Protein AF-A0AA42W635-F1 (afdb_monomer)

Nearest PDB structures (foldseek):
  7jh6-assembly4_D  TM=4.348E-01  e=2.343E-01  synthetic construct
  8gji-assembly1_A  TM=3.625E-01  e=2.126E-01  synthetic construct
  6h2d-assembly1_R  TM=2.628E-01  e=2.460E-01  Aeromonas hydrophila subsp. hydrophila AL09-71
  6h2d-assembly1_P  TM=2.844E-01  e=1.289E+00  Aeromonas hydrophila subsp. hydrophila AL09-71
  6h2f-assembly1_H  TM=1.755E-01  e=4.801E+00  Aeromonas hydrophila subsp. hydrophila AL09-71

Secondary structure (DSSP, 8-state):
--------THHHHHHHHHHTHHHHHHHHHS-B--STTHHHH-HHHHHHHHTT-EEE-GGG-EEE-HHHHHHHHHHHT---SS-PPP--HHHHHHHHHHHHHHHHHHHTT-HHHHHHHHHHHHHHHHHHHHHHHHHHHHHHHHHH-SSSS-SSHHHHHHHHHHHHHHHHHHHHHHHHHHHHHHHHHHHHHHTT-HHHHHHHIIIIITTHHHHHHHHHHHHHHHHHHHHHHHHHHHHHHHHHHHHHHHHH-TT--SS------TTS-GGGT--SSS-SPPPP------TT---HHHHHHHHHHHHHSPP---------PPPP----------PPP--HHHHHHHHHHHHHHHHHHH-SPPEEHHHHHHH-HHHHTS-HHHHHHHHHHHSTTTT-EEEEEEPPPPTT-SS---EEEEEEE--HHHHHHHHHTGGGGGSPPPPP------------

Organism: NCBI:txid225991

pLDDT: mean 73.55, std 15.55, range [31.98, 95.19]

Solvent-accessible surface area (backbone atoms only — not comparable to full-atom values): 27089 Å² total; per-residue (Å²): 141,80,80,89,75,71,75,56,76,59,58,63,51,55,52,52,48,66,75,38,42,66,61,50,54,46,24,70,79,41,57,41,43,71,53,90,62,69,46,80,67,36,67,66,54,50,54,36,38,75,70,58,45,39,40,79,56,68,91,54,15,30,29,51,26,65,71,60,49,50,49,49,27,62,75,68,66,58,72,63,71,78,70,80,70,80,80,55,54,66,61,49,56,42,48,66,48,46,49,50,52,31,53,51,29,52,75,71,66,40,60,68,62,26,52,52,38,50,53,49,47,53,50,52,51,51,52,51,47,54,50,51,52,50,41,51,50,50,51,53,54,62,62,68,47,80,73,77,69,54,97,42,73,69,57,44,54,50,42,53,53,50,50,49,54,50,53,52,50,50,51,52,40,52,56,50,37,50,54,46,50,53,50,52,33,51,57,25,51,77,72,68,39,53,66,62,27,51,46,50,42,62,60,46,60,65,42,45,65,56,53,54,50,54,49,51,51,51,52,54,49,48,53,50,50,55,50,52,50,54,51,51,50,51,51,49,53,50,51,54,50,50,54,49,50,46,68,76,35,80,82,66,90,63,85,74,73,76,77,71,59,92,78,62,62,60,74,82,80,53,74,99,73,88,80,78,80,79,71,82,86,70,86,76,80,61,94,78,75,72,52,61,67,58,54,50,50,50,50,52,50,60,66,68,45,80,75,78,78,71,74,74,72,77,76,76,71,78,73,81,84,68,92,70,74,88,73,76,83,75,81,69,87,80,52,61,65,56,51,38,50,34,52,50,53,52,49,31,49,51,41,50,72,79,40,91,59,65,39,48,54,59,69,51,35,74,77,36,76,55,48,58,75,43,60,71,70,58,44,52,54,48,51,64,56,64,38,46,84,50,50,34,49,70,47,73,42,65,42,83,47,58,94,92,51,95,61,55,89,51,62,85,42,39,31,37,37,66,35,79,68,16,56,60,50,34,62,74,50,50,46,58,75,72,56,74,82,77,81,80,82,78,85,89,81,88,84,81,88,85,83,136

Sequence (452 aa):
MKNADQSSPLKPVFAALSRHSDLVEIALREPVGMDGDAAVSDPGIRSLREFNVLRSAGERGYRLHSKLRDFANDVLQIHPAYQSLTSIGQLVEQIPMVWRELDDLRSASDYQQADEAIAQIEQDAFDISDLVERNLRLLGLLLSTRFGNVSSLAAKASQNRYYQRQSELMANDLTRLSRAVEKVEGEARERGLQSLAAMLRNTIQAQLPRWTQTLSQHQSQIRRDIFSLREIERKNVLLARTAMLLRQNPGWRGIEEPKLDDEIAPFFMSKPFVGAPLAPIRMHMDPHDEDRSMKDLMRDEVRSLPKLTATPTPAKKPAPIKRADPKEPRAAPEKPAMQALARLAAAAIRNAKEGNKPLSVMDWRIGDTFARGMAPALWLAFTASALRPYKFRVVRVADPAAQGERFSHTFSDALVMPTPDAIALFVRTLGRQLREPKPQGKPAADQATTVP

Radius of gyration: 41.78 Å; Cα contacts (8 Å, |Δi|>4): 316; chains: 1; bounding box: 104×98×114 Å

Mean predicted aligned error: 19.68 Å

Foldseek 3Di:
DDDPPPPPPVVVVVVLCVVCVVVVVCLLVAAPCLPPPVRVPPPSNVSCVVVVQWDQPDNRHIHGDPVVSVVVCLVVVVDALDDAQDQLQVLLVVLLVLLVVLVVCVVVVVVVVNVVSLVVSLVSLQVSLVSLVSSLVNLVVSLVCLDDHDDDLVSVLVSLVNVLVSLVSVLVSLVSSVVSLVVSLVVCVVVVVVVSNVSSCVRRVVCSVVSNVSSVVSNVSSVVSNVVSVVVVVVVVVVVVVVVVCVVCVPDPDDPQPPPDPPPPCVVQDDPDDDDGDDRPDPDDDPPPPPPVVVVVVVVVVVVPDPPPPPPPPPPDPPPDDPDDPDDDDDDPDDLLLLVLLVVLVVLVVCVVVDVFFDKPQVVCVVDPSSVVDDQVVSQVCNVVVCVVLVKDKDFAFDDDDPPDPDGDDTNIITTHDDPSSVVSSVVPSVVSVDDPDPDDDDDDDDDDDDD

Structure (mmCIF, N/CA/C/O backbone):
data_AF-A0AA42W635-F1
#
_entry.id   AF-A0AA42W635-F1
#
loop_
_atom_site.group_PDB
_atom_site.id
_atom_site.type_symbol
_atom_site.label_atom_id
_atom_site.label_alt_id
_atom_site.label_comp_id
_atom_site.label_asym_id
_atom_site.label_entity_id
_atom_site.label_seq_id
_atom_site.pdbx_PDB_ins_code
_atom_site.Cartn_x
_atom_site.Cartn_y
_atom_site.Cartn_z
_atom_site.occupancy
_atom_site.B_iso_or_equiv
_atom_site.auth_seq_id
_atom_site.auth_comp_id
_atom_site.auth_asym_id
_atom_site.auth_atom_id
_atom_site.pdbx_PDB_model_num
ATOM 1 N N . MET A 1 1 ? -35.942 -22.820 30.393 1.00 36.47 1 MET A N 1
ATOM 2 C CA . MET A 1 1 ? -35.552 -23.461 29.120 1.00 36.47 1 MET A CA 1
ATOM 3 C C . MET A 1 1 ? -36.612 -23.111 28.084 1.00 36.47 1 MET A C 1
ATOM 5 O O . MET A 1 1 ? -37.696 -23.672 28.133 1.00 36.47 1 MET A O 1
ATOM 9 N N . LYS A 1 2 ? -36.365 -22.080 27.266 1.00 35.34 2 LYS A N 1
ATOM 10 C CA . LYS A 1 2 ? -37.261 -21.630 26.186 1.00 35.34 2 LYS A CA 1
ATOM 11 C C . LYS A 1 2 ? -36.673 -22.096 24.850 1.00 35.34 2 LYS A C 1
ATOM 13 O O . LYS A 1 2 ? -35.461 -22.054 24.677 1.00 35.34 2 LYS A O 1
ATOM 18 N N . ASN A 1 3 ? -37.554 -22.586 23.988 1.00 38.34 3 ASN A N 1
ATOM 19 C CA . ASN A 1 3 ? -37.302 -23.405 22.804 1.00 38.34 3 ASN A CA 1
ATOM 20 C C . ASN A 1 3 ? -36.240 -22.868 21.832 1.00 38.34 3 ASN A C 1
ATOM 22 O O . ASN A 1 3 ? -36.258 -21.706 21.434 1.00 38.34 3 ASN A O 1
ATOM 26 N N . ALA A 1 4 ? -35.369 -23.784 21.409 1.00 42.69 4 ALA A N 1
ATOM 27 C CA . ALA A 1 4 ? -34.277 -23.621 20.455 1.00 42.69 4 ALA A CA 1
ATOM 28 C C . ALA A 1 4 ? -34.731 -23.739 18.982 1.00 42.69 4 ALA A C 1
ATOM 30 O O . ALA A 1 4 ? -34.012 -24.297 18.158 1.00 42.69 4 ALA A O 1
ATOM 31 N N . ASP A 1 5 ? -35.902 -23.188 18.652 1.00 43.44 5 ASP A N 1
ATOM 32 C CA . ASP A 1 5 ? -36.454 -23.146 17.286 1.00 43.44 5 ASP A CA 1
ATOM 33 C C . ASP A 1 5 ? -36.388 -21.734 16.680 1.00 43.44 5 ASP A C 1
ATOM 35 O O . ASP A 1 5 ? -37.217 -21.328 15.871 1.00 43.44 5 ASP A O 1
ATOM 39 N N . GLN A 1 6 ? -35.355 -20.963 17.025 1.00 48.09 6 GLN A N 1
ATOM 40 C CA . GLN A 1 6 ? -34.855 -19.959 16.091 1.00 48.09 6 GLN A CA 1
ATOM 41 C C . GLN A 1 6 ? -34.026 -20.719 15.059 1.00 48.09 6 GLN A C 1
ATOM 43 O O . GLN A 1 6 ? -32.831 -20.951 15.251 1.00 48.09 6 GLN A O 1
ATOM 48 N N . SER A 1 7 ? -34.664 -21.181 13.981 1.00 49.47 7 SER A N 1
ATOM 49 C CA . SER A 1 7 ? -33.946 -21.714 12.826 1.00 49.47 7 SER A CA 1
ATOM 50 C C . SER A 1 7 ? -32.943 -20.652 12.381 1.00 49.47 7 SER A C 1
ATOM 52 O O . SER A 1 7 ? -33.333 -19.637 11.807 1.00 49.47 7 SER A O 1
ATOM 54 N N . SER A 1 8 ? -31.667 -20.844 12.726 1.00 53.69 8 SER A N 1
ATOM 55 C CA . SER A 1 8 ? -30.614 -19.885 12.406 1.00 53.69 8 SER A CA 1
ATOM 56 C C . SER A 1 8 ? -30.715 -19.539 10.917 1.00 53.69 8 SER A C 1
ATOM 58 O O . SER A 1 8 ? -30.641 -20.464 10.101 1.00 53.69 8 SER A O 1
ATOM 60 N N . PRO A 1 9 ? -30.891 -18.256 10.541 1.00 68.38 9 PRO A N 1
ATOM 61 C CA . PRO A 1 9 ? -31.045 -17.839 9.143 1.00 68.38 9 PRO A CA 1
ATOM 62 C C . PRO A 1 9 ? -29.821 -18.206 8.290 1.00 68.38 9 PRO A C 1
ATOM 64 O O . PRO A 1 9 ? -29.888 -18.221 7.066 1.00 68.38 9 PRO A O 1
ATOM 67 N N . LEU A 1 10 ? -28.716 -18.584 8.936 1.00 67.12 10 LEU A N 1
ATOM 68 C CA . LEU A 1 10 ? -27.511 -19.107 8.311 1.00 67.12 10 LEU A CA 1
ATOM 69 C C . LEU A 1 10 ? -27.698 -20.514 7.726 1.00 67.12 10 LEU A C 1
ATOM 71 O O . LEU A 1 10 ? -27.181 -20.792 6.648 1.00 67.12 10 LEU A O 1
ATOM 75 N N . LYS A 1 11 ? -28.451 -21.405 8.387 1.00 77.50 11 LYS A N 1
ATOM 76 C CA . LYS A 1 11 ? -28.663 -22.788 7.916 1.00 77.50 11 LYS A CA 1
ATOM 77 C C . LYS A 1 11 ? -29.264 -22.866 6.502 1.00 77.50 11 LYS A C 1
ATOM 79 O O . LYS A 1 11 ? -28.699 -23.597 5.689 1.00 77.50 11 LYS A O 1
ATOM 84 N N . PRO A 1 12 ? -30.352 -22.144 6.162 1.00 73.44 12 PRO A N 1
ATOM 85 C CA . PRO A 1 12 ? -30.902 -22.177 4.808 1.00 73.44 12 PRO A CA 1
ATOM 86 C C . PRO A 1 12 ? -29.971 -21.526 3.777 1.00 73.44 12 PRO A C 1
ATOM 88 O O . PRO A 1 12 ? -29.881 -22.032 2.662 1.00 73.44 12 PRO A O 1
ATOM 91 N N . VAL A 1 13 ? -29.220 -20.480 4.148 1.00 72.88 13 VAL A N 1
ATOM 92 C CA . VAL A 1 13 ? -28.243 -19.830 3.255 1.00 72.88 13 VAL A CA 1
ATOM 93 C C . VAL A 1 13 ? -27.092 -20.778 2.916 1.00 72.88 13 VAL A C 1
ATOM 95 O O . VAL A 1 13 ? -26.781 -20.969 1.744 1.00 72.88 13 VAL A O 1
ATOM 98 N N . PHE A 1 14 ? -26.492 -21.437 3.912 1.00 77.12 14 PHE A N 1
ATOM 99 C CA . PHE A 1 14 ? -25.426 -22.416 3.673 1.00 77.12 14 PHE A CA 1
ATOM 100 C C . PHE A 1 14 ? -25.927 -23.661 2.932 1.00 77.12 14 PHE A C 1
ATOM 102 O O . PHE A 1 14 ? -25.201 -24.202 2.102 1.00 77.12 14 PHE A O 1
ATOM 109 N N . ALA A 1 15 ? -27.172 -24.085 3.169 1.00 79.25 15 ALA A N 1
ATOM 110 C CA . ALA A 1 15 ? -27.794 -25.170 2.413 1.00 79.25 15 ALA A CA 1
ATOM 111 C C . ALA A 1 15 ? -28.084 -24.787 0.949 1.00 79.25 15 ALA A C 1
ATOM 113 O O . ALA A 1 15 ? -27.988 -25.631 0.063 1.00 79.25 15 ALA A O 1
ATOM 114 N N . ALA A 1 16 ? -28.429 -23.527 0.670 1.00 72.50 16 ALA A N 1
ATOM 115 C CA . ALA A 1 16 ? -28.595 -23.032 -0.696 1.00 72.50 16 ALA A CA 1
ATOM 116 C C . ALA A 1 16 ? -27.244 -22.891 -1.419 1.00 72.50 16 ALA A C 1
ATOM 118 O O . ALA A 1 16 ? -27.133 -23.266 -2.584 1.00 72.50 16 ALA A O 1
ATOM 119 N N . LEU A 1 17 ? -26.204 -22.423 -0.717 1.00 75.56 17 LEU A N 1
ATOM 120 C CA . LEU A 1 17 ? -24.836 -22.352 -1.239 1.00 75.56 17 LEU A CA 1
ATOM 121 C C . LEU A 1 17 ? -24.265 -23.739 -1.558 1.00 75.56 17 LEU A C 1
ATOM 123 O O . LEU A 1 17 ? -23.624 -23.901 -2.591 1.00 75.56 17 LEU A O 1
ATOM 127 N N . SER A 1 18 ? -24.513 -24.743 -0.710 1.00 80.19 18 SER A N 1
ATOM 128 C CA . SER A 1 18 ? -24.031 -26.108 -0.954 1.00 80.19 18 SER A CA 1
ATOM 129 C C . SER A 1 18 ? -24.766 -26.806 -2.098 1.00 80.19 18 SER A C 1
ATOM 131 O O . SER A 1 18 ? -24.154 -27.576 -2.829 1.00 80.19 18 SER A O 1
ATOM 133 N N . ARG A 1 19 ? -26.060 -26.521 -2.295 1.00 81.38 19 ARG A N 1
ATOM 134 C CA . ARG A 1 19 ? -26.851 -27.062 -3.416 1.00 81.38 19 ARG A CA 1
ATOM 135 C C . ARG A 1 19 ? -26.466 -26.481 -4.774 1.00 81.38 19 ARG A C 1
ATOM 137 O O . ARG A 1 19 ? -26.697 -27.129 -5.788 1.00 81.38 19 ARG A O 1
ATOM 144 N N . HIS A 1 20 ? -25.911 -25.272 -4.797 1.00 77.75 20 HIS A N 1
ATOM 145 C CA . HIS A 1 20 ? -25.536 -24.561 -6.020 1.00 77.75 20 HIS A CA 1
ATOM 146 C C . HIS A 1 20 ? -24.033 -24.230 -6.053 1.00 77.75 20 HIS A C 1
ATOM 148 O O . HIS A 1 20 ? -23.643 -23.185 -6.575 1.00 77.75 20 HIS A O 1
ATOM 154 N N . SER A 1 21 ? -23.187 -25.113 -5.506 1.00 77.75 21 SER A N 1
ATOM 155 C CA . SER A 1 21 ? -21.728 -24.929 -5.427 1.00 77.75 21 SER A CA 1
ATOM 156 C C . SER A 1 21 ? -21.086 -24.667 -6.786 1.00 77.75 21 SER A C 1
ATOM 158 O O . SER A 1 21 ? -20.228 -23.796 -6.899 1.00 77.75 21 SER A O 1
ATOM 160 N N . ASP A 1 22 ? -21.554 -25.358 -7.822 1.00 77.44 22 ASP A N 1
ATOM 161 C CA . ASP A 1 22 ? -20.976 -25.284 -9.165 1.00 77.44 22 ASP A CA 1
ATOM 162 C C . ASP A 1 22 ? -21.257 -23.916 -9.804 1.00 77.44 22 ASP A C 1
ATOM 164 O O . ASP A 1 22 ? -20.375 -23.293 -10.393 1.00 77.44 22 ASP A O 1
ATOM 168 N N . LEU A 1 23 ? -22.467 -23.379 -9.596 1.00 73.94 23 LEU A N 1
ATOM 169 C CA . LEU A 1 23 ? -22.823 -22.021 -10.017 1.00 73.94 23 LEU A CA 1
ATOM 170 C C . LEU A 1 23 ? -22.029 -20.962 -9.244 1.00 73.94 23 LEU A C 1
ATOM 172 O O . LEU A 1 23 ? -21.665 -19.933 -9.813 1.00 73.94 23 LEU A O 1
ATOM 176 N N . VAL A 1 24 ? -21.736 -21.205 -7.963 1.00 74.06 24 VAL A N 1
ATOM 177 C CA . VAL A 1 24 ? -20.910 -20.311 -7.139 1.00 74.06 24 VAL A CA 1
ATOM 178 C C . VAL A 1 24 ? -19.441 -20.346 -7.579 1.00 74.06 24 VAL A C 1
ATOM 180 O O . VAL A 1 24 ? -18.814 -19.288 -7.638 1.00 74.06 24 VAL A O 1
ATOM 183 N N . GLU A 1 25 ? -18.896 -21.510 -7.948 1.00 74.88 25 GLU A N 1
ATOM 184 C CA . GLU A 1 25 ? -17.531 -21.635 -8.481 1.00 74.88 25 GLU A CA 1
ATOM 185 C C . GLU A 1 25 ? -17.390 -20.918 -9.830 1.00 74.88 25 GLU A C 1
ATOM 187 O O . GLU A 1 25 ? -16.437 -20.158 -10.036 1.00 74.88 25 GLU A O 1
ATOM 192 N N . ILE A 1 26 ? -18.372 -21.080 -10.723 1.00 75.38 26 ILE A N 1
ATOM 193 C CA . ILE A 1 26 ? -18.407 -20.355 -11.997 1.00 75.38 26 ILE A CA 1
ATOM 194 C C . ILE A 1 26 ? -18.527 -18.846 -11.730 1.00 75.38 26 ILE A C 1
ATOM 196 O O . ILE A 1 26 ? -17.730 -18.082 -12.269 1.00 75.38 26 ILE A O 1
ATOM 200 N N . ALA A 1 27 ? -19.413 -18.413 -10.821 1.00 70.31 27 ALA A N 1
ATOM 201 C CA . ALA A 1 27 ? -19.588 -17.003 -10.434 1.00 70.31 27 ALA A CA 1
ATOM 202 C C . ALA A 1 27 ? -18.365 -16.358 -9.755 1.00 70.31 27 ALA A C 1
ATOM 204 O O . ALA A 1 27 ? -18.249 -15.119 -9.695 1.00 70.31 27 ALA A O 1
ATOM 205 N N . LEU A 1 28 ? -17.473 -17.179 -9.192 1.00 72.44 28 LEU A N 1
ATOM 206 C CA . LEU A 1 28 ? -16.212 -16.735 -8.611 1.00 72.44 28 LEU A CA 1
ATOM 207 C C . LEU A 1 28 ? -15.200 -16.372 -9.706 1.00 72.44 28 LEU A C 1
ATOM 209 O O . LEU A 1 28 ? -14.497 -15.370 -9.563 1.00 72.44 28 LEU A O 1
ATOM 213 N N . ARG A 1 29 ? -15.153 -17.146 -10.799 1.00 71.94 29 ARG A N 1
ATOM 214 C CA . ARG A 1 29 ? -14.209 -16.953 -11.913 1.00 71.94 29 ARG A CA 1
ATOM 215 C C . ARG A 1 29 ? -14.734 -15.982 -12.970 1.00 71.94 29 ARG A C 1
ATOM 217 O O . ARG A 1 29 ? -14.001 -15.095 -13.403 1.00 71.94 29 ARG A O 1
ATOM 224 N N . GLU A 1 30 ? -16.000 -16.111 -13.347 1.00 72.31 30 GLU A N 1
ATOM 225 C CA . GLU A 1 30 ? -16.626 -15.382 -14.450 1.00 72.31 30 GLU A CA 1
ATOM 226 C C . GLU A 1 30 ? -18.036 -14.891 -14.076 1.00 72.31 30 GLU A C 1
ATOM 228 O O . GLU A 1 30 ? -18.667 -15.414 -13.159 1.00 72.31 30 GLU A O 1
ATOM 233 N N . PRO A 1 31 ? -18.555 -13.831 -14.721 1.00 71.00 31 PRO A N 1
ATOM 234 C CA . PRO A 1 31 ? -19.961 -13.479 -14.573 1.00 71.00 31 PRO A CA 1
ATOM 235 C C . PRO A 1 31 ? -20.869 -14.581 -15.142 1.00 71.00 31 PRO A C 1
ATOM 237 O O . PRO A 1 31 ? -20.710 -14.994 -16.287 1.00 71.00 31 PRO A O 1
ATOM 240 N N . VAL A 1 32 ? -21.855 -15.017 -14.358 1.00 64.62 32 VAL A N 1
ATOM 241 C CA . VAL A 1 32 ? -22.818 -16.055 -14.755 1.00 64.62 32 VAL A CA 1
ATOM 242 C C . VAL A 1 32 ? -23.941 -15.426 -15.574 1.00 64.62 32 VAL A C 1
ATOM 244 O O . VAL A 1 32 ? -24.533 -14.441 -15.145 1.00 64.62 32 VAL A O 1
ATOM 247 N N . GLY A 1 33 ? -24.292 -16.010 -16.720 1.00 59.50 33 GLY A N 1
ATOM 248 C CA . GLY A 1 33 ? -25.484 -15.613 -17.476 1.00 59.50 33 GLY A CA 1
ATOM 249 C C . GLY A 1 33 ? -25.270 -14.512 -18.513 1.00 59.50 33 GLY A C 1
ATOM 250 O O . GLY A 1 33 ? -26.068 -13.584 -18.597 1.00 59.50 33 GLY A O 1
ATOM 251 N N . MET A 1 34 ? -24.200 -14.625 -19.304 1.00 56.59 34 MET A N 1
ATOM 252 C CA . MET A 1 34 ? -23.976 -13.787 -20.493 1.00 56.59 34 MET A CA 1
ATOM 253 C C . MET A 1 34 ? -25.002 -14.058 -21.618 1.00 56.59 34 MET A C 1
ATOM 255 O O . MET A 1 34 ? -25.142 -13.234 -22.517 1.00 56.59 34 MET A O 1
ATOM 259 N N . ASP A 1 35 ? -25.759 -15.159 -21.534 1.00 57.41 35 ASP A N 1
ATOM 260 C CA . ASP A 1 35 ? -26.828 -15.510 -22.474 1.00 57.41 35 ASP A CA 1
ATOM 261 C C . ASP A 1 35 ? -28.181 -15.000 -21.948 1.00 57.41 35 ASP A C 1
ATOM 263 O O . ASP A 1 35 ? -28.829 -15.620 -21.097 1.00 57.41 35 ASP A O 1
ATOM 267 N N . GLY A 1 36 ? -28.565 -13.821 -22.442 1.00 55.28 36 GLY A N 1
ATOM 268 C CA . GLY A 1 36 ? -29.567 -12.889 -21.906 1.00 55.28 36 GLY A CA 1
ATOM 269 C C . GLY A 1 36 ? -31.031 -13.332 -21.766 1.00 55.28 36 GLY A C 1
ATOM 270 O O . GLY A 1 36 ? -31.865 -12.455 -21.588 1.00 55.28 36 GLY A O 1
ATOM 271 N N . ASP A 1 37 ? -31.358 -14.628 -21.782 1.00 52.00 37 ASP A N 1
ATOM 272 C CA . ASP A 1 37 ? -32.728 -15.114 -21.500 1.00 52.00 37 ASP A CA 1
ATOM 273 C C . ASP A 1 37 ? -32.771 -16.460 -20.745 1.00 52.00 37 ASP A C 1
ATOM 275 O O . ASP A 1 37 ? -33.587 -16.650 -19.839 1.00 52.00 37 ASP A O 1
ATOM 279 N N . ALA A 1 38 ? -31.844 -17.387 -21.018 1.00 54.97 38 ALA A N 1
ATOM 280 C CA . ALA A 1 38 ? -31.790 -18.681 -20.324 1.00 54.97 38 ALA A CA 1
ATOM 281 C C . ALA A 1 38 ? -31.331 -18.551 -18.856 1.00 54.97 38 ALA A C 1
ATOM 283 O O . ALA A 1 38 ? -31.806 -19.276 -17.981 1.00 54.97 38 ALA A O 1
ATOM 284 N N . ALA A 1 39 ? -30.467 -17.576 -18.557 1.00 56.09 39 ALA A N 1
ATOM 285 C CA . ALA A 1 39 ? -29.910 -17.370 -17.219 1.00 56.09 39 ALA A CA 1
ATOM 286 C C . ALA A 1 39 ? -30.892 -16.743 -16.211 1.00 56.09 39 ALA A C 1
ATOM 288 O O . ALA A 1 39 ? -30.729 -16.889 -15.003 1.00 56.09 39 ALA A O 1
ATOM 289 N N . VAL A 1 40 ? -31.939 -16.057 -16.680 1.00 57.81 40 VAL A N 1
ATOM 290 C CA . VAL A 1 40 ? -32.992 -15.489 -15.814 1.00 57.81 40 VAL A CA 1
ATOM 291 C C . VAL A 1 40 ? -34.000 -16.570 -15.383 1.00 57.81 40 VAL A C 1
ATOM 293 O O . VAL A 1 40 ? -34.730 -16.413 -14.392 1.00 57.81 40 VAL A O 1
ATOM 296 N N . SER A 1 41 ? -34.045 -17.686 -16.119 1.00 59.34 41 SER A N 1
ATOM 297 C CA . SER A 1 41 ? -34.966 -18.802 -15.887 1.00 59.34 41 SER A CA 1
ATOM 298 C C . SER A 1 41 ? -34.379 -19.939 -15.047 1.00 59.34 41 SER A C 1
ATOM 300 O O . SER A 1 41 ? -35.133 -20.797 -14.592 1.00 59.34 41 SER A O 1
ATOM 302 N N . ASP A 1 42 ? -33.070 -19.936 -14.785 1.00 70.88 42 ASP A N 1
ATOM 303 C CA . ASP A 1 42 ? -32.441 -20.970 -13.965 1.00 70.88 42 ASP A CA 1
ATOM 304 C C . ASP A 1 42 ? -32.932 -20.870 -12.501 1.00 70.88 42 ASP A C 1
ATOM 306 O O . ASP A 1 42 ? -32.732 -19.831 -11.848 1.00 70.88 42 ASP A O 1
ATOM 310 N N . PRO A 1 43 ? -33.586 -21.917 -11.955 1.00 73.38 43 PRO A N 1
ATOM 311 C CA . PRO A 1 43 ? -34.048 -21.923 -10.571 1.00 73.38 43 PRO A CA 1
ATOM 312 C C . PRO A 1 43 ? -32.906 -21.713 -9.569 1.00 73.38 43 PRO A C 1
ATOM 314 O O . PRO A 1 43 ? -33.152 -21.130 -8.514 1.00 73.38 43 PRO A O 1
ATOM 317 N N . GLY A 1 44 ? -31.670 -22.110 -9.904 1.00 70.88 44 GLY A N 1
ATOM 318 C CA . GLY A 1 44 ? -30.494 -21.905 -9.055 1.00 70.88 44 GLY A CA 1
ATOM 319 C C . GLY A 1 44 ? -30.048 -20.445 -8.965 1.00 70.88 44 GLY A C 1
ATOM 320 O O . GLY A 1 44 ? -29.652 -19.969 -7.903 1.00 70.88 44 GLY A O 1
ATOM 321 N N . ILE A 1 45 ? -30.167 -19.680 -10.052 1.00 74.06 45 ILE A N 1
ATOM 322 C CA . ILE A 1 45 ? -29.834 -18.247 -10.051 1.00 74.06 45 ILE A CA 1
ATOM 323 C C . ILE A 1 45 ? -30.898 -17.455 -9.279 1.00 74.06 45 ILE A C 1
ATOM 325 O O . ILE A 1 45 ? -30.571 -16.496 -8.575 1.00 74.06 45 ILE A O 1
ATOM 329 N N . ARG A 1 46 ? -32.170 -17.873 -9.351 1.00 75.62 46 ARG A N 1
ATOM 330 C CA . ARG A 1 46 ? -33.268 -17.246 -8.596 1.00 75.62 46 ARG A CA 1
ATOM 331 C C . ARG A 1 46 ? -33.139 -17.464 -7.092 1.00 75.62 46 ARG A C 1
ATOM 333 O O . ARG A 1 46 ? -33.201 -16.482 -6.356 1.00 75.62 46 ARG A O 1
ATOM 340 N N . SER A 1 47 ? -32.887 -18.694 -6.647 1.00 77.56 47 SER A N 1
ATOM 341 C CA . SER A 1 47 ? -32.682 -18.998 -5.226 1.00 77.56 47 SER A CA 1
ATOM 342 C C . SER A 1 47 ? -31.449 -18.275 -4.667 1.00 77.56 47 SER A C 1
ATOM 344 O O . SER A 1 47 ? -31.515 -17.657 -3.606 1.00 77.56 47 SER A O 1
ATOM 346 N N . LEU A 1 48 ? -30.335 -18.237 -5.406 1.00 74.44 48 LEU A N 1
ATOM 347 C CA . LEU A 1 48 ? -29.143 -17.481 -4.998 1.00 74.44 48 LEU A CA 1
ATOM 348 C C . LEU A 1 48 ? -29.356 -15.954 -4.999 1.00 74.44 48 LEU A C 1
ATOM 350 O O . LEU A 1 48 ? -28.702 -15.239 -4.235 1.00 74.44 48 LEU A O 1
ATOM 354 N N . ARG A 1 49 ? -30.279 -15.430 -5.813 1.00 76.94 49 ARG A N 1
ATOM 355 C CA . ARG A 1 49 ? -30.686 -14.016 -5.772 1.00 76.94 49 ARG A CA 1
ATOM 356 C C . ARG A 1 49 ? -31.549 -13.707 -4.551 1.00 76.94 49 ARG A C 1
ATOM 358 O O . ARG A 1 49 ? -31.348 -12.668 -3.932 1.00 76.94 49 ARG A O 1
ATOM 365 N N . GLU A 1 50 ? -32.473 -14.594 -4.189 1.00 81.06 50 GLU A N 1
ATOM 366 C CA . GLU A 1 50 ? -33.322 -14.442 -2.995 1.00 81.06 50 GLU A CA 1
ATOM 367 C C . GLU A 1 50 ? -32.488 -14.356 -1.710 1.00 81.06 50 GLU A C 1
ATOM 369 O O . GLU A 1 50 ? -32.776 -13.540 -0.837 1.00 81.06 50 GLU A O 1
ATOM 374 N N . PHE A 1 51 ? -31.386 -15.107 -1.636 1.00 75.44 51 PHE A N 1
ATOM 375 C CA . PHE A 1 51 ? -30.437 -15.036 -0.520 1.00 75.44 51 PHE A CA 1
ATOM 376 C C . PHE A 1 51 ? -29.364 -13.937 -0.662 1.00 75.44 51 PHE A C 1
ATOM 378 O O . PHE A 1 51 ? -28.409 -13.919 0.112 1.00 75.44 51 PHE A O 1
ATOM 385 N N . ASN A 1 52 ? -29.490 -13.014 -1.628 1.00 72.38 52 ASN A N 1
ATOM 386 C CA . ASN A 1 52 ? -28.523 -11.938 -1.915 1.00 72.38 52 ASN A CA 1
ATOM 387 C C . ASN A 1 52 ? -27.077 -12.413 -2.180 1.00 72.38 52 ASN A C 1
ATOM 389 O O . ASN A 1 52 ? -26.122 -11.642 -2.057 1.00 72.38 52 ASN A O 1
ATOM 393 N N . VAL A 1 53 ? -26.900 -13.674 -2.582 1.00 77.50 53 VAL A N 1
ATOM 394 C CA . VAL A 1 53 ? -25.594 -14.257 -2.917 1.00 77.50 53 VAL A CA 1
ATOM 395 C C . VAL A 1 53 ? -25.115 -13.769 -4.285 1.00 77.50 53 VAL A C 1
ATOM 397 O O . VAL A 1 53 ? -23.924 -13.509 -4.470 1.00 77.50 53 VAL A O 1
ATOM 400 N N . LEU A 1 54 ? -26.038 -13.603 -5.236 1.00 75.81 54 LEU A N 1
ATOM 401 C CA . LEU A 1 54 ? -25.767 -13.076 -6.573 1.00 75.81 54 LEU A CA 1
ATOM 402 C C . LEU A 1 54 ? -26.367 -11.674 -6.738 1.00 75.81 54 LEU A C 1
ATOM 404 O O . LEU A 1 54 ? -27.544 -11.446 -6.466 1.00 75.81 54 LEU A O 1
ATOM 408 N N . ARG A 1 55 ? -25.562 -10.735 -7.243 1.00 78.38 55 ARG A N 1
ATOM 409 C CA . ARG A 1 55 ? -25.976 -9.380 -7.630 1.00 78.38 55 ARG A CA 1
ATOM 410 C C . ARG A 1 55 ? -25.954 -9.251 -9.153 1.00 78.38 55 ARG A C 1
ATOM 412 O O . ARG A 1 55 ? -24.992 -9.660 -9.802 1.00 78.38 55 ARG A O 1
ATOM 419 N N . SER A 1 56 ? -26.986 -8.641 -9.730 1.00 73.31 56 SER A N 1
ATOM 420 C CA . SER A 1 56 ? -27.029 -8.324 -11.162 1.00 73.31 56 SER A CA 1
ATOM 421 C C . SER A 1 56 ? -25.972 -7.274 -11.516 1.00 73.31 56 SER A C 1
ATOM 423 O O . SER A 1 56 ? -25.952 -6.190 -10.931 1.00 73.31 56 SER A O 1
ATOM 425 N N . ALA A 1 57 ? -25.110 -7.574 -12.483 1.00 65.50 57 ALA A N 1
ATOM 426 C CA . ALA A 1 57 ? -24.050 -6.695 -12.973 1.00 65.50 57 ALA A CA 1
ATOM 427 C C . ALA A 1 57 ? -24.388 -6.092 -14.353 1.00 65.50 57 ALA A C 1
ATOM 429 O O . ALA A 1 57 ? -23.507 -5.940 -15.203 1.00 65.50 57 ALA A O 1
ATOM 430 N N . GLY A 1 58 ? -25.662 -5.739 -14.563 1.00 68.06 58 GLY A N 1
ATOM 431 C CA . GLY A 1 58 ? -26.170 -5.163 -15.813 1.00 68.06 58 GLY A CA 1
ATOM 432 C C . GLY A 1 58 ? -26.137 -6.161 -16.974 1.00 68.06 58 GLY A C 1
ATOM 433 O O . GLY A 1 58 ? -26.422 -7.338 -16.779 1.00 68.06 58 GLY A O 1
ATOM 434 N N . GLU A 1 59 ? -25.735 -5.703 -18.163 1.00 61.28 59 GLU A N 1
ATOM 435 C CA . GLU A 1 59 ? -25.589 -6.525 -19.385 1.00 61.28 59 GLU A CA 1
ATOM 436 C C . GLU A 1 59 ? -24.545 -7.650 -19.263 1.00 61.28 59 GLU A C 1
ATOM 438 O O . GLU A 1 59 ? -24.462 -8.526 -20.114 1.00 61.28 59 GLU A O 1
ATOM 443 N N . ARG A 1 60 ? -23.730 -7.638 -18.202 1.00 57.84 60 ARG A N 1
ATOM 444 C CA . ARG A 1 60 ? -22.671 -8.624 -17.947 1.00 57.84 60 ARG A CA 1
ATOM 445 C C . ARG A 1 60 ? -23.123 -9.736 -16.998 1.00 57.84 60 ARG A C 1
ATOM 447 O O . ARG A 1 60 ? -22.305 -10.207 -16.214 1.00 57.84 60 ARG A O 1
ATOM 454 N N . GLY A 1 61 ? -24.405 -10.097 -17.007 1.00 76.31 61 GLY A N 1
ATOM 455 C CA . GLY A 1 61 ? -24.960 -11.186 -16.197 1.00 76.31 61 GLY A CA 1
ATOM 456 C C . GLY A 1 61 ? -24.937 -10.941 -14.680 1.00 76.31 61 GLY A C 1
ATOM 457 O O . GLY A 1 61 ? -24.983 -9.810 -14.188 1.00 76.31 61 GLY A O 1
ATOM 458 N N . TYR A 1 62 ? -24.878 -12.026 -13.913 1.00 78.12 62 TYR A N 1
ATOM 459 C CA . TYR A 1 62 ? -24.856 -12.070 -12.454 1.00 78.12 62 TYR A CA 1
ATOM 460 C C . TYR A 1 62 ? -23.433 -12.246 -11.919 1.00 78.12 62 TYR A C 1
ATOM 462 O O . TYR A 1 62 ? -22.619 -12.999 -12.453 1.00 78.12 62 TYR A O 1
ATOM 470 N N . ARG A 1 63 ? -23.122 -11.557 -10.821 1.00 79.69 63 ARG A N 1
ATOM 471 C CA . ARG A 1 63 ? -21.843 -11.666 -10.112 1.00 79.69 63 ARG A CA 1
ATOM 472 C C . ARG A 1 63 ? -22.067 -12.045 -8.663 1.00 79.69 63 ARG A C 1
ATOM 474 O O . ARG A 1 63 ? -23.047 -11.624 -8.055 1.00 79.69 63 ARG A O 1
ATOM 481 N N . LEU A 1 64 ? -21.109 -12.771 -8.097 1.00 80.56 64 LEU A N 1
ATOM 482 C CA . LEU A 1 64 ? -21.083 -13.046 -6.667 1.00 80.56 64 LEU A CA 1
ATOM 483 C C . LEU A 1 64 ? -21.047 -11.741 -5.859 1.00 80.56 64 LEU A C 1
ATOM 485 O O . LEU A 1 64 ? -20.373 -10.778 -6.242 1.00 80.56 64 LEU A O 1
ATOM 489 N N . HIS A 1 65 ? -21.765 -11.721 -4.738 1.00 82.81 65 HIS A N 1
ATOM 490 C CA . HIS A 1 65 ? -21.740 -10.621 -3.786 1.00 82.81 65 HIS A CA 1
ATOM 491 C C . HIS A 1 65 ? -20.299 -10.339 -3.336 1.00 82.81 65 HIS A C 1
ATOM 493 O O . HIS A 1 65 ? -19.545 -11.269 -3.045 1.00 82.81 65 HIS A O 1
ATOM 499 N N . SER A 1 66 ? -19.913 -9.061 -3.251 1.00 77.56 66 SER A N 1
ATOM 500 C CA . SER A 1 66 ? -18.525 -8.664 -2.967 1.00 77.56 66 SER A CA 1
ATOM 501 C C . SER A 1 66 ? -18.003 -9.263 -1.663 1.00 77.56 66 SER A C 1
ATOM 503 O O . SER A 1 66 ? -16.952 -9.881 -1.674 1.00 77.56 66 SER A O 1
ATOM 505 N N . LYS A 1 67 ? -18.781 -9.203 -0.574 1.00 78.12 67 LYS A N 1
ATOM 506 C CA . LYS A 1 67 ? -18.382 -9.777 0.726 1.00 78.12 67 LYS A CA 1
ATOM 507 C C . LYS A 1 67 ? -18.159 -11.293 0.686 1.00 78.12 67 LYS A C 1
ATOM 509 O O . LYS A 1 67 ? -17.257 -11.790 1.345 1.00 78.12 67 LYS A O 1
ATOM 514 N N . LEU A 1 68 ? -18.968 -12.025 -0.085 1.00 78.25 68 LEU A N 1
ATOM 515 C CA . LEU A 1 68 ? -18.818 -13.477 -0.205 1.00 78.25 68 LEU A CA 1
ATOM 516 C C . LEU A 1 68 ? -17.631 -13.829 -1.103 1.00 78.25 68 LEU A C 1
ATOM 518 O O . LEU A 1 68 ? -16.912 -14.780 -0.825 1.00 78.25 68 LEU A O 1
ATOM 522 N N . ARG A 1 69 ? -1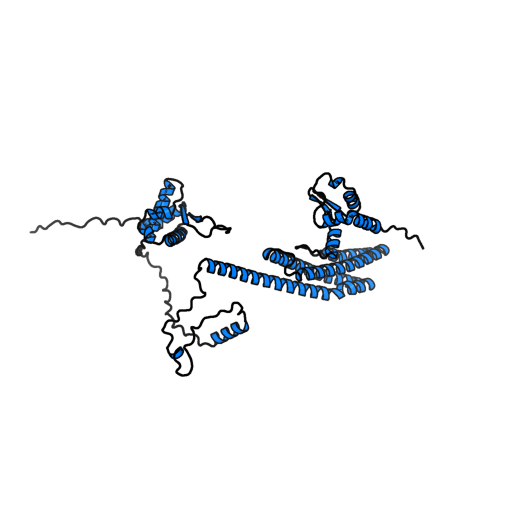7.398 -13.034 -2.150 1.00 77.56 69 ARG A N 1
ATOM 523 C CA . ARG A 1 69 ? -16.197 -13.133 -2.976 1.00 77.56 69 ARG A CA 1
ATOM 524 C C . ARG A 1 69 ? -14.939 -12.842 -2.166 1.00 77.56 69 ARG A C 1
ATOM 526 O O . ARG A 1 69 ? -13.978 -13.586 -2.288 1.00 77.56 69 ARG A O 1
ATOM 533 N N . ASP A 1 70 ? -14.950 -11.802 -1.340 1.00 75.38 70 ASP A N 1
ATOM 534 C CA . ASP A 1 70 ? -13.826 -11.449 -0.475 1.00 75.38 70 ASP A CA 1
ATOM 535 C C . ASP A 1 70 ? -13.572 -12.553 0.555 1.00 75.38 70 ASP A C 1
ATOM 537 O O . ASP A 1 70 ? -12.435 -12.980 0.711 1.00 75.38 70 ASP A O 1
ATOM 541 N N . PHE A 1 71 ? -14.629 -13.095 1.167 1.00 76.62 71 PHE A N 1
ATOM 542 C CA . PHE A 1 71 ? -14.532 -14.248 2.063 1.00 76.62 71 PHE A CA 1
ATOM 543 C C . PHE A 1 71 ? -13.968 -15.491 1.359 1.00 76.62 71 PHE A C 1
ATOM 545 O O . PHE A 1 71 ? -13.039 -16.117 1.862 1.00 76.62 71 PHE A O 1
ATOM 552 N N . ALA A 1 72 ? -14.480 -15.838 0.176 1.00 74.62 72 ALA A N 1
ATOM 553 C CA . ALA A 1 72 ? -13.980 -16.969 -0.601 1.00 74.62 72 ALA A CA 1
ATOM 554 C C . ALA A 1 72 ? -12.514 -16.767 -1.009 1.00 74.62 72 ALA A C 1
ATOM 556 O O . ALA A 1 72 ? -11.713 -17.689 -0.892 1.00 74.62 72 ALA A O 1
ATOM 557 N N . ASN A 1 73 ? -12.141 -15.559 -1.431 1.00 73.38 73 ASN A N 1
ATOM 558 C CA . ASN A 1 73 ? -10.764 -15.224 -1.784 1.00 73.38 73 ASN A CA 1
ATOM 559 C C . ASN A 1 73 ? -9.826 -15.271 -0.574 1.00 73.38 73 ASN A C 1
ATOM 561 O O . ASN A 1 73 ? -8.689 -15.709 -0.722 1.00 73.38 73 ASN A O 1
ATOM 565 N N . ASP A 1 74 ? -10.288 -14.870 0.610 1.00 70.44 74 ASP A N 1
ATOM 566 C CA . ASP A 1 74 ? -9.507 -14.961 1.845 1.00 70.44 74 ASP A CA 1
ATOM 567 C C . ASP A 1 74 ? -9.291 -16.412 2.279 1.00 70.44 74 ASP A C 1
ATOM 569 O O . ASP A 1 74 ? -8.176 -16.788 2.642 1.00 70.44 74 ASP A O 1
ATOM 573 N N . VAL A 1 75 ? -10.342 -17.238 2.223 1.00 74.56 75 VAL A N 1
ATOM 574 C CA . VAL A 1 75 ? -10.274 -18.660 2.590 1.00 74.56 75 VAL A CA 1
ATOM 575 C C . VAL A 1 75 ? -9.411 -19.437 1.597 1.00 74.56 75 VAL A C 1
ATOM 577 O O . VAL A 1 75 ? -8.589 -20.257 2.001 1.00 74.56 75 VAL A O 1
ATOM 580 N N . LEU A 1 76 ? -9.567 -19.165 0.300 1.00 71.88 76 LEU A N 1
ATOM 581 C CA . LEU A 1 76 ? -8.823 -19.834 -0.768 1.00 71.88 76 LEU A CA 1
ATOM 582 C C . LEU A 1 76 ? -7.444 -19.208 -1.026 1.00 71.88 76 LEU A C 1
ATOM 584 O O . LEU A 1 76 ? -6.690 -19.727 -1.846 1.00 71.88 76 LEU A O 1
ATOM 588 N N . GLN A 1 77 ? -7.113 -18.099 -0.356 1.00 70.12 77 GLN A N 1
ATOM 589 C CA . GLN A 1 77 ? -5.894 -17.306 -0.574 1.00 70.12 77 GLN A CA 1
ATOM 590 C C . GLN A 1 77 ? -5.679 -16.912 -2.049 1.00 70.12 77 GLN A C 1
ATOM 592 O O . GLN A 1 77 ? -4.549 -16.745 -2.521 1.00 70.12 77 GLN A O 1
ATOM 597 N N . ILE A 1 78 ? -6.770 -16.762 -2.807 1.00 66.44 78 ILE A N 1
ATOM 598 C CA . ILE A 1 78 ? -6.729 -16.353 -4.212 1.00 66.44 78 ILE A CA 1
ATOM 599 C C . ILE A 1 78 ? -6.706 -14.830 -4.238 1.00 66.44 78 ILE A C 1
ATOM 601 O O . ILE A 1 78 ? -7.739 -14.162 -4.217 1.00 66.44 78 ILE A O 1
ATOM 605 N N . HIS A 1 79 ? -5.500 -14.272 -4.275 1.00 66.00 79 HIS A N 1
ATOM 606 C CA . HIS A 1 79 ? -5.320 -12.827 -4.252 1.00 66.00 79 HIS A CA 1
ATOM 607 C C . HIS A 1 79 ? -5.158 -12.267 -5.671 1.00 66.00 79 HIS A C 1
ATOM 609 O O . HIS A 1 79 ? -4.156 -12.558 -6.335 1.00 66.00 79 HIS A O 1
ATOM 615 N N . PRO A 1 80 ? -6.102 -11.442 -6.167 1.00 66.19 80 PRO A N 1
ATOM 616 C CA . PRO A 1 80 ? -5.934 -10.761 -7.445 1.00 66.19 80 PRO A CA 1
ATOM 617 C C . PRO A 1 80 ? -4.714 -9.827 -7.417 1.00 66.19 80 PRO A C 1
ATOM 619 O O . PRO A 1 80 ? -4.269 -9.376 -6.362 1.00 66.19 80 PRO A O 1
ATOM 622 N N . ALA A 1 81 ? -4.171 -9.495 -8.594 1.00 60.31 81 ALA A N 1
ATOM 623 C CA . ALA A 1 81 ? -2.963 -8.668 -8.715 1.00 60.31 81 ALA A CA 1
ATOM 624 C C . ALA A 1 81 ? -3.083 -7.285 -8.038 1.00 60.31 81 ALA A C 1
ATOM 626 O O . ALA A 1 81 ? -2.080 -6.720 -7.607 1.00 60.31 81 ALA A O 1
ATOM 627 N N . TYR A 1 82 ? -4.296 -6.746 -7.924 1.00 60.50 82 TYR A N 1
ATOM 628 C CA . TYR A 1 82 ? -4.582 -5.539 -7.159 1.00 60.50 82 TYR A CA 1
ATOM 629 C C . TYR A 1 82 ? -5.713 -5.841 -6.183 1.00 60.50 82 TYR A C 1
ATOM 631 O O . TYR A 1 82 ? -6.862 -6.000 -6.589 1.00 60.50 82 TYR A O 1
ATOM 639 N N . GLN A 1 83 ? -5.380 -5.901 -4.899 1.00 74.44 83 GLN A N 1
ATOM 640 C CA . GLN A 1 83 ? -6.353 -5.989 -3.816 1.00 74.44 83 GLN A CA 1
ATOM 641 C C . GLN A 1 83 ? -6.179 -4.765 -2.922 1.00 74.44 83 GLN A C 1
ATOM 643 O O . GLN A 1 83 ? -5.075 -4.505 -2.442 1.00 74.44 83 GLN A O 1
ATOM 648 N N . SER A 1 84 ? -7.250 -3.988 -2.755 1.00 76.12 84 SER A N 1
ATOM 649 C CA . SER A 1 84 ? -7.241 -2.847 -1.839 1.00 76.12 84 SER A CA 1
ATOM 650 C C . SER A 1 84 ? -7.190 -3.348 -0.409 1.00 76.12 84 SER A C 1
ATOM 652 O O . SER A 1 84 ? -7.861 -4.326 -0.076 1.00 76.12 84 SER A O 1
ATOM 654 N N . LEU A 1 85 ? -6.430 -2.656 0.438 1.00 75.12 85 LEU A N 1
ATOM 655 C CA . LEU A 1 85 ? -6.577 -2.839 1.875 1.00 75.12 85 LEU A CA 1
ATOM 656 C C . LEU A 1 85 ? -7.955 -2.318 2.276 1.00 75.12 85 LEU A C 1
ATOM 658 O O . LEU A 1 85 ? -8.458 -1.355 1.684 1.00 75.12 85 LEU A O 1
ATOM 662 N N . THR A 1 86 ? -8.575 -2.981 3.248 1.00 75.62 86 THR A N 1
ATOM 663 C CA . THR A 1 86 ? -9.869 -2.533 3.771 1.00 75.62 86 THR A CA 1
ATOM 664 C C . THR A 1 86 ? -9.639 -1.225 4.519 1.00 75.62 86 THR A C 1
ATOM 666 O O . THR A 1 86 ? -8.735 -1.159 5.353 1.00 75.62 86 THR A O 1
ATOM 669 N N . SER A 1 87 ? -10.410 -0.182 4.203 1.00 74.50 87 SER A N 1
ATOM 670 C CA . SER A 1 87 ? -10.269 1.131 4.836 1.00 74.50 87 SER A CA 1
ATOM 671 C C . SER A 1 87 ? -10.709 1.064 6.294 1.00 74.50 87 SER A C 1
ATOM 673 O O . SER A 1 87 ? -11.890 0.867 6.569 1.00 74.50 87 SER A O 1
ATOM 675 N N . ILE A 1 88 ? -9.770 1.261 7.217 1.00 84.50 88 ILE A N 1
ATOM 676 C CA . ILE A 1 88 ? -10.054 1.306 8.657 1.00 84.50 88 ILE A CA 1
ATOM 677 C C . ILE A 1 88 ? -10.526 2.715 9.043 1.00 84.50 88 ILE A C 1
ATOM 679 O O . ILE A 1 88 ? -11.308 2.861 9.973 1.00 84.50 88 ILE A O 1
ATOM 683 N N . GLY A 1 89 ? -10.139 3.750 8.283 1.00 82.75 89 GLY A N 1
ATOM 684 C CA . GLY A 1 89 ? -10.436 5.154 8.588 1.00 82.75 89 GLY A CA 1
ATOM 685 C C . GLY A 1 89 ? -11.887 5.472 8.981 1.00 82.75 89 GLY A C 1
ATOM 686 O O . GLY A 1 89 ? -12.084 6.244 9.910 1.00 82.75 89 GLY A O 1
ATOM 687 N N . GLN A 1 90 ? -12.893 4.846 8.356 1.00 87.06 90 GLN A N 1
ATOM 688 C CA . GLN A 1 90 ? -14.302 5.062 8.730 1.00 87.06 90 GLN A CA 1
ATOM 689 C C . GLN A 1 90 ? -14.622 4.545 10.139 1.00 87.06 90 GLN A C 1
ATOM 691 O O . GLN A 1 90 ? -15.238 5.258 10.923 1.00 87.06 90 GLN A O 1
ATOM 696 N N . LEU A 1 91 ? -14.148 3.345 10.487 1.00 83.69 91 LEU A N 1
ATOM 697 C CA . LEU A 1 91 ? -14.325 2.775 11.827 1.00 83.69 91 LEU A CA 1
ATOM 698 C C . LEU A 1 91 ? -13.533 3.570 12.876 1.00 83.69 91 LEU A C 1
ATOM 700 O O . LEU A 1 91 ? -14.006 3.786 13.988 1.00 83.69 91 LEU A O 1
ATOM 704 N N . VAL A 1 92 ? -12.354 4.085 12.504 1.00 87.44 92 VAL A N 1
ATOM 705 C CA . VAL A 1 92 ? -11.571 4.982 13.372 1.00 87.44 92 VAL A CA 1
ATOM 706 C C . VAL A 1 92 ? -12.333 6.272 13.686 1.00 87.44 92 VAL A C 1
ATOM 708 O O . VAL A 1 92 ? -12.235 6.779 14.800 1.00 87.44 92 VAL A O 1
ATOM 711 N N . GLU A 1 93 ? -13.074 6.818 12.721 1.00 89.31 93 GLU A N 1
ATOM 712 C CA . GLU A 1 93 ? -13.903 8.016 12.911 1.00 89.31 93 GLU A CA 1
ATOM 713 C C . GLU A 1 93 ? -15.202 7.719 13.677 1.00 89.31 93 GLU A C 1
ATOM 715 O O . GLU A 1 93 ? -15.717 8.599 14.371 1.00 89.31 93 GLU A O 1
ATOM 720 N N . GLN A 1 94 ? -15.693 6.478 13.612 1.00 89.75 94 GLN A N 1
ATOM 721 C CA . GLN A 1 94 ? -16.897 6.026 14.304 1.00 89.75 94 GLN A CA 1
ATOM 722 C C . GLN A 1 94 ? -16.707 5.940 15.824 1.00 89.75 94 GLN A C 1
ATOM 724 O O . GLN A 1 94 ? -17.542 6.472 16.551 1.00 89.75 94 GLN A O 1
ATOM 729 N N . ILE A 1 95 ? -15.591 5.389 16.322 1.00 89.19 95 ILE A N 1
ATOM 730 C CA . ILE A 1 95 ? -15.313 5.291 17.773 1.00 89.19 95 ILE A CA 1
ATOM 731 C C . ILE A 1 95 ? -15.523 6.629 18.519 1.00 89.19 95 ILE A C 1
ATOM 733 O O . ILE A 1 95 ? -16.311 6.673 19.464 1.00 89.19 95 ILE A O 1
ATOM 737 N N . PRO A 1 96 ? -14.881 7.752 18.132 1.00 90.19 96 PRO A N 1
ATOM 738 C CA . PRO A 1 96 ? -15.063 9.030 18.820 1.00 90.19 96 PRO A CA 1
ATOM 739 C C . PRO A 1 96 ? -16.428 9.683 18.550 1.00 90.19 96 PRO A C 1
ATOM 741 O O . PRO A 1 96 ? -16.767 10.672 19.202 1.00 90.19 96 PRO A O 1
ATOM 744 N N . MET A 1 97 ? -17.191 9.218 17.557 1.00 92.62 97 MET A N 1
ATOM 745 C CA . MET A 1 97 ? -18.571 9.650 17.333 1.00 92.62 97 MET A CA 1
ATOM 746 C C . MET A 1 97 ? -19.511 8.955 18.320 1.00 92.62 97 MET A C 1
ATOM 748 O O . MET A 1 97 ? -20.194 9.649 19.066 1.00 92.62 97 MET A O 1
ATOM 752 N N . VAL A 1 98 ? -19.457 7.622 18.391 1.00 91.56 98 VAL A N 1
ATOM 753 C CA . VAL A 1 98 ? -20.251 6.817 19.335 1.00 91.56 98 VAL A CA 1
ATOM 754 C C . VAL A 1 98 ? -19.891 7.169 20.779 1.00 91.56 98 VAL A C 1
ATOM 756 O O . VAL A 1 98 ? -20.759 7.231 21.639 1.00 91.56 98 VAL A O 1
ATOM 759 N N . TRP A 1 99 ? -18.627 7.505 21.052 1.00 91.75 99 TRP A N 1
ATOM 760 C CA . TRP A 1 99 ? -18.213 8.003 22.364 1.00 91.75 99 TRP A CA 1
ATOM 761 C C . TRP A 1 99 ? -18.898 9.319 22.768 1.00 91.75 99 TRP A C 1
ATOM 763 O O . TRP A 1 99 ? -19.285 9.482 23.922 1.00 91.75 99 TRP A O 1
ATOM 773 N N . ARG A 1 100 ? -19.062 10.265 21.833 1.00 92.00 100 ARG A N 1
ATOM 774 C CA . ARG A 1 100 ? -19.771 11.527 22.111 1.00 92.00 100 ARG A CA 1
ATOM 775 C C . ARG A 1 100 ? -21.257 11.284 22.351 1.00 92.00 100 ARG A C 1
ATOM 777 O O . ARG A 1 100 ? -21.813 11.842 23.284 1.00 92.00 100 ARG A O 1
ATOM 784 N N . GLU A 1 101 ? -21.859 10.404 21.560 1.00 92.06 101 GLU A N 1
ATOM 785 C CA . GLU A 1 101 ? -23.250 9.988 21.750 1.00 92.06 101 GLU A CA 1
ATOM 786 C C . GLU A 1 101 ? -23.456 9.290 23.102 1.00 92.06 101 GLU A C 1
ATOM 788 O O . GLU A 1 101 ? -24.398 9.605 23.822 1.00 92.06 101 GLU A O 1
ATOM 793 N N . LEU A 1 102 ? -22.528 8.422 23.510 1.00 90.38 102 LEU A N 1
ATOM 794 C CA . LEU A 1 102 ? -22.524 7.808 24.837 1.00 90.38 102 LEU A CA 1
ATOM 795 C C . LEU A 1 102 ? -22.480 8.859 25.959 1.00 90.38 102 LEU A C 1
ATOM 797 O O . LEU A 1 102 ? -23.161 8.708 26.975 1.00 90.38 102 LEU A O 1
ATOM 801 N N . ASP A 1 103 ? -21.687 9.918 25.792 1.00 87.81 103 ASP A N 1
ATOM 802 C CA . ASP A 1 103 ? -21.603 11.006 26.770 1.00 87.81 103 ASP A CA 1
ATOM 803 C C . ASP A 1 103 ? -22.917 11.798 26.874 1.00 87.81 103 ASP A C 1
ATOM 805 O O . ASP A 1 103 ? -23.389 12.094 27.979 1.00 87.81 103 ASP A O 1
ATOM 809 N N . ASP A 1 104 ? -23.558 12.059 25.735 1.00 90.31 104 ASP A N 1
ATOM 810 C CA . ASP A 1 104 ? -24.860 12.724 25.667 1.00 90.31 104 ASP A CA 1
ATOM 811 C C . ASP A 1 104 ? -25.964 11.857 26.308 1.00 90.31 104 ASP A C 1
ATOM 813 O O . ASP A 1 104 ? -26.751 12.346 27.122 1.00 90.31 104 ASP A O 1
ATOM 817 N N . LEU A 1 105 ? -25.981 10.549 26.025 1.00 90.31 105 LEU A N 1
ATOM 818 C CA . LEU A 1 105 ? -26.950 9.590 26.574 1.00 90.31 105 LEU A CA 1
ATOM 819 C C . LEU A 1 105 ? -26.811 9.418 28.090 1.00 90.31 105 LEU A C 1
ATOM 821 O O . LEU A 1 105 ? -27.811 9.385 28.814 1.00 90.31 105 LEU A O 1
ATOM 825 N N . ARG A 1 106 ? -25.574 9.381 28.604 1.00 85.81 106 ARG A N 1
ATOM 826 C CA . ARG A 1 106 ? -25.334 9.368 30.055 1.00 85.81 106 ARG A CA 1
ATOM 827 C C . ARG A 1 106 ? -25.761 10.675 30.713 1.00 85.81 106 ARG A C 1
ATOM 829 O O . ARG A 1 106 ? -26.319 10.628 31.809 1.00 85.81 106 ARG A O 1
ATOM 836 N N . SER A 1 107 ? -25.551 11.814 30.057 1.00 88.06 107 SER A N 1
ATOM 837 C CA . SER A 1 107 ? -26.037 13.114 30.539 1.00 88.06 107 SER A CA 1
ATOM 838 C C . SER A 1 107 ? -27.569 13.173 30.572 1.00 88.06 107 SER A C 1
ATOM 840 O O . SER A 1 107 ? -28.148 13.740 31.497 1.00 88.06 107 SER A O 1
ATOM 842 N N . ALA A 1 108 ? -28.233 12.519 29.617 1.00 91.25 108 ALA A N 1
ATOM 843 C CA . ALA A 1 108 ? -29.685 12.370 29.566 1.00 91.25 108 ALA A CA 1
ATOM 844 C C . ALA A 1 108 ? -30.245 11.298 30.531 1.00 91.25 108 ALA A C 1
ATOM 846 O O . ALA A 1 108 ? -31.461 11.162 30.646 1.00 91.25 108 ALA A O 1
ATOM 847 N N . SER A 1 109 ? -29.382 10.574 31.260 1.00 89.38 109 SER A N 1
ATOM 848 C CA . SER A 1 109 ? -29.735 9.456 32.157 1.00 89.38 109 SER A CA 1
ATOM 849 C C . SER A 1 109 ? -30.405 8.249 31.474 1.00 89.38 109 SER A C 1
ATOM 851 O O . SER A 1 109 ? -31.067 7.458 32.148 1.00 89.38 109 SER A O 1
ATOM 853 N N . ASP A 1 110 ? -30.213 8.063 30.163 1.00 90.69 110 ASP A N 1
ATOM 854 C CA . ASP A 1 110 ? -30.683 6.872 29.443 1.00 90.69 110 ASP A CA 1
ATOM 855 C C . ASP A 1 110 ? -29.601 5.779 29.448 1.00 90.69 110 ASP A C 1
ATOM 857 O O . ASP A 1 110 ? -28.787 5.639 28.532 1.00 90.69 110 ASP A O 1
ATOM 861 N N . TYR A 1 111 ? -29.548 5.023 30.547 1.00 87.25 111 TYR A N 1
ATOM 862 C CA . TYR A 1 111 ? -28.499 4.025 30.771 1.00 87.25 111 TYR A CA 1
ATOM 863 C C . TYR A 1 111 ? -28.597 2.803 29.848 1.00 87.25 111 TYR A C 1
ATOM 865 O O . TYR A 1 111 ? -27.577 2.173 29.592 1.00 87.25 111 TYR A O 1
ATOM 873 N N . GLN A 1 112 ? -29.782 2.472 29.321 1.00 90.75 112 GLN A N 1
ATOM 874 C CA . GLN A 1 112 ? -29.926 1.317 28.425 1.00 90.75 112 GLN A CA 1
ATOM 875 C C . GLN A 1 112 ? -29.258 1.574 27.075 1.00 90.75 112 GLN A C 1
ATOM 877 O O . GLN A 1 112 ? -28.467 0.755 26.615 1.00 90.75 112 GLN A O 1
ATOM 882 N N . GLN A 1 113 ? -29.515 2.738 26.475 1.00 90.56 113 GLN A N 1
ATOM 883 C CA . GLN A 1 113 ? -28.869 3.119 25.217 1.00 90.56 113 GLN A CA 1
ATOM 884 C C . GLN A 1 113 ? -27.369 3.380 25.407 1.00 90.56 113 GLN A C 1
ATOM 886 O O . GLN A 1 113 ? -26.570 3.108 24.514 1.00 90.56 113 GLN A O 1
ATOM 891 N N . ALA A 1 114 ? -26.962 3.858 26.588 1.00 87.81 114 ALA A N 1
ATOM 892 C CA . ALA A 1 114 ? -25.550 3.989 26.931 1.00 87.81 114 ALA A CA 1
ATOM 893 C C . ALA A 1 114 ? -24.826 2.626 26.943 1.00 87.81 114 ALA A C 1
ATOM 895 O O . ALA A 1 114 ? -23.727 2.514 26.402 1.00 87.81 114 ALA A O 1
ATOM 896 N N . ASP A 1 115 ? -25.440 1.581 27.503 1.00 89.44 115 ASP A N 1
ATOM 897 C CA . ASP A 1 115 ? -24.864 0.231 27.489 1.00 89.44 115 ASP A CA 1
ATOM 898 C C . ASP A 1 115 ? -24.784 -0.344 26.060 1.00 89.44 115 ASP A C 1
ATOM 900 O O . ASP A 1 115 ? -23.788 -0.978 25.703 1.00 89.44 115 ASP A O 1
ATOM 904 N N . GLU A 1 116 ? -25.774 -0.069 25.203 1.00 92.50 116 GLU A N 1
ATOM 905 C CA . GLU A 1 116 ? -25.732 -0.435 23.777 1.00 92.50 116 GLU A CA 1
ATOM 906 C C . GLU A 1 116 ? -24.602 0.288 23.026 1.00 92.50 116 GLU A C 1
ATOM 908 O O . GLU A 1 116 ? -23.875 -0.334 22.249 1.00 92.50 116 GLU A O 1
ATOM 913 N N . ALA A 1 117 ? -24.393 1.580 23.293 1.00 91.06 117 ALA A N 1
ATOM 914 C CA . ALA A 1 117 ? -23.297 2.347 22.705 1.00 91.06 117 ALA A CA 1
ATOM 915 C C . ALA A 1 117 ? -21.918 1.844 23.175 1.00 91.06 117 ALA A C 1
ATOM 917 O O . ALA A 1 117 ? -20.977 1.787 22.381 1.00 91.06 117 ALA A O 1
ATOM 918 N N . ILE A 1 118 ? -21.790 1.418 24.438 1.00 90.06 118 ILE A N 1
ATOM 919 C CA . ILE A 1 118 ? -20.576 0.759 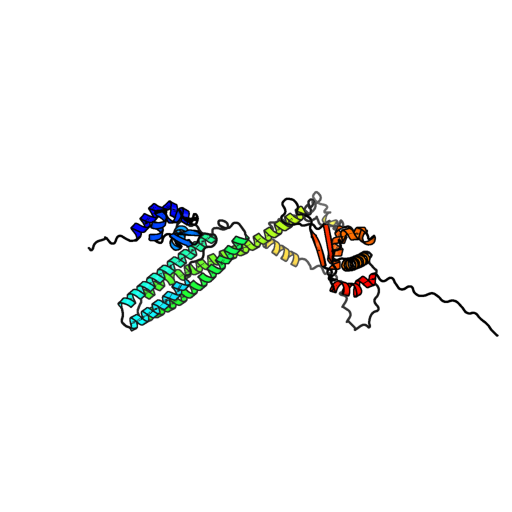24.951 1.00 90.06 118 ILE A CA 1
ATOM 920 C C . ILE A 1 118 ? -20.318 -0.550 24.195 1.00 90.06 118 ILE A C 1
ATOM 922 O O . ILE A 1 118 ? -19.199 -0.763 23.723 1.00 90.06 118 ILE A O 1
ATOM 926 N N . ALA A 1 119 ? -21.344 -1.387 24.023 1.00 91.94 119 ALA A N 1
ATOM 927 C CA . ALA A 1 119 ? -21.234 -2.633 23.266 1.00 91.94 119 ALA A CA 1
ATOM 928 C C . ALA A 1 119 ? -20.860 -2.384 21.793 1.00 91.94 119 ALA A C 1
ATOM 930 O O . ALA A 1 119 ? -20.080 -3.140 21.211 1.00 91.94 119 ALA A O 1
ATOM 931 N N . GLN A 1 120 ? -21.354 -1.296 21.194 1.00 92.94 120 GLN A N 1
ATOM 932 C CA . GLN A 1 120 ? -20.969 -0.899 19.842 1.00 92.94 120 GLN A CA 1
ATOM 933 C C . GLN A 1 120 ? -19.491 -0.493 19.761 1.00 92.94 120 GLN A C 1
ATOM 935 O O . GLN A 1 120 ? -18.802 -0.925 18.840 1.00 92.94 120 GLN A O 1
ATOM 940 N N . ILE A 1 121 ? -18.973 0.279 20.725 1.00 90.75 121 ILE A N 1
ATOM 941 C CA . ILE A 1 121 ? -17.542 0.640 20.777 1.00 90.75 121 ILE A CA 1
ATOM 942 C C . ILE A 1 121 ? -16.672 -0.609 20.963 1.00 90.75 121 ILE A C 1
ATOM 944 O O . ILE A 1 121 ? -15.607 -0.715 20.353 1.00 90.75 121 ILE A O 1
ATOM 948 N N . GLU A 1 122 ? -17.111 -1.556 21.796 1.00 91.44 122 GLU A N 1
ATOM 949 C CA . GLU A 1 122 ? -16.452 -2.854 21.960 1.00 91.44 122 GLU A CA 1
ATOM 950 C C . GLU A 1 122 ? -16.374 -3.610 20.631 1.00 91.44 122 GLU A C 1
ATOM 952 O O . GLU A 1 122 ? -15.282 -4.014 20.223 1.00 91.44 122 GLU A O 1
ATOM 957 N N . GLN A 1 123 ? -17.497 -3.743 19.923 1.00 92.44 123 GLN A N 1
ATOM 958 C CA . GLN A 1 123 ? -17.539 -4.409 18.624 1.00 92.44 123 GLN A CA 1
ATOM 959 C C . GLN A 1 123 ? -16.657 -3.700 17.588 1.00 92.44 123 GLN A C 1
ATOM 961 O O . GLN A 1 123 ? -15.854 -4.356 16.924 1.00 92.44 123 GLN A O 1
ATOM 966 N N . ASP A 1 124 ? -16.739 -2.370 17.495 1.00 91.44 124 ASP A N 1
ATOM 967 C CA . ASP A 1 124 ? -15.930 -1.571 16.570 1.00 91.44 124 ASP A CA 1
ATOM 968 C C . ASP A 1 124 ? -14.426 -1.752 16.854 1.00 91.44 124 ASP A C 1
ATOM 970 O O . ASP A 1 124 ? -13.615 -1.841 15.928 1.00 91.44 124 ASP A O 1
ATOM 974 N N . ALA A 1 125 ? -14.029 -1.857 18.128 1.00 90.56 125 ALA A N 1
ATOM 975 C CA . ALA A 1 125 ? -12.642 -2.095 18.515 1.00 90.56 125 ALA A CA 1
ATOM 976 C C . ALA A 1 125 ? -12.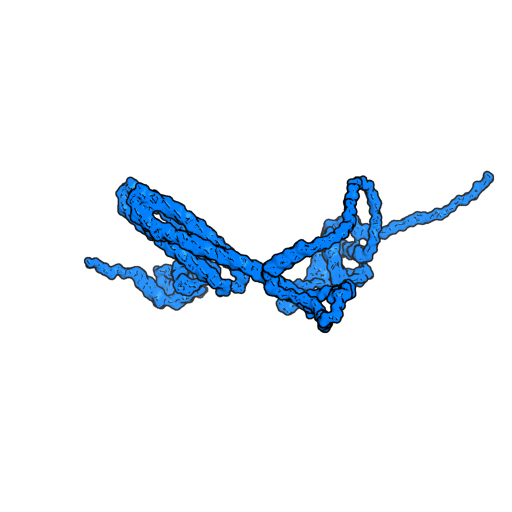133 -3.485 18.091 1.00 90.56 125 ALA A C 1
ATOM 978 O O . ALA A 1 125 ? -11.002 -3.599 17.601 1.00 90.56 125 ALA A O 1
ATOM 979 N N . PHE A 1 126 ? -12.954 -4.531 18.241 1.00 91.88 126 PHE A N 1
ATOM 980 C CA . PHE A 1 126 ? -12.622 -5.878 17.765 1.00 91.88 126 PHE A CA 1
ATOM 981 C C . PHE A 1 126 ? -12.559 -5.945 16.238 1.00 91.88 126 PHE A C 1
ATOM 983 O O . PHE A 1 126 ? -11.581 -6.457 15.691 1.00 91.88 126 PHE A O 1
ATOM 990 N N . ASP A 1 127 ? -13.528 -5.344 15.548 1.00 90.75 127 ASP A N 1
ATOM 991 C CA . ASP A 1 127 ? -13.559 -5.296 14.087 1.00 90.75 127 ASP A CA 1
ATOM 992 C C . ASP A 1 127 ? -12.319 -4.580 13.530 1.00 90.75 127 ASP A C 1
ATOM 994 O O . ASP A 1 127 ? -11.700 -5.043 12.570 1.00 90.75 127 ASP A O 1
ATOM 998 N N . ILE A 1 128 ? -11.891 -3.476 14.155 1.00 90.62 128 ILE A N 1
ATOM 999 C CA . ILE A 1 128 ? -10.650 -2.781 13.787 1.00 90.62 128 ILE A CA 1
ATOM 1000 C C . ILE A 1 128 ? -9.434 -3.690 13.968 1.00 90.62 128 ILE A C 1
ATOM 1002 O O . ILE A 1 128 ? -8.586 -3.741 13.074 1.00 90.62 128 ILE A O 1
ATOM 1006 N N . SER A 1 129 ? -9.340 -4.402 15.094 1.00 90.94 129 SER A N 1
ATOM 1007 C CA . SER A 1 129 ? -8.240 -5.334 15.356 1.00 90.94 129 SER A CA 1
ATOM 1008 C C . SER A 1 129 ? -8.150 -6.402 14.263 1.00 90.94 129 SER A C 1
ATOM 1010 O O . SER A 1 129 ? -7.102 -6.560 13.629 1.00 90.94 129 SER A O 1
ATOM 1012 N N . ASP A 1 130 ? -9.266 -7.063 13.965 1.00 89.69 130 ASP A N 1
ATOM 1013 C CA . ASP A 1 130 ? -9.333 -8.119 12.954 1.00 89.69 130 ASP A CA 1
ATOM 1014 C C . ASP A 1 130 ? -9.013 -7.591 11.549 1.00 89.69 130 ASP A C 1
ATOM 1016 O O . ASP A 1 130 ? -8.284 -8.227 10.778 1.00 89.69 130 ASP A O 1
ATOM 1020 N N . LEU A 1 131 ? -9.495 -6.393 11.207 1.00 89.38 131 LEU A N 1
ATOM 1021 C CA . LEU A 1 131 ? -9.217 -5.757 9.920 1.00 89.38 131 LEU A CA 1
ATOM 1022 C C . LEU A 1 131 ? -7.746 -5.364 9.764 1.00 89.38 131 LEU A C 1
ATOM 1024 O O . LEU A 1 131 ? -7.179 -5.563 8.684 1.00 89.38 131 LEU A O 1
ATOM 1028 N N . VAL A 1 132 ? -7.109 -4.831 10.811 1.00 90.44 132 VAL A N 1
ATOM 1029 C CA . VAL A 1 132 ? -5.673 -4.514 10.792 1.00 90.44 132 VAL A CA 1
ATOM 1030 C C . VAL A 1 132 ? -4.859 -5.791 10.610 1.00 90.44 132 VAL A C 1
ATOM 1032 O O . VAL A 1 132 ? -3.981 -5.838 9.743 1.00 90.44 132 VAL A O 1
ATOM 1035 N N . GLU A 1 133 ? -5.158 -6.843 11.373 1.00 90.00 133 GLU A N 1
ATOM 1036 C CA . GLU A 1 133 ? -4.448 -8.119 11.266 1.00 90.00 133 GLU A CA 1
ATOM 1037 C C . GLU A 1 133 ? -4.619 -8.761 9.888 1.00 90.00 133 GLU A C 1
ATOM 1039 O O . GLU A 1 133 ? -3.638 -9.215 9.285 1.00 90.00 133 GLU A O 1
ATOM 1044 N N . ARG A 1 134 ? -5.841 -8.745 9.348 1.00 86.88 134 ARG A N 1
ATOM 1045 C CA . ARG A 1 134 ? -6.136 -9.214 7.992 1.00 86.88 134 ARG A CA 1
ATOM 1046 C C . ARG A 1 134 ? -5.351 -8.424 6.948 1.00 86.88 134 ARG A C 1
ATOM 1048 O O . ARG A 1 134 ? -4.706 -9.028 6.092 1.00 86.88 134 ARG A O 1
ATOM 1055 N N . ASN A 1 135 ? -5.357 -7.094 7.030 1.00 88.25 135 ASN A N 1
ATOM 1056 C CA . ASN A 1 135 ? -4.633 -6.226 6.100 1.00 88.25 135 ASN A CA 1
ATOM 1057 C C . ASN A 1 135 ? -3.112 -6.464 6.160 1.00 88.25 135 ASN A C 1
ATOM 1059 O O . ASN A 1 135 ? -2.458 -6.539 5.118 1.00 88.25 135 ASN A O 1
ATOM 1063 N N . LEU A 1 136 ? -2.538 -6.629 7.357 1.00 89.62 136 LEU A N 1
ATOM 1064 C CA . LEU A 1 136 ? -1.116 -6.949 7.528 1.00 89.62 136 LEU A CA 1
ATOM 1065 C C . LEU A 1 136 ? -0.771 -8.329 6.960 1.00 89.62 136 LEU A C 1
ATOM 1067 O O . LEU A 1 136 ? 0.214 -8.463 6.234 1.00 89.62 136 LEU A O 1
ATOM 1071 N N . ARG A 1 137 ? -1.600 -9.345 7.225 1.00 87.50 137 ARG A N 1
ATOM 1072 C CA . ARG A 1 137 ? -1.422 -10.695 6.669 1.00 87.50 137 ARG A CA 1
ATOM 1073 C C . ARG A 1 137 ? -1.473 -10.680 5.142 1.00 87.50 137 ARG A C 1
ATOM 1075 O O . ARG A 1 137 ? -0.616 -11.284 4.497 1.00 87.50 137 ARG A O 1
ATOM 1082 N N . LEU A 1 138 ? -2.430 -9.946 4.575 1.00 83.94 138 LEU A N 1
ATOM 1083 C CA . LEU A 1 138 ? -2.573 -9.763 3.136 1.00 83.94 138 LEU A CA 1
ATOM 1084 C C . LEU A 1 138 ? -1.320 -9.118 2.529 1.00 83.94 138 LEU A C 1
ATOM 1086 O O . LEU A 1 138 ? -0.773 -9.633 1.554 1.00 83.94 138 LEU A O 1
ATOM 1090 N N . LEU A 1 139 ? -0.832 -8.020 3.120 1.00 85.69 139 LEU A N 1
ATOM 1091 C CA . LEU A 1 139 ? 0.413 -7.381 2.685 1.00 85.69 139 LEU A CA 1
ATOM 1092 C C . LEU A 1 139 ? 1.593 -8.353 2.752 1.00 85.69 139 LEU A C 1
ATOM 1094 O O . LEU A 1 139 ? 2.375 -8.421 1.806 1.00 85.69 139 LEU A O 1
ATOM 1098 N N . GLY A 1 140 ? 1.706 -9.134 3.827 1.00 86.62 140 GLY A N 1
ATOM 1099 C CA . GLY A 1 140 ? 2.747 -10.148 3.973 1.00 86.62 140 GLY A CA 1
ATOM 1100 C C . GLY A 1 140 ? 2.734 -11.183 2.845 1.00 86.62 140 GLY A C 1
ATOM 1101 O O . GLY A 1 140 ? 3.781 -11.464 2.258 1.00 86.62 140 GLY A O 1
ATOM 1102 N N . LEU A 1 141 ? 1.557 -11.701 2.492 1.00 82.88 141 LEU A N 1
ATOM 1103 C CA . LEU A 1 141 ? 1.398 -12.685 1.418 1.00 82.88 141 LEU A CA 1
ATOM 1104 C C . LEU A 1 141 ? 1.668 -12.077 0.030 1.00 82.88 141 LEU A C 1
ATOM 1106 O O . LEU A 1 141 ? 2.367 -12.653 -0.803 1.00 82.88 141 LEU A O 1
ATOM 1110 N N . LEU A 1 142 ? 1.182 -10.867 -0.227 1.00 78.44 142 LEU A N 1
ATOM 1111 C CA . LEU A 1 142 ? 1.424 -10.180 -1.498 1.00 78.44 142 LEU A CA 1
ATOM 111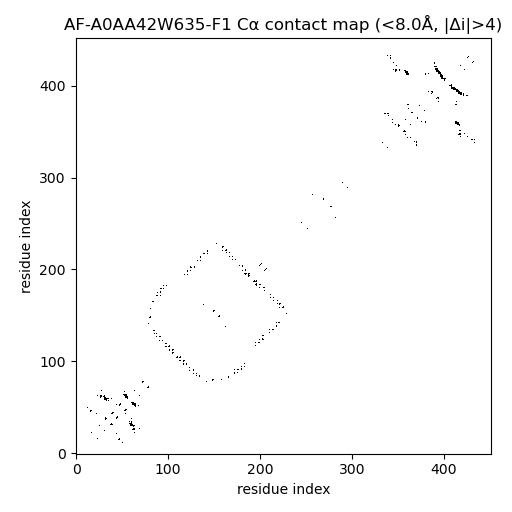2 C C . LEU A 1 142 ? 2.900 -9.804 -1.694 1.00 78.44 142 LEU A C 1
ATOM 1114 O O . LEU A 1 142 ? 3.389 -9.781 -2.825 1.00 78.44 142 LEU A O 1
ATOM 1118 N N . LEU A 1 143 ? 3.626 -9.537 -0.606 1.00 79.19 143 LEU A N 1
ATOM 1119 C CA . LEU A 1 143 ? 5.065 -9.275 -0.648 1.00 79.19 143 LEU A CA 1
ATOM 1120 C C . LEU A 1 143 ? 5.902 -10.545 -0.802 1.00 79.19 143 LEU A C 1
ATOM 1122 O O . LEU A 1 143 ? 6.958 -10.498 -1.435 1.00 79.19 143 LEU A O 1
ATOM 1126 N N . SER A 1 144 ? 5.452 -11.680 -0.263 1.00 78.69 144 SER A N 1
ATOM 1127 C CA . SER A 1 144 ? 6.169 -12.952 -0.410 1.00 78.69 144 SER A CA 1
ATOM 1128 C C . SER A 1 144 ? 6.098 -13.494 -1.843 1.00 78.69 144 SER A C 1
ATOM 1130 O O . SER A 1 144 ? 7.057 -14.100 -2.327 1.00 78.69 144 SER A O 1
ATOM 1132 N N . THR A 1 145 ? 5.023 -13.193 -2.578 1.00 73.06 145 THR A N 1
ATOM 1133 C CA . THR A 1 145 ? 4.858 -13.546 -3.998 1.00 73.06 145 THR A CA 1
ATOM 1134 C C . THR A 1 145 ? 5.680 -12.622 -4.912 1.00 73.06 145 THR A C 1
ATOM 1136 O O . THR A 1 145 ? 5.167 -11.793 -5.672 1.00 73.06 145 THR A O 1
ATOM 1139 N N . ARG A 1 146 ? 7.013 -12.765 -4.871 1.00 62.12 146 ARG A N 1
ATOM 1140 C CA . ARG A 1 146 ? 7.942 -11.943 -5.669 1.00 62.12 146 ARG A CA 1
ATOM 1141 C C . ARG A 1 146 ? 7.597 -11.921 -7.169 1.00 62.12 146 ARG A C 1
ATOM 1143 O O . ARG A 1 146 ? 7.766 -10.865 -7.771 1.00 62.12 146 ARG A O 1
ATOM 1150 N N . PHE A 1 147 ? 7.015 -12.992 -7.738 1.00 53.22 147 PHE A N 1
ATOM 1151 C CA . PHE A 1 147 ? 6.642 -13.070 -9.168 1.00 53.22 147 PHE A CA 1
ATOM 1152 C C . PHE A 1 147 ? 5.406 -13.939 -9.520 1.00 53.22 147 PHE A C 1
ATOM 1154 O O . PHE A 1 147 ? 5.286 -14.383 -10.655 1.00 53.22 147 PHE A O 1
ATOM 1161 N N . GLY A 1 148 ? 4.465 -14.180 -8.600 1.00 59.19 148 GLY A N 1
ATOM 1162 C CA . GLY A 1 148 ? 3.334 -15.094 -8.872 1.00 59.19 148 GLY A CA 1
ATOM 1163 C C . GLY A 1 148 ? 2.193 -14.508 -9.717 1.00 59.19 148 GLY A C 1
ATOM 1164 O O . GLY A 1 148 ? 1.630 -15.194 -10.563 1.00 59.19 148 GLY A O 1
ATOM 1165 N N . ASN A 1 149 ? 1.863 -13.226 -9.517 1.00 65.50 149 ASN A N 1
ATOM 1166 C CA . ASN A 1 149 ? 0.550 -12.703 -9.935 1.00 65.50 149 ASN A CA 1
ATOM 1167 C C . ASN A 1 149 ? 0.610 -11.680 -11.079 1.00 65.50 149 ASN A C 1
ATOM 1169 O O . ASN A 1 149 ? -0.413 -11.096 -11.432 1.00 65.50 149 ASN A O 1
ATOM 1173 N N . VAL A 1 150 ? 1.795 -11.399 -11.634 1.00 69.38 150 VAL A N 1
ATOM 1174 C CA . VAL A 1 150 ? 1.968 -10.319 -12.614 1.00 69.38 150 VAL A CA 1
ATOM 1175 C C . VAL A 1 150 ? 2.875 -10.746 -13.764 1.00 69.38 150 VAL A C 1
ATOM 1177 O O . VAL A 1 150 ? 3.994 -11.195 -13.547 1.00 69.38 150 VAL A O 1
ATOM 1180 N N . SER A 1 151 ? 2.406 -10.544 -14.998 1.00 74.88 151 SER A N 1
ATOM 1181 C CA . SER A 1 151 ? 3.069 -10.995 -16.230 1.00 74.88 151 SER A CA 1
ATOM 1182 C C . SER A 1 151 ? 4.198 -10.087 -16.731 1.00 74.88 151 SER A C 1
ATOM 1184 O O . SER A 1 151 ? 4.950 -10.481 -17.619 1.00 74.88 151 SER A O 1
ATOM 1186 N N . SER A 1 152 ? 4.336 -8.863 -16.205 1.00 81.38 152 SER A N 1
ATOM 1187 C CA . SER A 1 152 ? 5.362 -7.913 -16.656 1.00 81.38 152 SER A CA 1
ATOM 1188 C C . SER A 1 152 ? 6.006 -7.124 -15.517 1.00 81.38 152 SER A C 1
ATOM 1190 O O . SER A 1 152 ? 5.370 -6.805 -14.509 1.00 81.38 152 SER A O 1
ATOM 1192 N N . LEU A 1 153 ? 7.269 -6.730 -15.720 1.00 80.50 153 LEU A N 1
ATOM 1193 C CA . LEU A 1 153 ? 8.021 -5.895 -14.777 1.00 80.50 153 LEU A CA 1
ATOM 1194 C C . LEU A 1 153 ? 7.352 -4.527 -14.562 1.00 80.50 153 LEU A C 1
ATOM 1196 O O . LEU A 1 153 ? 7.296 -4.040 -13.435 1.00 80.50 153 LEU A O 1
ATOM 1200 N N . ALA A 1 154 ? 6.780 -3.936 -15.615 1.00 81.94 154 ALA A N 1
ATOM 1201 C CA . ALA A 1 154 ? 6.050 -2.671 -15.527 1.00 81.94 154 ALA A CA 1
ATOM 1202 C C . ALA A 1 154 ? 4.779 -2.794 -14.669 1.00 81.94 154 ALA A C 1
ATOM 1204 O O . ALA A 1 154 ? 4.515 -1.939 -13.819 1.00 81.94 154 ALA A O 1
ATOM 1205 N N . ALA A 1 155 ? 4.018 -3.879 -14.835 1.00 82.38 155 ALA A N 1
ATOM 1206 C CA . ALA A 1 155 ? 2.853 -4.135 -14.000 1.00 82.38 155 ALA A CA 1
ATOM 1207 C C . ALA A 1 155 ? 3.259 -4.423 -12.541 1.00 82.38 155 ALA A C 1
ATOM 1209 O O . ALA A 1 155 ? 2.601 -3.923 -11.631 1.00 82.38 155 ALA A O 1
ATOM 1210 N N . LYS A 1 156 ? 4.391 -5.103 -12.292 1.00 83.75 156 LYS A N 1
ATOM 1211 C CA . LYS A 1 156 ? 4.916 -5.304 -10.928 1.00 83.75 156 LYS A CA 1
ATOM 1212 C C . LYS A 1 156 ? 5.368 -3.987 -10.291 1.00 83.75 156 LYS A C 1
ATOM 1214 O O . LYS A 1 156 ? 5.084 -3.735 -9.125 1.00 83.75 156 LYS A O 1
ATOM 1219 N N . ALA A 1 157 ? 5.999 -3.099 -11.059 1.00 85.06 157 ALA A N 1
ATOM 1220 C CA . ALA A 1 157 ? 6.353 -1.761 -10.591 1.00 85.06 157 ALA A CA 1
ATOM 1221 C C . ALA A 1 157 ? 5.108 -0.928 -10.236 1.00 85.06 157 ALA A C 1
ATOM 1223 O O . ALA A 1 157 ? 5.100 -0.227 -9.224 1.00 85.06 157 ALA A O 1
ATOM 1224 N N . SER A 1 158 ? 4.040 -1.028 -11.034 1.00 86.25 158 SER A N 1
ATOM 1225 C CA . SER A 1 158 ? 2.742 -0.413 -10.733 1.00 86.25 158 SER A CA 1
ATOM 1226 C C . SER A 1 158 ? 2.110 -1.001 -9.465 1.00 86.25 158 SER A C 1
ATOM 1228 O O . SER A 1 158 ? 1.697 -0.250 -8.582 1.00 86.25 158 SER A O 1
ATOM 1230 N N . GLN A 1 159 ? 2.105 -2.331 -9.335 1.00 85.88 159 GLN A N 1
ATOM 1231 C CA . GLN A 1 159 ? 1.619 -3.056 -8.159 1.00 85.88 159 GLN A CA 1
ATOM 1232 C C . GLN A 1 159 ? 2.359 -2.622 -6.883 1.00 85.88 159 GLN A C 1
ATOM 1234 O O . GLN A 1 159 ? 1.731 -2.235 -5.900 1.00 85.88 159 GLN A O 1
ATOM 1239 N N . ASN A 1 160 ? 3.691 -2.586 -6.908 1.00 87.50 160 ASN A N 1
ATOM 1240 C CA . ASN A 1 160 ? 4.485 -2.177 -5.750 1.00 87.50 160 ASN A CA 1
ATOM 1241 C C . ASN A 1 160 ? 4.248 -0.703 -5.374 1.00 87.50 160 ASN A C 1
ATOM 1243 O O . ASN A 1 160 ? 4.157 -0.383 -4.192 1.00 87.50 160 ASN A O 1
ATOM 1247 N N . ARG A 1 161 ? 4.081 0.200 -6.354 1.00 88.31 161 ARG A N 1
ATOM 1248 C CA . ARG A 1 161 ? 3.692 1.603 -6.090 1.00 88.31 161 ARG A CA 1
ATOM 1249 C C . ARG A 1 161 ? 2.289 1.713 -5.497 1.00 88.31 161 ARG A C 1
ATOM 1251 O O . ARG A 1 161 ? 2.047 2.571 -4.653 1.00 88.31 161 ARG A O 1
ATOM 1258 N N . TYR A 1 162 ? 1.358 0.874 -5.949 1.00 88.75 162 TYR A N 1
ATOM 1259 C CA . TYR A 1 162 ? 0.014 0.812 -5.388 1.00 88.75 162 TYR A CA 1
ATOM 1260 C C . TYR A 1 162 ? 0.062 0.409 -3.910 1.00 88.75 162 TYR A C 1
ATOM 1262 O O . TYR A 1 162 ? -0.461 1.146 -3.076 1.00 88.75 162 TYR A O 1
ATOM 1270 N N . TYR A 1 163 ? 0.771 -0.671 -3.572 1.00 87.81 163 TYR A N 1
ATOM 1271 C CA . TYR A 1 163 ? 0.908 -1.114 -2.183 1.00 87.81 163 TYR A CA 1
ATOM 1272 C C . TYR A 1 163 ? 1.721 -0.164 -1.314 1.00 87.81 163 TYR A C 1
ATOM 1274 O O . TYR A 1 163 ? 1.405 -0.020 -0.138 1.00 87.81 163 TYR A O 1
ATOM 1282 N N . GLN A 1 164 ? 2.695 0.551 -1.881 1.00 90.44 164 GLN A N 1
ATOM 1283 C CA . GLN A 1 164 ? 3.362 1.635 -1.168 1.00 90.44 164 GLN A CA 1
ATOM 1284 C C . GLN A 1 164 ? 2.336 2.676 -0.692 1.00 90.44 164 GLN A C 1
ATOM 1286 O O . GLN A 1 164 ? 2.257 2.941 0.505 1.00 90.44 164 GLN A O 1
ATOM 1291 N N . ARG A 1 165 ? 1.485 3.187 -1.592 1.00 90.75 165 ARG A N 1
ATOM 1292 C CA . ARG A 1 165 ? 0.438 4.158 -1.228 1.00 90.75 165 ARG A CA 1
ATOM 1293 C C . ARG A 1 165 ? -0.561 3.592 -0.222 1.00 90.75 165 ARG A C 1
ATOM 1295 O O . ARG A 1 165 ? -0.924 4.275 0.724 1.00 90.75 165 ARG A O 1
ATOM 1302 N N . GLN A 1 166 ? -0.989 2.343 -0.402 1.00 88.12 166 GLN A N 1
ATOM 1303 C CA . GLN A 1 166 ? -1.909 1.685 0.532 1.00 88.12 166 GLN A CA 1
ATOM 1304 C C . GLN A 1 166 ? -1.288 1.521 1.928 1.00 88.12 166 GLN A C 1
ATOM 1306 O O . GLN A 1 166 ? -1.945 1.780 2.929 1.00 88.12 166 GLN A O 1
ATOM 1311 N N . SER A 1 167 ? -0.004 1.166 2.006 1.00 90.00 167 SER A N 1
ATOM 1312 C CA . SER A 1 167 ? 0.715 1.058 3.279 1.00 90.00 167 SER A CA 1
ATOM 1313 C C . SER A 1 167 ? 0.935 2.413 3.961 1.00 90.00 167 SER A C 1
ATOM 1315 O O . SER A 1 167 ? 0.975 2.471 5.185 1.00 90.00 167 SER A O 1
ATOM 1317 N N . GLU A 1 168 ? 1.068 3.498 3.191 1.00 91.44 168 GLU A N 1
ATOM 1318 C CA . GLU A 1 168 ? 1.148 4.869 3.709 1.00 91.44 168 GLU A CA 1
ATOM 1319 C C . GLU A 1 168 ? -0.211 5.324 4.261 1.00 91.44 168 GLU A C 1
ATOM 1321 O O . GLU A 1 168 ? -0.272 5.878 5.356 1.00 91.44 168 GLU A O 1
ATOM 1326 N N . LEU A 1 169 ? -1.307 5.025 3.554 1.00 90.94 169 LEU A N 1
ATOM 1327 C CA . LEU A 1 169 ? -2.667 5.268 4.043 1.00 90.94 169 LEU A CA 1
ATOM 1328 C C . LEU A 1 169 ? -2.941 4.500 5.340 1.00 90.94 169 LEU A C 1
ATOM 1330 O O . LEU A 1 169 ? -3.361 5.106 6.318 1.00 90.94 169 LEU A O 1
ATOM 1334 N N . MET A 1 170 ? -2.613 3.207 5.392 1.00 90.19 170 MET A N 1
ATOM 1335 C CA . MET A 1 170 ? -2.804 2.405 6.603 1.00 90.19 170 MET A CA 1
ATOM 1336 C C . MET A 1 170 ? -1.937 2.894 7.771 1.00 90.19 170 MET A C 1
ATOM 1338 O O . MET A 1 170 ? -2.381 2.867 8.914 1.00 90.19 170 MET A O 1
ATOM 1342 N N . ALA A 1 171 ? -0.719 3.379 7.509 1.00 91.69 171 ALA A N 1
ATOM 1343 C CA . ALA A 1 171 ? 0.110 3.989 8.548 1.00 91.69 171 ALA A CA 1
ATOM 1344 C C . ALA A 1 171 ? -0.552 5.251 9.117 1.00 91.69 171 ALA A C 1
ATOM 1346 O O . ALA A 1 171 ? -0.608 5.419 10.333 1.00 91.69 171 ALA A O 1
ATOM 1347 N N . ASN A 1 172 ? -1.106 6.107 8.252 1.00 92.50 172 ASN A N 1
ATOM 1348 C CA . ASN A 1 172 ? -1.856 7.281 8.688 1.00 92.50 172 ASN A CA 1
ATOM 1349 C C . ASN A 1 172 ? -3.094 6.879 9.503 1.00 92.50 172 ASN A C 1
ATOM 1351 O O . ASN A 1 172 ? -3.316 7.444 10.573 1.00 92.50 172 ASN A O 1
ATOM 1355 N N . ASP A 1 173 ? -3.849 5.875 9.059 1.00 91.25 173 ASP A N 1
ATOM 1356 C CA . ASP A 1 173 ? -5.021 5.366 9.779 1.00 91.25 173 ASP A CA 1
ATOM 1357 C C . ASP A 1 173 ? -4.645 4.812 11.162 1.00 91.25 173 ASP A C 1
ATOM 1359 O O . ASP A 1 173 ? -5.303 5.145 12.144 1.00 91.25 173 ASP A O 1
ATOM 1363 N N . LEU A 1 174 ? -3.536 4.071 11.287 1.00 91.88 174 LEU A N 1
ATOM 1364 C CA . LEU A 1 174 ? -3.030 3.597 12.583 1.00 91.88 174 LEU A CA 1
ATOM 1365 C C . LEU A 1 174 ? -2.639 4.753 13.515 1.00 91.88 174 LEU A C 1
ATOM 1367 O O . LEU A 1 174 ? -2.912 4.697 14.713 1.00 91.88 174 LEU A O 1
ATOM 1371 N N . THR A 1 175 ? -2.038 5.828 12.990 1.00 92.56 175 THR A N 1
ATOM 1372 C CA . THR A 1 175 ? -1.731 7.011 13.818 1.00 92.56 175 THR A CA 1
ATOM 1373 C C . THR A 1 175 ? -2.989 7.756 14.264 1.00 92.56 175 THR A C 1
ATOM 1375 O O . THR A 1 175 ? -3.035 8.258 15.387 1.00 92.56 175 THR A O 1
ATOM 1378 N N . ARG A 1 176 ? -4.022 7.815 13.413 1.00 92.25 176 ARG A N 1
ATOM 1379 C CA . ARG A 1 176 ? -5.331 8.380 13.770 1.00 92.25 176 ARG A CA 1
ATOM 1380 C C . ARG A 1 176 ? -6.018 7.526 14.831 1.00 92.25 176 ARG A C 1
ATOM 1382 O O . ARG A 1 176 ? -6.517 8.086 15.800 1.00 92.25 176 ARG A O 1
ATOM 1389 N N . LEU A 1 177 ? -5.965 6.202 14.684 1.00 91.88 177 LEU A N 1
ATOM 1390 C CA . LEU A 1 177 ? -6.503 5.243 15.644 1.00 91.88 177 LEU A CA 1
ATOM 1391 C C . LEU A 1 177 ? -5.846 5.394 17.017 1.00 91.88 177 LEU A C 1
ATOM 1393 O O . LEU A 1 177 ? -6.567 5.513 18.000 1.00 91.88 177 LEU A O 1
ATOM 1397 N N . SER A 1 178 ? -4.510 5.476 17.084 1.00 91.88 178 SER A N 1
ATOM 1398 C CA . SER A 1 178 ? -3.783 5.715 18.345 1.00 91.88 178 SER A CA 1
ATOM 1399 C C . SER A 1 178 ? -4.331 6.937 19.077 1.00 91.88 178 SER A C 1
ATOM 1401 O O . SER A 1 178 ? -4.732 6.844 20.230 1.00 91.88 178 SER A O 1
ATOM 1403 N N . ARG A 1 179 ? -4.439 8.072 18.371 1.00 92.75 179 ARG A N 1
ATOM 1404 C CA . ARG A 1 179 ? -4.918 9.336 18.950 1.00 92.75 179 ARG A CA 1
ATOM 1405 C C . ARG A 1 179 ? -6.384 9.270 19.371 1.00 92.75 179 ARG A C 1
ATOM 1407 O O . ARG A 1 179 ? -6.736 9.810 20.414 1.00 92.75 179 ARG A O 1
ATOM 1414 N N . ALA A 1 180 ? -7.237 8.652 18.554 1.00 90.19 180 ALA A N 1
ATOM 1415 C CA . ALA A 1 180 ? -8.657 8.506 18.859 1.00 90.19 180 ALA A CA 1
ATOM 1416 C C . ALA A 1 180 ? -8.862 7.640 20.108 1.00 90.19 180 ALA A C 1
ATOM 1418 O O . ALA A 1 180 ? -9.597 8.033 21.009 1.00 90.19 180 ALA A O 1
ATOM 1419 N N . VAL A 1 181 ? -8.156 6.511 20.195 1.00 89.94 181 VAL A N 1
ATOM 1420 C CA . VAL A 1 181 ? -8.251 5.583 21.325 1.00 89.94 181 VAL A CA 1
ATOM 1421 C C . VAL A 1 181 ? -7.630 6.169 22.588 1.00 89.94 181 VAL A C 1
ATOM 1423 O O . VAL A 1 181 ? -8.240 6.058 23.640 1.00 89.94 181 VAL A O 1
ATOM 1426 N N . GLU A 1 182 ? -6.476 6.838 22.514 1.00 91.94 182 GLU A N 1
ATOM 1427 C CA . GLU A 1 182 ? -5.883 7.549 23.661 1.00 91.94 182 GLU A CA 1
ATOM 1428 C C . GLU A 1 182 ? -6.829 8.617 24.225 1.00 91.94 182 GLU A C 1
ATOM 1430 O O . GLU A 1 182 ? -6.985 8.730 25.441 1.00 91.94 182 GLU A O 1
ATOM 1435 N N . LYS A 1 183 ? -7.499 9.375 23.348 1.00 91.19 183 LYS A N 1
ATOM 1436 C CA . LYS A 1 183 ? -8.478 10.385 23.759 1.00 91.19 183 LYS A CA 1
ATOM 1437 C C . LYS A 1 183 ? -9.685 9.749 24.453 1.00 91.19 183 LYS A C 1
ATOM 1439 O O . LYS A 1 183 ? -10.033 10.159 25.556 1.00 91.19 183 LYS A O 1
ATOM 1444 N N . VAL A 1 184 ? -10.302 8.748 23.823 1.00 88.94 184 VAL A N 1
ATOM 1445 C CA . VAL A 1 184 ? -11.485 8.060 24.368 1.00 88.94 184 VAL A CA 1
ATOM 1446 C C . VAL A 1 184 ? -11.148 7.320 25.663 1.00 88.94 184 VAL A C 1
ATOM 1448 O O . VAL A 1 184 ? -11.917 7.370 26.615 1.00 88.94 184 VAL A O 1
ATOM 1451 N N . GLU A 1 185 ? -9.975 6.694 25.754 1.00 90.44 185 GLU A N 1
ATOM 1452 C CA . GLU A 1 185 ? -9.506 6.042 26.978 1.00 90.44 185 GLU A CA 1
ATOM 1453 C C . GLU A 1 185 ? -9.316 7.049 28.126 1.00 90.44 185 GLU A C 1
ATOM 1455 O O . GLU A 1 185 ? -9.750 6.787 29.250 1.00 90.44 185 GLU A O 1
ATOM 1460 N N . GLY A 1 186 ? -8.688 8.201 27.859 1.00 89.44 186 GLY A N 1
ATOM 1461 C CA . GLY A 1 186 ? -8.517 9.265 28.851 1.00 89.44 186 GLY A CA 1
ATOM 1462 C C . GLY A 1 186 ? -9.859 9.778 29.373 1.00 89.44 186 GLY A C 1
ATOM 1463 O O . GLY A 1 186 ? -10.099 9.787 30.581 1.00 89.44 186 GLY A O 1
ATOM 1464 N N . GLU A 1 187 ? -10.772 10.093 28.456 1.00 88.75 187 GLU A N 1
ATOM 1465 C CA . GLU A 1 187 ? -12.123 10.563 28.769 1.00 88.75 187 GLU A CA 1
ATOM 1466 C C . GLU A 1 187 ? -12.979 9.505 29.496 1.00 88.75 187 GLU A C 1
ATOM 1468 O O . GLU A 1 187 ? -13.817 9.853 30.335 1.00 88.75 187 GLU A O 1
ATOM 1473 N N . ALA A 1 188 ? -12.763 8.214 29.222 1.00 87.69 188 ALA A N 1
ATOM 1474 C CA . ALA A 1 188 ? -13.426 7.112 29.917 1.00 87.69 188 ALA A CA 1
ATOM 1475 C C . ALA A 1 188 ? -12.928 6.935 31.355 1.00 87.69 188 ALA A C 1
ATOM 1477 O O . ALA A 1 188 ? -13.732 6.694 32.261 1.00 87.69 188 ALA A O 1
ATOM 1478 N N . ARG A 1 189 ? -11.621 7.110 31.592 1.00 88.31 189 ARG A N 1
ATOM 1479 C CA . ARG A 1 189 ? -11.034 7.068 32.941 1.00 88.31 189 ARG A CA 1
ATOM 1480 C C . ARG A 1 189 ? -11.546 8.204 33.820 1.00 88.31 189 ARG A C 1
ATOM 1482 O O . ARG A 1 189 ? -11.883 7.952 34.975 1.00 88.31 189 ARG A O 1
ATOM 1489 N N . GLU A 1 190 ? -11.647 9.416 33.276 1.00 88.50 190 GLU A N 1
ATOM 1490 C CA . GLU A 1 190 ? -12.183 10.585 33.992 1.00 88.50 190 GLU A CA 1
ATOM 1491 C C . GLU A 1 190 ? -13.639 10.374 34.438 1.00 88.50 190 GLU A C 1
ATOM 1493 O O . GLU A 1 190 ? -14.021 10.782 35.532 1.00 88.50 190 GLU A O 1
ATOM 1498 N N . ARG A 1 191 ? -14.439 9.662 33.634 1.00 82.69 191 ARG A N 1
ATOM 1499 C CA . ARG A 1 191 ? -15.858 9.368 33.910 1.00 82.69 191 ARG A CA 1
ATOM 1500 C C . ARG A 1 191 ? -16.103 8.076 34.701 1.00 82.69 191 ARG A C 1
ATOM 1502 O O . ARG A 1 191 ? -17.258 7.674 34.869 1.00 82.69 191 ARG A O 1
ATOM 1509 N N . GLY A 1 192 ? -15.042 7.406 35.156 1.00 82.81 192 GLY A N 1
ATOM 1510 C CA . GLY A 1 192 ? -15.120 6.177 35.951 1.00 82.81 192 GLY A CA 1
ATOM 1511 C C . GLY A 1 192 ? -15.455 4.898 35.168 1.00 82.81 192 GLY A C 1
ATOM 1512 O O . GLY A 1 192 ? -15.687 3.862 35.788 1.00 82.81 192 GLY A O 1
ATOM 1513 N N . LEU A 1 193 ? -15.446 4.925 33.829 1.00 84.44 193 LEU A N 1
ATOM 1514 C CA . LEU A 1 193 ? -15.689 3.761 32.962 1.00 84.44 193 LEU A CA 1
ATOM 1515 C C . LEU A 1 193 ? -14.398 2.946 32.768 1.00 84.44 193 LEU A C 1
ATOM 1517 O O . LEU A 1 193 ? -13.825 2.869 31.681 1.00 84.44 193 LEU A O 1
ATOM 1521 N N . GLN A 1 194 ? -13.919 2.339 33.857 1.00 85.88 194 GLN A N 1
ATOM 1522 C CA . GLN A 1 194 ? -12.635 1.627 33.875 1.00 85.88 194 GLN A CA 1
ATOM 1523 C C . GLN A 1 194 ? -12.631 0.356 33.011 1.00 85.88 194 GLN A C 1
ATOM 1525 O O . GLN A 1 194 ? -11.587 -0.005 32.472 1.00 85.88 194 GLN A O 1
ATOM 1530 N N . SER A 1 195 ? -13.779 -0.313 32.854 1.00 86.50 195 SER A N 1
ATOM 1531 C CA . SER A 1 195 ? -13.913 -1.520 32.025 1.00 86.50 195 SER A CA 1
ATOM 1532 C C . SER A 1 195 ? -13.654 -1.228 30.546 1.00 86.50 195 SER A C 1
ATOM 1534 O O . SER A 1 195 ? -12.813 -1.886 29.936 1.00 86.50 195 SER A O 1
ATOM 1536 N N . LEU A 1 196 ? -14.304 -0.196 29.999 1.00 87.44 196 LEU A N 1
ATOM 1537 C CA . LEU A 1 196 ? -14.122 0.232 28.611 1.00 87.44 196 LEU A CA 1
ATOM 1538 C C . LEU A 1 196 ? -12.682 0.699 28.359 1.00 87.44 196 LEU A C 1
ATOM 1540 O O . LEU A 1 196 ? -12.062 0.297 27.376 1.00 87.44 196 LEU A O 1
ATOM 1544 N N . ALA A 1 197 ? -12.121 1.498 29.272 1.00 88.50 197 ALA A N 1
ATOM 1545 C CA . ALA A 1 197 ? -10.737 1.956 29.166 1.00 88.50 197 ALA A CA 1
ATOM 1546 C C . ALA A 1 197 ? -9.742 0.779 29.171 1.00 88.50 197 ALA A C 1
ATOM 1548 O O . ALA A 1 197 ? -8.825 0.730 28.350 1.00 88.50 197 ALA A O 1
ATOM 1549 N N . ALA A 1 198 ? -9.935 -0.201 30.061 1.00 89.75 198 ALA A N 1
ATOM 1550 C CA . ALA A 1 198 ? -9.105 -1.402 30.108 1.00 89.75 198 ALA A CA 1
ATOM 1551 C C . ALA A 1 198 ? -9.247 -2.257 28.838 1.00 89.75 198 ALA A C 1
ATOM 1553 O O . ALA A 1 198 ? -8.246 -2.776 28.344 1.00 89.75 198 ALA A O 1
ATOM 1554 N N . MET A 1 199 ? -10.460 -2.376 28.289 1.00 91.38 199 MET A N 1
ATOM 1555 C CA . MET A 1 199 ? -10.716 -3.081 27.033 1.00 91.38 199 MET A CA 1
ATOM 1556 C C . MET A 1 199 ? -9.961 -2.422 25.878 1.00 91.38 199 MET A C 1
ATOM 1558 O O . MET A 1 199 ? -9.125 -3.086 25.271 1.00 91.38 199 MET A O 1
ATOM 1562 N N . LEU A 1 200 ? -10.151 -1.117 25.645 1.00 90.19 200 LEU A N 1
ATOM 1563 C CA . LEU A 1 200 ? -9.475 -0.371 24.572 1.00 90.19 200 LEU A CA 1
ATOM 1564 C C . LEU A 1 200 ? -7.947 -0.459 24.667 1.00 90.19 200 LEU A C 1
ATOM 1566 O O . LEU A 1 200 ? -7.242 -0.577 23.657 1.00 90.19 200 LEU A O 1
ATOM 1570 N N . ARG A 1 201 ? -7.424 -0.437 25.896 1.00 90.31 201 ARG A N 1
ATOM 1571 C CA . ARG A 1 201 ? -5.998 -0.613 26.155 1.00 90.31 201 ARG A CA 1
ATOM 1572 C C . ARG A 1 201 ? -5.511 -2.011 25.774 1.00 90.31 201 ARG A C 1
ATOM 1574 O O . ARG A 1 201 ? -4.458 -2.143 25.153 1.00 90.31 201 ARG A O 1
ATOM 1581 N N . ASN A 1 202 ? -6.259 -3.049 26.135 1.00 90.69 202 ASN A N 1
ATOM 1582 C CA . ASN A 1 202 ? -5.873 -4.437 25.892 1.00 90.69 202 ASN A CA 1
ATOM 1583 C C . ASN A 1 202 ? -6.059 -4.864 24.430 1.00 90.69 202 ASN A C 1
ATOM 1585 O O . ASN A 1 202 ? -5.260 -5.655 23.929 1.00 90.69 202 ASN A O 1
ATOM 1589 N N . THR A 1 203 ? -7.084 -4.356 23.745 1.00 88.31 203 THR A N 1
ATOM 1590 C CA . THR A 1 203 ? -7.409 -4.738 22.365 1.00 88.31 203 THR A CA 1
ATOM 1591 C C . THR A 1 203 ? -6.585 -3.950 21.355 1.00 88.31 203 THR A C 1
ATOM 1593 O O . THR A 1 203 ? -5.902 -4.544 20.524 1.00 88.31 203 THR A O 1
ATOM 1596 N N . ILE A 1 204 ? -6.585 -2.618 21.451 1.00 90.44 204 ILE A N 1
ATOM 1597 C CA . ILE A 1 204 ? -5.967 -1.756 20.439 1.00 90.44 204 ILE A CA 1
ATOM 1598 C C . ILE A 1 204 ? -4.586 -1.285 20.887 1.00 90.44 204 ILE A C 1
ATOM 1600 O O . ILE A 1 204 ? -3.606 -1.513 20.177 1.00 90.44 204 ILE A O 1
ATOM 1604 N N . GLN A 1 205 ? -4.465 -0.648 22.057 1.00 90.25 205 GLN A N 1
ATOM 1605 C CA . GLN A 1 205 ? -3.190 -0.017 22.439 1.00 90.25 205 GLN A CA 1
ATOM 1606 C C . GLN A 1 205 ? -2.064 -1.033 22.653 1.00 90.25 205 GLN A C 1
ATOM 1608 O O . GLN A 1 205 ? -0.921 -0.762 22.291 1.00 90.25 205 GLN A O 1
ATOM 1613 N N . ALA A 1 206 ? -2.368 -2.215 23.194 1.00 91.56 206 ALA A N 1
ATOM 1614 C CA . ALA A 1 206 ? -1.383 -3.276 23.382 1.00 91.56 206 ALA A CA 1
ATOM 1615 C C . ALA A 1 206 ? -0.865 -3.845 22.048 1.00 91.56 206 ALA A C 1
ATOM 1617 O O . ALA A 1 206 ? 0.306 -4.215 21.949 1.00 91.56 206 ALA A O 1
ATOM 1618 N N . GLN A 1 207 ? -1.710 -3.897 21.012 1.00 92.50 207 GLN A N 1
ATOM 1619 C CA . GLN A 1 207 ? -1.348 -4.438 19.696 1.00 92.50 207 GLN A CA 1
ATOM 1620 C C . GLN A 1 207 ? -0.744 -3.382 18.758 1.00 92.50 207 GLN A C 1
ATOM 1622 O O . GLN A 1 207 ? 0.014 -3.722 17.846 1.00 92.50 207 GLN A O 1
ATOM 1627 N N . LEU A 1 208 ? -1.010 -2.095 18.993 1.00 92.56 208 LEU A N 1
ATOM 1628 C CA . LEU A 1 208 ? -0.575 -0.994 18.131 1.00 92.56 208 LEU A CA 1
ATOM 1629 C C . LEU A 1 208 ? 0.948 -0.972 17.851 1.00 92.56 208 LEU A C 1
ATOM 1631 O O . LEU A 1 208 ? 1.331 -0.821 16.683 1.00 92.56 208 LEU A O 1
ATOM 1635 N N . PRO A 1 209 ? 1.851 -1.180 18.837 1.00 93.75 209 PRO A N 1
ATOM 1636 C CA . PRO A 1 209 ? 3.292 -1.232 18.577 1.00 93.75 209 PRO A CA 1
ATOM 1637 C C . PRO A 1 209 ? 3.672 -2.383 17.639 1.00 93.75 209 PRO A C 1
ATOM 1639 O O . PRO A 1 209 ? 4.495 -2.226 16.737 1.00 93.75 209 PRO A O 1
ATOM 1642 N N . ARG A 1 210 ? 3.021 -3.540 17.796 1.00 94.88 210 ARG A N 1
ATOM 1643 C CA . ARG A 1 210 ? 3.246 -4.711 16.944 1.00 94.88 210 ARG A CA 1
ATOM 1644 C C . ARG A 1 210 ? 2.765 -4.456 15.515 1.00 94.88 210 ARG A C 1
ATOM 1646 O O . ARG A 1 210 ? 3.485 -4.769 14.563 1.00 94.88 210 ARG A O 1
ATOM 1653 N N . TRP A 1 211 ? 1.577 -3.875 15.345 1.00 94.12 211 TRP A N 1
ATOM 1654 C CA . TRP A 1 211 ? 1.030 -3.544 14.025 1.00 94.12 211 TRP A CA 1
ATOM 1655 C C . TRP A 1 211 ? 1.888 -2.511 13.292 1.00 94.12 211 TRP A C 1
ATOM 1657 O O . TRP A 1 211 ? 2.213 -2.699 12.118 1.00 94.12 211 TRP A O 1
ATOM 1667 N N . THR A 1 212 ? 2.325 -1.458 13.986 1.00 93.75 212 THR A N 1
ATOM 1668 C CA . THR A 1 212 ? 3.186 -0.412 13.408 1.00 93.75 212 THR A CA 1
ATOM 1669 C C . THR A 1 212 ? 4.571 -0.945 13.034 1.00 93.75 212 THR A C 1
ATOM 1671 O O . THR A 1 212 ? 5.065 -0.645 11.944 1.00 93.75 212 THR A O 1
ATOM 1674 N N . GLN A 1 213 ? 5.174 -1.802 13.865 1.00 95.19 213 GLN A N 1
ATOM 1675 C CA . GLN A 1 213 ? 6.437 -2.470 13.541 1.00 95.19 213 GLN A CA 1
ATOM 1676 C C . GLN A 1 213 ? 6.304 -3.373 12.307 1.00 95.19 213 GLN A C 1
ATOM 1678 O O . GLN A 1 213 ? 7.124 -3.291 11.389 1.00 95.19 213 GLN A O 1
ATOM 1683 N N . THR A 1 214 ? 5.258 -4.202 12.256 1.00 93.94 214 THR A N 1
ATOM 1684 C CA . THR A 1 214 ? 5.009 -5.120 11.131 1.00 93.94 214 THR A CA 1
ATOM 1685 C C . THR A 1 214 ? 4.783 -4.342 9.832 1.00 93.94 214 THR A C 1
ATOM 1687 O O . THR A 1 214 ? 5.369 -4.656 8.794 1.00 93.94 214 THR A O 1
ATOM 1690 N N . LEU A 1 215 ? 4.009 -3.255 9.890 1.00 93.12 215 LEU A N 1
ATOM 1691 C CA . LEU A 1 215 ? 3.803 -2.368 8.750 1.00 93.12 215 LEU A CA 1
ATOM 1692 C C . LEU A 1 215 ? 5.110 -1.714 8.281 1.00 93.12 215 LEU A C 1
ATOM 1694 O O . LEU A 1 215 ? 5.386 -1.695 7.083 1.00 93.12 215 LEU A O 1
ATOM 1698 N N . SER A 1 216 ? 5.939 -1.223 9.203 1.00 94.19 216 SER A N 1
ATOM 1699 C CA . SER A 1 216 ? 7.252 -0.641 8.885 1.00 94.19 216 SER A CA 1
ATOM 1700 C C . SER A 1 216 ? 8.186 -1.657 8.212 1.00 94.19 216 SER A C 1
ATOM 1702 O O . SER A 1 216 ? 8.881 -1.340 7.236 1.00 94.19 216 SER A O 1
ATOM 1704 N N . GLN A 1 217 ? 8.153 -2.915 8.659 1.00 94.25 217 GLN A N 1
ATOM 1705 C CA . GLN A 1 217 ? 8.884 -4.009 8.021 1.00 94.25 217 GLN A CA 1
ATOM 1706 C C . GLN A 1 217 ? 8.394 -4.250 6.585 1.00 94.25 217 GLN A C 1
ATOM 1708 O O . GLN A 1 217 ? 9.214 -4.341 5.664 1.00 94.25 217 GLN A O 1
ATOM 1713 N N . HIS A 1 218 ? 7.076 -4.298 6.366 1.00 91.06 218 HIS A N 1
ATOM 1714 C CA . HIS A 1 218 ? 6.485 -4.431 5.032 1.00 91.06 218 HIS A CA 1
ATOM 1715 C C . HIS A 1 218 ? 6.822 -3.242 4.125 1.00 91.06 218 HIS A C 1
ATOM 1717 O O . HIS A 1 218 ? 7.247 -3.443 2.989 1.00 91.06 218 HIS A O 1
ATOM 1723 N N . GLN A 1 219 ? 6.744 -2.008 4.626 1.00 92.12 219 GLN A N 1
ATOM 1724 C CA . GLN A 1 219 ? 7.155 -0.806 3.893 1.00 92.12 219 GLN A CA 1
ATOM 1725 C C . GLN A 1 219 ? 8.635 -0.861 3.492 1.00 92.12 219 GLN A C 1
ATOM 1727 O O . GLN A 1 219 ? 8.996 -0.531 2.360 1.00 92.12 219 GLN A O 1
ATOM 1732 N N . SER A 1 220 ? 9.503 -1.324 4.391 1.00 92.69 220 SER A N 1
ATOM 1733 C CA . SER A 1 220 ? 10.933 -1.492 4.115 1.00 92.69 220 SER A CA 1
ATOM 1734 C C . SER A 1 220 ? 11.197 -2.577 3.068 1.00 92.69 220 SER A C 1
ATOM 1736 O O . SER A 1 220 ? 12.100 -2.435 2.242 1.00 92.69 220 SER A O 1
ATOM 1738 N N . GLN A 1 221 ? 10.408 -3.655 3.060 1.00 91.19 221 GLN A N 1
ATOM 1739 C CA . GLN A 1 221 ? 10.448 -4.672 2.007 1.00 91.19 221 GLN A CA 1
ATOM 1740 C C . GLN A 1 221 ? 9.987 -4.098 0.658 1.00 91.19 221 GLN A C 1
ATOM 1742 O O . GLN A 1 221 ? 10.718 -4.222 -0.320 1.00 91.19 221 GLN A O 1
ATOM 1747 N N . ILE A 1 222 ? 8.863 -3.369 0.620 1.00 89.81 222 ILE A N 1
ATOM 1748 C CA . ILE A 1 222 ? 8.358 -2.697 -0.592 1.00 89.81 222 ILE A CA 1
ATOM 1749 C C . ILE A 1 222 ? 9.419 -1.762 -1.181 1.00 89.81 222 ILE A C 1
ATOM 1751 O O . ILE A 1 222 ? 9.673 -1.784 -2.385 1.00 89.81 222 ILE A O 1
ATOM 1755 N N . ARG A 1 223 ? 10.078 -0.951 -0.344 1.00 90.75 223 ARG A N 1
ATOM 1756 C CA . ARG A 1 223 ? 11.134 -0.028 -0.789 1.00 90.75 223 ARG A CA 1
ATOM 1757 C C . ARG A 1 223 ? 12.327 -0.770 -1.391 1.00 90.75 223 ARG A C 1
ATOM 1759 O O . ARG A 1 223 ? 12.821 -0.354 -2.441 1.00 90.75 223 ARG A O 1
ATOM 1766 N N . ARG A 1 224 ? 12.761 -1.872 -0.766 1.00 90.94 224 ARG A N 1
ATOM 1767 C CA . ARG A 1 224 ? 13.827 -2.739 -1.297 1.00 90.94 224 ARG A CA 1
ATOM 1768 C C . ARG A 1 224 ? 13.439 -3.343 -2.644 1.00 90.94 224 ARG A C 1
ATOM 1770 O O . ARG A 1 224 ? 14.236 -3.285 -3.575 1.00 90.94 224 ARG A O 1
ATOM 1777 N N . ASP A 1 225 ? 12.209 -3.823 -2.783 1.00 86.56 225 ASP A N 1
ATOM 1778 C CA . ASP A 1 225 ? 11.733 -4.421 -4.032 1.00 86.56 225 ASP A CA 1
ATOM 1779 C C . ASP A 1 225 ? 11.593 -3.375 -5.149 1.00 86.56 225 ASP A C 1
ATOM 1781 O O . ASP A 1 225 ? 11.993 -3.624 -6.282 1.00 86.56 225 ASP A O 1
ATOM 1785 N N . ILE A 1 226 ? 11.113 -2.162 -4.851 1.00 88.44 226 ILE A N 1
ATOM 1786 C CA . ILE A 1 226 ? 11.083 -1.053 -5.823 1.00 88.44 226 ILE A CA 1
ATOM 1787 C C . ILE A 1 226 ? 12.498 -0.686 -6.284 1.00 88.44 226 ILE A C 1
ATOM 1789 O O . ILE A 1 226 ? 12.704 -0.402 -7.465 1.00 88.44 226 ILE A O 1
ATOM 1793 N N . PHE A 1 227 ? 13.468 -0.668 -5.370 1.00 89.19 227 PHE A N 1
ATOM 1794 C CA . PHE A 1 227 ? 14.858 -0.384 -5.711 1.00 89.19 227 PHE A CA 1
ATOM 1795 C C . PHE A 1 227 ? 15.462 -1.495 -6.578 1.00 89.19 227 PHE A C 1
ATOM 1797 O O . PHE A 1 227 ? 15.988 -1.201 -7.650 1.00 89.19 227 PHE A O 1
ATOM 1804 N N . SER A 1 228 ? 15.279 -2.756 -6.184 1.00 87.94 228 SER A N 1
ATOM 1805 C CA . SER A 1 228 ? 15.705 -3.924 -6.962 1.00 87.94 228 SER A CA 1
ATOM 1806 C C . SER A 1 228 ? 15.097 -3.927 -8.369 1.00 87.94 228 SER A C 1
ATOM 1808 O O . SER A 1 228 ? 15.807 -4.145 -9.347 1.00 87.94 228 SER A O 1
ATOM 1810 N N . LEU A 1 229 ? 13.813 -3.579 -8.517 1.00 87.12 229 LEU A N 1
ATOM 1811 C CA . LEU A 1 229 ? 13.178 -3.462 -9.834 1.00 87.12 229 LEU A CA 1
ATOM 1812 C C . LEU A 1 229 ? 13.837 -2.394 -10.716 1.00 87.12 229 LEU A C 1
ATOM 1814 O O . LEU A 1 229 ? 14.002 -2.623 -11.912 1.00 87.12 229 LEU A O 1
ATOM 1818 N N . ARG A 1 230 ? 14.255 -1.253 -10.148 1.00 87.50 230 ARG A N 1
ATOM 1819 C CA . ARG A 1 230 ? 14.989 -0.217 -10.899 1.00 87.50 230 ARG A CA 1
ATOM 1820 C C . ARG A 1 230 ? 16.366 -0.706 -11.338 1.00 87.50 230 ARG A C 1
ATOM 1822 O O . ARG A 1 230 ? 16.819 -0.348 -12.423 1.00 87.50 230 ARG A O 1
ATOM 1829 N N . GLU A 1 231 ? 17.043 -1.501 -10.515 1.00 88.56 231 GLU A N 1
ATOM 1830 C CA . GLU A 1 231 ? 18.322 -2.112 -10.888 1.00 88.56 231 GLU A CA 1
ATOM 1831 C C . GLU A 1 231 ? 18.148 -3.132 -12.012 1.00 88.56 231 GLU A C 1
ATOM 1833 O O . GLU A 1 231 ? 18.887 -3.087 -12.993 1.00 88.56 231 GLU A O 1
ATOM 1838 N N . ILE A 1 232 ? 17.135 -3.995 -11.915 1.00 86.62 232 ILE A N 1
ATOM 1839 C CA . ILE A 1 232 ? 16.803 -4.975 -12.956 1.00 86.62 232 ILE A CA 1
ATOM 1840 C C . ILE A 1 232 ? 16.438 -4.265 -14.263 1.00 86.62 232 ILE A C 1
ATOM 1842 O O . ILE A 1 232 ? 16.910 -4.658 -15.324 1.00 86.62 232 ILE A O 1
ATOM 1846 N N . GLU A 1 233 ? 15.656 -3.186 -14.209 1.00 86.75 233 GLU A N 1
ATOM 1847 C CA . GLU A 1 233 ? 15.314 -2.388 -15.389 1.00 86.75 233 GLU A CA 1
ATOM 1848 C C . GLU A 1 233 ? 16.564 -1.782 -16.045 1.00 86.75 233 GLU A C 1
ATOM 1850 O O . GLU A 1 233 ? 16.736 -1.887 -17.259 1.00 86.75 233 GLU A O 1
ATOM 1855 N N . ARG A 1 234 ? 17.491 -1.224 -15.253 1.00 86.75 234 ARG A N 1
ATOM 1856 C CA . ARG A 1 234 ? 18.779 -0.725 -15.766 1.00 86.75 234 ARG A CA 1
ATOM 1857 C C . ARG A 1 234 ? 19.602 -1.837 -16.411 1.00 86.75 234 ARG A C 1
ATOM 1859 O O . ARG A 1 234 ? 20.106 -1.637 -17.514 1.00 86.75 234 ARG A O 1
ATOM 1866 N N . LYS A 1 235 ? 19.711 -2.998 -15.758 1.00 86.31 235 LYS A N 1
ATOM 1867 C CA . LYS A 1 235 ? 20.423 -4.170 -16.291 1.00 86.31 235 LYS A CA 1
ATOM 1868 C C . LYS A 1 235 ? 19.785 -4.652 -17.596 1.00 86.31 235 LYS A C 1
ATOM 1870 O O . LYS A 1 235 ? 20.502 -4.861 -18.565 1.00 86.31 235 LYS A O 1
ATOM 1875 N N . ASN A 1 236 ? 18.458 -4.705 -17.681 1.00 86.94 236 ASN A N 1
ATOM 1876 C CA . ASN A 1 236 ? 17.739 -5.066 -18.906 1.00 86.94 236 ASN A CA 1
ATOM 1877 C C . ASN A 1 236 ? 17.965 -4.063 -20.044 1.00 86.94 236 ASN A C 1
ATOM 1879 O O . ASN A 1 236 ? 18.158 -4.472 -21.186 1.00 86.94 236 ASN A O 1
ATOM 1883 N N . VAL A 1 237 ? 17.990 -2.756 -19.758 1.00 87.19 237 VAL A N 1
ATOM 1884 C CA . VAL A 1 237 ? 18.314 -1.732 -20.767 1.00 87.19 237 VAL A CA 1
ATOM 1885 C C . VAL A 1 237 ? 19.756 -1.876 -21.251 1.00 87.19 237 VAL A C 1
ATOM 1887 O O . VAL A 1 237 ? 20.010 -1.750 -22.449 1.00 87.19 237 VAL A O 1
ATOM 1890 N N . LEU A 1 238 ? 20.701 -2.152 -20.348 1.00 87.62 238 LEU A N 1
ATOM 1891 C CA . LEU A 1 238 ? 22.090 -2.419 -20.719 1.00 87.62 238 LEU A CA 1
ATOM 1892 C C . LEU A 1 238 ? 22.195 -3.678 -21.582 1.00 87.62 238 LEU A C 1
ATOM 1894 O O . LEU A 1 238 ? 22.791 -3.598 -22.647 1.00 87.62 238 LEU A O 1
ATOM 1898 N N . LEU A 1 239 ? 21.547 -4.780 -21.196 1.00 87.56 239 LEU A N 1
ATOM 1899 C CA . LEU A 1 239 ? 21.503 -6.018 -21.979 1.00 87.56 239 LEU A CA 1
ATOM 1900 C C . LEU A 1 239 ? 20.867 -5.816 -23.361 1.00 87.56 239 LEU A C 1
ATOM 1902 O O . LEU A 1 239 ? 21.361 -6.338 -24.354 1.00 87.56 239 LEU A O 1
ATOM 1906 N N . ALA A 1 240 ? 19.801 -5.021 -23.459 1.00 85.00 240 ALA A N 1
ATOM 1907 C CA . ALA A 1 240 ? 19.187 -4.692 -24.743 1.00 85.00 240 ALA A CA 1
ATOM 1908 C C . ALA A 1 240 ? 20.135 -3.872 -25.633 1.00 85.00 240 ALA A C 1
ATOM 1910 O O . ALA A 1 240 ? 20.236 -4.123 -26.834 1.00 85.00 240 ALA A O 1
ATOM 1911 N N . ARG A 1 241 ? 20.869 -2.914 -25.051 1.00 86.25 241 ARG A N 1
ATOM 1912 C CA . ARG A 1 241 ? 21.871 -2.111 -25.768 1.00 86.25 241 ARG A CA 1
ATOM 1913 C C . ARG A 1 241 ? 23.089 -2.931 -26.177 1.00 86.25 241 ARG A C 1
ATOM 1915 O O . ARG A 1 241 ? 23.577 -2.745 -27.285 1.00 86.25 241 ARG A O 1
ATOM 1922 N N . THR A 1 242 ? 23.576 -3.833 -25.328 1.00 84.94 242 THR A N 1
ATOM 1923 C CA . THR A 1 242 ? 24.702 -4.713 -25.667 1.00 84.94 242 THR A CA 1
ATOM 1924 C C . THR A 1 242 ? 24.294 -5.728 -26.728 1.00 84.94 242 THR A C 1
ATOM 1926 O O . THR A 1 242 ? 25.032 -5.919 -27.688 1.00 84.94 242 THR A O 1
ATOM 1929 N N . ALA A 1 243 ? 23.092 -6.304 -26.639 1.00 83.56 243 ALA A N 1
ATOM 1930 C CA . ALA A 1 243 ? 22.538 -7.149 -27.693 1.00 83.56 243 ALA A CA 1
ATOM 1931 C C . ALA A 1 243 ? 22.400 -6.383 -29.020 1.00 83.56 243 ALA A C 1
ATOM 1933 O O . ALA A 1 243 ? 22.738 -6.913 -30.076 1.00 83.56 243 ALA A O 1
ATOM 1934 N N . MET A 1 244 ? 21.959 -5.122 -28.978 1.00 83.44 244 MET A N 1
ATOM 1935 C CA . MET A 1 244 ? 21.911 -4.245 -30.151 1.00 83.44 244 MET A CA 1
ATOM 1936 C C . MET A 1 244 ? 23.311 -3.976 -30.721 1.00 83.44 244 MET A C 1
ATOM 1938 O O . MET A 1 244 ? 23.496 -4.079 -31.930 1.00 83.44 244 MET A O 1
ATOM 1942 N N . LEU A 1 245 ? 24.300 -3.688 -29.872 1.00 85.12 245 LEU A N 1
ATOM 1943 C CA . LEU A 1 245 ? 25.691 -3.474 -30.280 1.00 85.12 245 LEU A CA 1
ATOM 1944 C C . LEU A 1 245 ? 26.285 -4.717 -30.959 1.00 85.12 245 LEU A C 1
ATOM 1946 O O . LEU A 1 245 ? 26.909 -4.588 -32.010 1.00 85.12 245 LEU A O 1
ATOM 1950 N N . LEU A 1 246 ? 26.053 -5.903 -30.386 1.00 83.44 246 LEU A N 1
ATOM 1951 C CA . LEU A 1 246 ? 26.491 -7.194 -30.930 1.00 83.44 246 LEU A CA 1
ATOM 1952 C C . LEU A 1 246 ? 25.828 -7.503 -32.277 1.00 83.44 246 LEU A C 1
ATOM 1954 O O . LEU A 1 246 ? 26.481 -8.003 -33.186 1.00 83.44 246 LEU A O 1
ATOM 1958 N N . ARG A 1 247 ? 24.541 -7.167 -32.435 1.00 79.88 247 ARG A N 1
ATOM 1959 C CA . ARG A 1 247 ? 23.832 -7.309 -33.716 1.00 79.88 247 ARG A CA 1
ATOM 1960 C C . ARG A 1 247 ? 24.347 -6.339 -34.777 1.00 79.88 247 ARG A C 1
ATOM 1962 O O . ARG A 1 247 ? 24.451 -6.717 -35.936 1.00 79.88 247 ARG A O 1
ATOM 1969 N N . GLN A 1 248 ? 24.667 -5.103 -34.393 1.00 83.81 248 GLN A N 1
ATOM 1970 C CA . GLN A 1 248 ? 25.229 -4.102 -35.306 1.00 83.81 248 GLN A CA 1
ATOM 1971 C C . GLN A 1 248 ? 26.672 -4.421 -35.711 1.00 83.81 248 GLN A C 1
ATOM 1973 O O . GLN A 1 248 ? 27.079 -4.084 -36.818 1.00 83.81 248 GLN A O 1
ATOM 1978 N N . ASN A 1 249 ? 27.432 -5.077 -34.832 1.00 80.94 249 ASN A N 1
ATOM 1979 C CA . ASN A 1 249 ? 28.839 -5.398 -35.043 1.00 80.94 249 ASN A CA 1
ATOM 1980 C C . ASN A 1 249 ? 29.066 -6.910 -34.867 1.00 80.94 249 ASN A C 1
ATOM 1982 O O . ASN A 1 249 ? 29.609 -7.332 -33.845 1.00 80.94 249 ASN A O 1
ATOM 1986 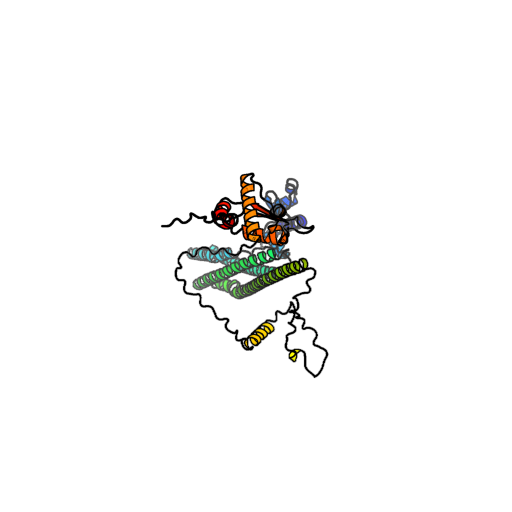N N . PRO A 1 250 ? 28.697 -7.744 -35.859 1.00 76.25 250 PRO A N 1
ATOM 1987 C CA . PRO A 1 250 ? 28.812 -9.203 -35.756 1.00 76.25 250 PRO A CA 1
ATOM 1988 C C . PRO A 1 250 ? 30.263 -9.709 -35.635 1.00 76.25 250 PRO A C 1
ATOM 1990 O O . PRO A 1 250 ? 30.481 -10.853 -35.252 1.00 76.25 250 PRO A O 1
ATOM 1993 N N . GLY A 1 251 ? 31.261 -8.869 -35.939 1.00 77.25 251 GLY A N 1
ATOM 1994 C CA . GLY A 1 251 ? 32.687 -9.160 -35.738 1.00 77.25 251 GLY A CA 1
ATOM 1995 C C . GLY A 1 251 ? 33.271 -8.648 -34.414 1.00 77.25 251 GLY A C 1
ATOM 1996 O O . GLY A 1 251 ? 34.473 -8.789 -34.196 1.00 77.25 251 GLY A O 1
ATOM 1997 N N . TRP A 1 252 ? 32.465 -8.026 -33.547 1.00 69.81 252 TRP A N 1
ATOM 1998 C CA . TRP A 1 252 ? 32.943 -7.419 -32.304 1.00 69.81 252 TRP A CA 1
ATOM 1999 C C . TRP A 1 252 ? 33.358 -8.493 -31.289 1.00 69.81 252 TRP A C 1
ATOM 2001 O O . TRP A 1 252 ? 32.533 -9.276 -30.823 1.00 69.81 252 TRP A O 1
ATOM 2011 N N . ARG A 1 253 ? 34.652 -8.532 -30.941 1.00 66.00 253 ARG A N 1
ATOM 2012 C CA . ARG A 1 253 ? 35.241 -9.501 -29.990 1.00 66.00 253 ARG A CA 1
ATOM 2013 C C . ARG A 1 253 ? 35.381 -8.963 -28.555 1.00 66.00 253 ARG A C 1
ATOM 2015 O O . ARG A 1 253 ? 35.990 -9.629 -27.722 1.00 66.00 253 ARG A O 1
ATOM 2022 N N . GLY A 1 254 ? 34.811 -7.791 -28.262 1.00 68.12 254 GLY A N 1
ATOM 2023 C CA . GLY A 1 254 ? 34.889 -7.115 -26.962 1.00 68.12 254 GLY A CA 1
ATOM 2024 C C . GLY A 1 254 ? 35.537 -5.732 -27.052 1.00 68.12 254 GLY A C 1
ATOM 2025 O O . GLY A 1 254 ? 35.729 -5.206 -28.146 1.00 68.12 254 GLY A O 1
ATOM 2026 N N . ILE A 1 255 ? 35.848 -5.125 -25.900 1.00 66.44 255 ILE A N 1
ATOM 2027 C CA . ILE A 1 255 ? 36.642 -3.887 -25.852 1.00 66.44 255 ILE A CA 1
ATOM 2028 C C . ILE A 1 255 ? 37.951 -4.190 -26.580 1.00 66.44 255 ILE A C 1
ATOM 2030 O O . ILE A 1 255 ? 38.671 -5.099 -26.166 1.00 66.44 255 ILE A O 1
ATOM 2034 N N . GLU A 1 256 ? 38.186 -3.502 -27.702 1.00 56.09 256 GLU A N 1
ATOM 2035 C CA . GLU A 1 256 ? 39.428 -3.637 -28.453 1.00 56.09 256 GLU A CA 1
ATOM 2036 C C . GLU A 1 256 ? 40.568 -3.431 -27.466 1.00 56.09 256 GLU A C 1
ATOM 2038 O O . GLU A 1 256 ? 40.564 -2.456 -26.708 1.00 56.09 256 GLU A O 1
ATOM 2043 N N . GLU A 1 257 ? 41.482 -4.401 -27.420 1.00 55.12 257 GLU A N 1
ATOM 2044 C CA . GLU A 1 257 ? 42.721 -4.277 -26.666 1.00 55.12 257 GLU A CA 1
ATOM 2045 C C . GLU A 1 257 ? 43.266 -2.880 -26.965 1.00 55.12 257 GLU A C 1
ATOM 2047 O O . GLU A 1 257 ? 43.364 -2.531 -28.152 1.00 55.12 257 GLU A O 1
ATOM 2052 N N . PRO A 1 258 ? 43.563 -2.036 -25.956 1.00 52.03 258 PRO A N 1
ATOM 2053 C CA . PRO A 1 258 ? 44.371 -0.877 -26.256 1.00 52.03 258 PRO A CA 1
ATOM 2054 C C . PRO A 1 258 ? 45.596 -1.458 -26.950 1.00 52.03 258 PRO A C 1
ATOM 2056 O O . PRO A 1 258 ? 46.289 -2.295 -26.365 1.00 52.03 258 PRO A O 1
ATOM 2059 N N . LYS A 1 259 ? 45.802 -1.099 -28.223 1.00 50.22 259 LYS A N 1
ATOM 2060 C CA . LYS A 1 259 ? 47.103 -1.263 -28.850 1.00 50.22 259 LYS A CA 1
ATOM 2061 C C . LYS A 1 259 ? 48.014 -0.431 -27.972 1.00 50.22 259 LYS A C 1
ATOM 2063 O O . LYS A 1 259 ? 48.031 0.790 -28.055 1.00 50.22 259 LYS A O 1
ATOM 2068 N N . LEU A 1 260 ? 48.592 -1.108 -26.995 1.00 52.88 260 LEU A N 1
ATOM 2069 C CA . LEU A 1 260 ? 49.689 -0.638 -26.197 1.00 52.88 260 LEU A CA 1
ATOM 2070 C C . LEU A 1 260 ? 50.721 -0.294 -27.263 1.00 52.88 260 LEU A C 1
ATOM 2072 O O . LEU A 1 260 ? 51.205 -1.203 -27.934 1.00 52.88 260 LEU A O 1
ATOM 2076 N N . ASP A 1 261 ? 50.895 1.002 -27.540 1.00 46.66 261 ASP A N 1
ATOM 2077 C CA . ASP A 1 261 ? 51.887 1.452 -28.510 1.00 46.66 261 ASP A CA 1
ATOM 2078 C C . ASP A 1 261 ? 53.199 0.732 -28.180 1.00 46.66 261 ASP A C 1
ATOM 2080 O O . ASP A 1 261 ? 53.540 0.571 -27.002 1.00 46.66 261 ASP A O 1
ATOM 2084 N N . ASP A 1 262 ? 53.932 0.299 -29.207 1.00 54.47 262 ASP A N 1
ATOM 2085 C CA . ASP A 1 262 ? 55.203 -0.434 -29.077 1.00 54.47 262 ASP A CA 1
ATOM 2086 C C . ASP A 1 262 ? 56.277 0.343 -28.265 1.00 54.47 262 ASP A C 1
ATOM 2088 O O . ASP A 1 262 ? 57.380 -0.146 -28.035 1.00 54.47 262 ASP A O 1
ATOM 2092 N N . GLU A 1 263 ? 55.956 1.553 -27.794 1.00 48.38 263 GLU A N 1
ATOM 2093 C CA . GLU A 1 263 ? 56.746 2.425 -26.924 1.00 48.38 263 GLU A CA 1
ATOM 2094 C C . GLU A 1 263 ? 56.495 2.236 -25.415 1.00 48.38 263 GLU A C 1
ATOM 2096 O O . GLU A 1 263 ? 56.883 3.080 -24.602 1.00 48.38 263 GLU A O 1
ATOM 2101 N N . ILE A 1 264 ? 55.885 1.136 -24.971 1.00 51.38 264 ILE A N 1
ATOM 2102 C CA . ILE A 1 264 ? 55.997 0.790 -23.548 1.00 51.38 264 ILE A CA 1
ATOM 2103 C C . ILE A 1 264 ? 57.437 0.389 -23.288 1.00 51.38 264 ILE A C 1
ATOM 2105 O O . ILE A 1 264 ? 57.933 -0.585 -23.849 1.00 51.38 264 ILE A O 1
ATOM 2109 N N . ALA A 1 265 ? 58.095 1.166 -22.425 1.00 49.31 265 ALA A N 1
ATOM 2110 C CA . ALA A 1 265 ? 59.502 1.017 -22.096 1.00 49.31 265 ALA A CA 1
ATOM 2111 C C . ALA A 1 265 ? 59.883 -0.472 -21.941 1.00 49.31 265 ALA A C 1
ATOM 2113 O O . ALA A 1 265 ? 59.270 -1.165 -21.116 1.00 49.31 265 ALA A O 1
ATOM 2114 N N . PRO A 1 266 ? 60.916 -0.955 -22.665 1.00 49.97 266 PRO A N 1
ATOM 2115 C CA . PRO A 1 266 ? 61.353 -2.349 -22.644 1.00 49.97 266 PRO A CA 1
ATOM 2116 C C . PRO A 1 266 ? 61.582 -2.886 -21.235 1.00 49.97 266 PRO A C 1
ATOM 2118 O O . PRO A 1 266 ? 61.442 -4.074 -21.019 1.00 49.97 266 PRO A O 1
ATOM 2121 N N . PHE A 1 267 ? 61.833 -2.024 -20.250 1.00 48.66 267 PHE A N 1
ATOM 2122 C CA . PHE A 1 267 ? 61.970 -2.378 -18.840 1.00 48.66 267 PHE A CA 1
ATOM 2123 C C . PHE A 1 267 ? 60.762 -3.123 -18.227 1.00 48.66 267 PHE A C 1
ATOM 2125 O O . PHE A 1 267 ? 60.949 -3.901 -17.293 1.00 48.66 267 PHE A O 1
ATOM 2132 N N . PHE A 1 268 ? 59.537 -2.939 -18.742 1.00 49.62 268 PHE A N 1
ATOM 2133 C CA . PHE A 1 268 ? 58.365 -3.712 -18.294 1.00 49.62 268 PHE A CA 1
ATOM 2134 C C . PHE A 1 268 ? 58.227 -5.075 -18.993 1.00 49.62 268 PHE A C 1
ATOM 2136 O O . PHE A 1 268 ? 57.600 -5.973 -18.434 1.00 49.62 268 PHE A O 1
ATOM 2143 N N . MET A 1 269 ? 58.828 -5.250 -20.177 1.00 48.31 269 MET A N 1
ATOM 2144 C CA . MET A 1 269 ? 58.819 -6.509 -20.943 1.00 48.31 269 MET A CA 1
ATOM 2145 C C . MET A 1 269 ? 60.130 -7.304 -20.828 1.00 48.31 269 MET A C 1
ATOM 2147 O O . MET A 1 269 ? 60.161 -8.499 -21.101 1.00 48.31 269 MET A O 1
ATOM 2151 N N . SER A 1 270 ? 61.215 -6.664 -20.394 1.00 44.88 270 SER A N 1
ATOM 2152 C CA . SER A 1 270 ? 62.521 -7.261 -20.163 1.00 44.88 270 SER A CA 1
ATOM 2153 C C . SER A 1 270 ? 62.778 -7.329 -18.662 1.00 44.88 270 SER A C 1
ATOM 2155 O O . SER A 1 270 ? 63.188 -6.349 -18.038 1.00 44.88 270 SER A O 1
ATOM 2157 N N . LYS A 1 271 ? 62.604 -8.510 -18.074 1.00 49.88 271 LYS A N 1
ATOM 2158 C CA . LYS A 1 271 ? 63.380 -8.886 -16.890 1.00 49.88 271 LYS A CA 1
ATOM 2159 C C . LYS A 1 271 ? 64.236 -10.108 -17.221 1.00 49.88 271 LYS A C 1
ATOM 2161 O O . LYS A 1 271 ? 63.751 -11.013 -17.892 1.00 49.88 271 LYS A O 1
ATOM 2166 N N . PRO A 1 272 ? 65.497 -10.156 -16.756 1.00 45.94 272 PRO A N 1
ATOM 2167 C CA . PRO A 1 272 ? 66.459 -11.188 -17.138 1.00 45.94 272 PRO A CA 1
ATOM 2168 C C . PRO A 1 272 ? 66.353 -12.477 -16.307 1.00 45.94 272 PRO A C 1
ATOM 2170 O O . PRO A 1 272 ? 67.226 -13.329 -16.406 1.00 45.94 272 PRO A O 1
ATOM 2173 N N . PHE A 1 273 ? 65.327 -12.653 -15.473 1.00 46.44 273 PHE A N 1
ATOM 2174 C CA . PHE A 1 273 ? 65.236 -13.812 -14.588 1.00 46.44 273 PHE A CA 1
ATOM 2175 C C . PHE A 1 273 ? 63.795 -14.335 -14.531 1.00 46.44 273 PHE A C 1
ATOM 2177 O O . PHE A 1 273 ? 62.944 -13.748 -13.873 1.00 46.44 273 PHE A O 1
ATOM 2184 N N . VAL A 1 274 ? 63.588 -15.487 -15.180 1.00 44.59 274 VAL A N 1
ATOM 2185 C CA . VAL A 1 274 ? 62.442 -16.411 -15.068 1.00 44.59 274 VAL A CA 1
ATOM 2186 C C . VAL A 1 274 ? 61.184 -16.075 -15.898 1.00 44.59 274 VAL A C 1
ATOM 2188 O O . VAL A 1 274 ? 60.334 -15.297 -15.481 1.00 44.59 274 VAL A O 1
ATOM 2191 N N . GLY A 1 275 ? 61.008 -16.806 -17.011 1.00 46.44 275 GLY A N 1
ATOM 2192 C CA . GLY A 1 275 ? 59.692 -17.141 -17.587 1.00 46.44 275 GLY A CA 1
ATOM 2193 C C . GLY A 1 275 ? 59.356 -16.565 -18.971 1.00 46.44 275 GLY A C 1
ATOM 2194 O O . GLY A 1 275 ? 59.828 -15.497 -19.340 1.00 46.44 275 GLY A O 1
ATOM 2195 N N . ALA A 1 276 ? 58.536 -17.311 -19.729 1.00 50.88 276 ALA A N 1
ATOM 2196 C CA . ALA A 1 276 ? 57.984 -16.959 -21.046 1.00 50.88 276 ALA A CA 1
ATOM 2197 C C . ALA A 1 276 ? 57.333 -15.556 -21.066 1.00 50.88 276 ALA A C 1
ATOM 2199 O O . ALA A 1 276 ? 56.849 -15.118 -20.018 1.00 50.88 276 ALA A O 1
ATOM 2200 N N . PRO A 1 277 ? 57.292 -14.862 -22.228 1.00 51.22 277 PRO A N 1
ATOM 2201 C CA . PRO A 1 277 ? 56.718 -13.521 -22.329 1.00 51.22 277 PRO A CA 1
ATOM 2202 C C . PRO A 1 277 ? 55.315 -13.505 -21.728 1.00 51.22 277 PRO A C 1
ATOM 2204 O O . PRO A 1 277 ? 54.503 -14.386 -22.026 1.00 51.22 277 PRO A O 1
ATOM 2207 N N . LEU A 1 278 ? 55.051 -12.523 -20.860 1.00 52.16 278 LEU A N 1
ATOM 2208 C CA . LEU A 1 278 ? 53.729 -12.323 -20.277 1.00 52.16 278 LEU A CA 1
ATOM 2209 C C . LEU A 1 278 ? 52.714 -12.290 -21.423 1.00 52.16 278 LEU A C 1
ATOM 2211 O O . LEU A 1 278 ? 52.832 -11.472 -22.337 1.00 52.16 278 LEU A O 1
ATOM 2215 N N . ALA A 1 279 ? 51.756 -13.221 -21.394 1.00 52.59 279 ALA A N 1
ATOM 2216 C CA . ALA A 1 279 ? 50.658 -13.238 -22.348 1.00 52.59 279 ALA A CA 1
ATOM 2217 C C . ALA A 1 279 ? 50.003 -11.845 -22.371 1.00 52.59 279 ALA A C 1
ATOM 2219 O O . ALA A 1 279 ? 49.928 -11.211 -21.311 1.00 52.59 279 ALA A O 1
ATOM 2220 N N . PRO A 1 280 ? 49.556 -11.357 -23.546 1.00 56.38 280 PRO A N 1
ATOM 2221 C CA . PRO A 1 280 ? 48.980 -10.023 -23.672 1.00 56.38 280 PRO A CA 1
ATOM 2222 C C . PRO A 1 280 ? 47.936 -9.825 -22.576 1.00 56.38 280 PRO A C 1
ATOM 2224 O O . PRO A 1 280 ? 47.066 -10.681 -22.387 1.00 56.38 280 PRO A O 1
ATOM 2227 N N . ILE A 1 281 ? 48.082 -8.741 -21.806 1.00 55.25 281 ILE A N 1
ATOM 2228 C CA . ILE A 1 281 ? 47.228 -8.441 -20.655 1.00 55.25 281 ILE A CA 1
ATOM 2229 C C . ILE A 1 281 ? 45.809 -8.258 -21.182 1.00 55.25 281 ILE A C 1
ATOM 2231 O O . ILE A 1 281 ? 45.418 -7.190 -21.650 1.00 55.25 281 ILE A O 1
ATOM 2235 N N . ARG A 1 282 ? 45.030 -9.335 -21.133 1.00 53.69 282 ARG A N 1
ATOM 2236 C CA . ARG A 1 282 ? 43.636 -9.321 -21.535 1.00 53.69 282 ARG A CA 1
ATOM 2237 C C . ARG A 1 282 ? 42.859 -8.736 -20.374 1.00 53.69 282 ARG A C 1
ATOM 2239 O O . ARG A 1 282 ? 42.744 -9.373 -19.329 1.00 53.69 282 ARG A O 1
ATOM 2246 N N . MET A 1 283 ? 42.337 -7.525 -20.544 1.00 55.31 283 MET A N 1
ATOM 2247 C CA . MET A 1 283 ? 41.440 -6.950 -19.548 1.00 55.31 283 MET A CA 1
ATOM 2248 C C . MET A 1 283 ? 40.180 -7.815 -19.473 1.00 55.31 283 MET A C 1
ATOM 2250 O O . MET A 1 283 ? 39.312 -7.765 -20.344 1.00 55.31 283 MET A O 1
ATOM 2254 N N . HIS A 1 284 ? 40.116 -8.664 -18.452 1.00 52.94 284 HIS A N 1
ATOM 2255 C CA . HIS A 1 284 ? 38.923 -9.413 -18.111 1.00 52.94 284 HIS A CA 1
ATOM 2256 C C . HIS A 1 284 ? 38.080 -8.527 -17.201 1.00 52.94 284 HIS A C 1
ATOM 2258 O O . HIS A 1 284 ? 38.364 -8.388 -16.018 1.00 52.94 284 HIS A O 1
ATOM 2264 N N . MET A 1 285 ? 37.072 -7.877 -17.776 1.00 53.66 285 MET A N 1
ATOM 2265 C CA . MET A 1 285 ? 36.023 -7.252 -16.981 1.00 53.66 285 MET A CA 1
ATOM 2266 C C . MET A 1 285 ? 35.071 -8.369 -16.566 1.00 53.66 285 MET A C 1
ATOM 2268 O O . MET A 1 285 ? 34.301 -8.840 -17.405 1.00 53.66 285 MET A O 1
ATOM 2272 N N . ASP A 1 286 ? 35.136 -8.812 -15.311 1.00 54.31 286 ASP A N 1
ATOM 2273 C CA . ASP A 1 286 ? 34.098 -9.688 -14.778 1.00 54.31 286 ASP A CA 1
ATOM 2274 C C . ASP A 1 286 ? 32.798 -8.863 -14.656 1.00 54.31 286 ASP A C 1
ATOM 2276 O O . ASP A 1 286 ? 32.761 -7.853 -13.946 1.00 54.31 286 ASP A O 1
ATOM 2280 N N . PRO A 1 287 ? 31.713 -9.223 -15.367 1.00 55.28 287 PRO A N 1
ATOM 2281 C CA . PRO A 1 287 ? 30.439 -8.517 -15.268 1.00 55.28 287 PRO A CA 1
ATOM 2282 C C . PRO A 1 287 ? 29.797 -8.588 -13.869 1.00 55.28 287 PRO A C 1
ATOM 2284 O O . PRO A 1 287 ? 28.830 -7.861 -13.631 1.00 55.28 287 PRO A O 1
ATOM 2287 N N . HIS A 1 288 ? 30.303 -9.433 -12.962 1.00 54.62 288 HIS A N 1
ATOM 2288 C CA . HIS A 1 288 ? 29.879 -9.514 -11.561 1.00 54.62 288 HIS A CA 1
ATOM 2289 C C . HIS A 1 288 ? 30.742 -8.694 -10.595 1.00 54.62 288 HIS A C 1
ATOM 2291 O O . HIS A 1 288 ? 30.437 -8.695 -9.402 1.00 54.62 288 HIS A O 1
ATOM 2297 N N . ASP A 1 289 ? 31.746 -7.953 -11.079 1.00 56.75 289 ASP A N 1
ATOM 2298 C CA . ASP A 1 289 ? 32.649 -7.158 -10.239 1.00 56.75 289 ASP A CA 1
ATOM 2299 C C . ASP A 1 289 ? 31.973 -5.854 -9.743 1.00 56.75 289 ASP A C 1
ATOM 2301 O O . ASP A 1 289 ? 32.241 -4.706 -10.129 1.00 56.75 289 ASP A O 1
ATOM 2305 N N . GLU A 1 290 ? 30.965 -6.048 -8.898 1.00 56.75 290 GLU A N 1
ATOM 2306 C CA . GLU A 1 290 ? 30.335 -5.034 -8.064 1.00 56.75 290 GLU A CA 1
ATOM 2307 C C . GLU A 1 290 ? 30.913 -5.038 -6.643 1.00 56.75 290 GLU A C 1
ATOM 2309 O O . GLU A 1 290 ? 30.264 -4.543 -5.719 1.00 56.75 290 GLU A O 1
ATOM 2314 N N . ASP A 1 291 ? 32.144 -5.521 -6.455 1.00 62.41 291 ASP A N 1
ATOM 2315 C CA . ASP A 1 291 ? 32.829 -5.420 -5.171 1.00 62.41 291 ASP A CA 1
ATOM 2316 C C . ASP A 1 291 ? 33.096 -3.945 -4.851 1.00 62.41 291 ASP A C 1
ATOM 2318 O O . ASP A 1 291 ? 34.036 -3.301 -5.324 1.00 62.41 291 ASP A O 1
ATOM 2322 N N . ARG A 1 292 ? 32.201 -3.363 -4.043 1.00 63.19 292 ARG A N 1
ATOM 2323 C CA . ARG A 1 292 ? 32.336 -1.993 -3.526 1.00 63.19 292 ARG A CA 1
ATOM 2324 C C . ARG A 1 292 ? 33.665 -1.815 -2.801 1.00 63.19 292 ARG A C 1
ATOM 2326 O O . ARG A 1 292 ? 34.283 -0.772 -2.960 1.00 63.19 292 ARG A O 1
ATOM 2333 N N . SER A 1 293 ? 34.115 -2.849 -2.091 1.00 69.12 293 SER A N 1
ATOM 2334 C CA . SER A 1 293 ? 35.434 -2.914 -1.460 1.00 69.12 293 SER A CA 1
ATOM 2335 C C . SER A 1 293 ? 36.556 -2.726 -2.477 1.00 69.12 293 SER A C 1
ATOM 2337 O O . SER A 1 293 ? 37.405 -1.868 -2.273 1.00 69.12 293 SER A O 1
ATOM 2339 N N . MET A 1 294 ? 36.530 -3.449 -3.599 1.00 69.50 294 MET A N 1
ATOM 2340 C CA . MET A 1 294 ? 37.523 -3.311 -4.665 1.00 69.50 294 MET A CA 1
ATOM 2341 C C . MET A 1 294 ? 37.486 -1.909 -5.282 1.00 69.50 294 MET A C 1
ATOM 2343 O O . MET A 1 294 ? 38.525 -1.288 -5.473 1.00 69.50 294 MET A O 1
ATOM 2347 N N . LYS A 1 295 ? 36.295 -1.347 -5.528 1.00 71.81 295 LYS A N 1
ATOM 2348 C CA . LYS A 1 295 ? 36.149 0.019 -6.071 1.00 71.81 295 LYS A CA 1
ATOM 2349 C C . LYS A 1 295 ? 36.651 1.099 -5.116 1.00 71.81 295 LYS A C 1
ATOM 2351 O O . LYS A 1 295 ? 37.198 2.101 -5.578 1.00 71.81 295 LYS A O 1
ATOM 2356 N N . ASP A 1 296 ? 36.444 0.925 -3.817 1.00 76.50 296 ASP A N 1
ATOM 2357 C CA . ASP A 1 296 ? 36.929 1.857 -2.804 1.00 76.50 296 ASP A CA 1
ATOM 2358 C C . ASP A 1 296 ? 38.452 1.726 -2.629 1.00 76.50 296 ASP A C 1
ATOM 2360 O O . ASP A 1 296 ? 39.139 2.744 -2.643 1.00 76.50 296 ASP A O 1
ATOM 2364 N N . LEU A 1 297 ? 38.997 0.504 -2.654 1.00 76.62 297 LEU A N 1
ATOM 2365 C CA . LEU A 1 297 ? 40.444 0.257 -2.694 1.00 76.62 297 LEU A CA 1
ATOM 2366 C C . LEU A 1 297 ? 41.096 0.860 -3.944 1.00 76.62 297 LEU A C 1
ATOM 2368 O O . LEU A 1 297 ? 42.087 1.570 -3.833 1.00 76.62 297 LEU A O 1
ATOM 2372 N N . MET A 1 298 ? 40.502 0.679 -5.126 1.00 73.38 298 MET A N 1
ATOM 2373 C CA . MET A 1 298 ? 40.987 1.297 -6.364 1.00 73.38 298 MET A CA 1
ATOM 2374 C C . MET A 1 298 ? 40.924 2.826 -6.305 1.00 73.38 298 MET A C 1
ATOM 2376 O O . MET A 1 298 ? 41.795 3.502 -6.846 1.00 73.38 298 MET A O 1
ATOM 2380 N N . ARG A 1 299 ? 39.906 3.412 -5.660 1.00 78.12 299 ARG A N 1
ATOM 2381 C CA . ARG A 1 299 ? 39.849 4.869 -5.457 1.00 78.12 299 ARG A CA 1
ATOM 2382 C C . ARG A 1 299 ? 40.944 5.350 -4.522 1.00 78.12 299 ARG A C 1
ATOM 2384 O O . ARG A 1 299 ? 41.509 6.412 -4.778 1.00 78.12 299 ARG A O 1
ATOM 2391 N N . ASP A 1 300 ? 41.214 4.607 -3.461 1.00 82.06 300 ASP A N 1
ATOM 2392 C CA . ASP A 1 300 ? 42.258 4.942 -2.503 1.00 82.06 300 ASP A CA 1
ATOM 2393 C C . ASP A 1 300 ? 43.648 4.781 -3.134 1.00 82.06 300 ASP A C 1
ATOM 2395 O O . ASP A 1 300 ? 44.483 5.676 -2.999 1.00 82.06 300 ASP A O 1
ATOM 2399 N N . GLU A 1 301 ? 43.858 3.751 -3.956 1.00 79.25 301 GLU A N 1
ATOM 2400 C CA . GLU A 1 301 ? 45.072 3.587 -4.757 1.00 79.25 301 GLU A CA 1
ATOM 2401 C C . GLU A 1 301 ? 45.233 4.708 -5.793 1.00 79.25 301 GLU A C 1
ATOM 2403 O O . GLU A 1 301 ? 46.286 5.339 -5.852 1.00 79.25 301 GLU A O 1
ATOM 2408 N N . VAL A 1 302 ? 44.187 5.060 -6.548 1.00 77.56 302 VAL A N 1
ATOM 2409 C CA . VAL A 1 302 ? 44.228 6.178 -7.512 1.00 77.56 302 VAL A CA 1
ATOM 2410 C C . VAL A 1 302 ? 44.485 7.520 -6.819 1.00 77.56 302 VAL A C 1
ATOM 2412 O O . VAL A 1 302 ? 45.132 8.395 -7.392 1.00 77.56 302 VAL A O 1
ATOM 2415 N N . ARG A 1 303 ? 44.014 7.700 -5.580 1.00 77.06 303 ARG A N 1
ATOM 2416 C CA . ARG A 1 303 ? 44.332 8.880 -4.759 1.00 77.06 303 ARG A CA 1
ATOM 2417 C C . ARG A 1 303 ? 45.765 8.867 -4.235 1.00 77.06 303 ARG A C 1
ATOM 2419 O O . ARG A 1 303 ? 46.321 9.944 -4.030 1.00 77.06 303 ARG A O 1
ATOM 2426 N N . SER A 1 304 ? 46.329 7.682 -4.009 1.00 82.31 304 SER A N 1
ATOM 2427 C CA . SER A 1 304 ? 47.716 7.493 -3.577 1.00 82.31 304 SER A CA 1
ATOM 2428 C C . SER A 1 304 ? 48.724 7.690 -4.711 1.00 82.31 304 SER A C 1
ATOM 2430 O O . SER A 1 304 ? 49.875 8.044 -4.452 1.00 82.31 304 SER A O 1
ATOM 2432 N N . LEU A 1 305 ? 48.296 7.523 -5.968 1.00 76.88 305 LEU A N 1
ATOM 2433 C CA . LEU A 1 305 ? 49.140 7.813 -7.117 1.00 76.88 305 LEU A CA 1
ATOM 2434 C C . LEU A 1 305 ? 49.467 9.316 -7.167 1.00 76.88 305 LEU A C 1
ATOM 2436 O O . LEU A 1 305 ? 48.575 10.159 -7.008 1.00 76.88 305 LEU A O 1
ATOM 2440 N N . PRO A 1 306 ? 50.739 9.683 -7.410 1.00 75.38 306 PRO A N 1
ATOM 2441 C CA . PRO A 1 306 ? 51.120 11.075 -7.563 1.00 75.38 306 PRO A CA 1
ATOM 2442 C C . PRO A 1 306 ? 50.321 11.666 -8.723 1.00 75.38 306 PRO A C 1
ATOM 2444 O O . PRO A 1 306 ? 50.358 11.149 -9.841 1.00 75.38 306 PRO A O 1
ATOM 2447 N N . LYS A 1 307 ? 49.563 12.737 -8.453 1.00 66.19 307 LYS A N 1
ATOM 2448 C CA . LYS A 1 307 ? 48.807 13.451 -9.488 1.00 66.19 307 LYS A CA 1
ATOM 2449 C C . LYS A 1 307 ? 49.772 13.773 -10.620 1.00 66.19 307 LYS A C 1
ATOM 2451 O O . LYS A 1 307 ? 50.724 14.516 -10.389 1.00 66.19 307 LYS A O 1
ATOM 2456 N N . LEU A 1 308 ? 49.520 13.226 -11.815 1.00 54.88 308 LEU A N 1
ATOM 2457 C CA . LEU A 1 308 ? 50.247 13.621 -13.014 1.00 54.88 308 LEU A CA 1
ATOM 2458 C C . LEU A 1 308 ? 50.162 15.143 -13.075 1.00 54.88 308 LEU A C 1
ATOM 2460 O O . LEU A 1 308 ? 49.068 15.702 -13.211 1.00 54.88 308 LEU A O 1
ATOM 2464 N N . THR A 1 309 ? 51.294 15.815 -12.892 1.00 58.06 309 THR A N 1
ATOM 2465 C CA . THR A 1 309 ? 51.405 17.253 -13.073 1.00 58.06 309 THR A CA 1
ATOM 2466 C C . THR A 1 309 ? 51.144 17.478 -14.548 1.00 58.06 309 THR A C 1
ATOM 2468 O O . THR A 1 309 ? 52.046 17.376 -15.374 1.00 58.06 309 THR A O 1
ATOM 2471 N N . ALA A 1 310 ? 49.876 17.692 -14.898 1.00 52.28 310 ALA A N 1
ATOM 2472 C CA . ALA A 1 310 ? 49.504 18.148 -16.215 1.00 52.28 310 ALA A CA 1
ATOM 2473 C C . ALA A 1 310 ? 50.332 19.408 -16.441 1.00 52.28 310 ALA A C 1
ATOM 2475 O O . ALA A 1 310 ? 50.149 20.404 -15.736 1.00 52.28 310 ALA A O 1
ATOM 2476 N N . THR A 1 311 ? 51.297 19.341 -17.358 1.00 54.00 311 THR A N 1
ATOM 2477 C CA . THR A 1 311 ? 51.979 20.528 -17.851 1.00 54.00 311 THR A CA 1
ATOM 2478 C C . THR A 1 311 ? 50.866 21.481 -18.258 1.00 54.00 311 THR A C 1
ATOM 2480 O O . THR A 1 311 ? 50.030 21.113 -19.089 1.00 54.00 311 THR A O 1
ATOM 2483 N N . PRO A 1 312 ? 50.745 22.652 -17.612 1.00 54.94 312 PRO A N 1
ATOM 2484 C CA . PRO A 1 312 ? 49.652 23.548 -17.906 1.00 54.94 312 PRO A CA 1
ATOM 2485 C C . PRO A 1 312 ? 49.823 23.978 -19.356 1.00 54.94 312 PRO A C 1
ATOM 2487 O O . PRO A 1 312 ? 50.682 24.798 -19.674 1.00 54.94 312 PRO A O 1
ATOM 2490 N N . THR A 1 313 ? 49.011 23.411 -20.249 1.00 59.25 313 THR A N 1
ATOM 249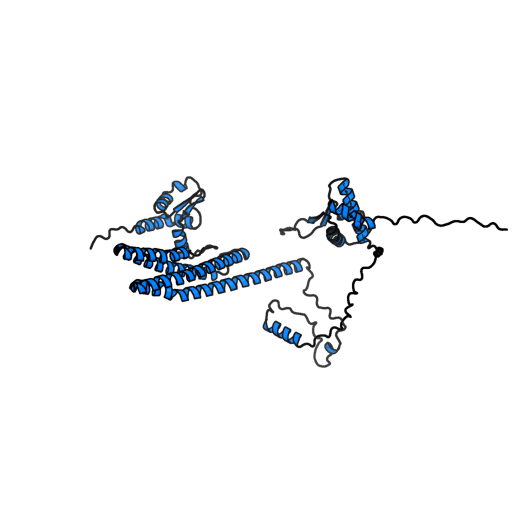1 C CA . THR A 1 313 ? 48.774 24.005 -21.560 1.00 59.25 313 THR A CA 1
ATOM 2492 C C . THR A 1 313 ? 48.436 25.462 -21.269 1.00 59.25 313 THR A C 1
ATOM 2494 O O . THR A 1 313 ? 47.494 25.694 -20.501 1.00 59.25 313 THR A O 1
ATOM 2497 N N . PRO A 1 314 ? 49.213 26.446 -21.757 1.00 55.97 314 PRO A N 1
ATOM 2498 C CA . PRO A 1 314 ? 49.028 27.825 -21.349 1.00 55.97 314 PRO A CA 1
ATOM 2499 C C . PRO A 1 314 ? 47.601 28.220 -21.698 1.00 55.97 314 PRO A C 1
ATOM 2501 O O . PRO A 1 314 ? 47.225 28.287 -22.871 1.00 55.97 314 PRO A O 1
ATOM 2504 N N . ALA A 1 315 ? 46.793 28.439 -20.662 1.00 58.25 315 ALA A N 1
ATOM 2505 C CA . ALA A 1 315 ? 45.461 28.974 -20.808 1.00 58.25 315 ALA A CA 1
ATOM 2506 C C . ALA A 1 315 ? 45.622 30.339 -21.478 1.00 58.25 315 ALA A C 1
ATOM 2508 O O . ALA A 1 315 ? 46.026 31.316 -20.843 1.00 58.25 315 ALA A O 1
ATOM 2509 N N . LYS A 1 316 ? 45.360 30.404 -22.789 1.00 60.56 316 LYS A N 1
ATOM 2510 C CA . LYS A 1 316 ? 45.202 31.673 -23.493 1.00 60.56 316 LYS A CA 1
ATOM 2511 C C . LYS A 1 316 ? 44.101 32.421 -22.756 1.00 60.56 316 LYS A C 1
ATOM 2513 O O . LYS A 1 316 ? 42.930 32.071 -22.884 1.00 60.56 316 LYS A O 1
ATOM 2518 N N . LYS A 1 317 ? 44.486 33.426 -21.965 1.00 57.97 317 LYS A N 1
ATOM 2519 C CA . LYS A 1 317 ? 43.545 34.394 -21.401 1.00 57.97 317 LYS A CA 1
ATOM 2520 C C . LYS A 1 317 ? 42.674 34.874 -22.567 1.00 57.97 317 LYS A C 1
ATOM 2522 O O . LYS A 1 317 ? 43.247 35.317 -23.568 1.00 57.97 317 LYS A O 1
ATOM 2527 N N . PRO A 1 318 ? 41.337 34.751 -22.508 1.00 54.78 318 PRO A N 1
ATOM 2528 C CA . PRO A 1 318 ? 40.504 35.353 -23.533 1.00 54.78 318 PRO A CA 1
ATOM 2529 C C . PRO A 1 318 ? 40.821 36.849 -23.539 1.00 54.78 318 PRO A C 1
ATOM 2531 O O . PRO A 1 318 ? 40.765 37.505 -22.498 1.00 54.78 318 PRO A O 1
ATOM 2534 N N . ALA A 1 319 ? 41.254 37.364 -24.690 1.00 57.72 319 ALA A N 1
ATOM 2535 C CA . ALA A 1 319 ? 41.542 38.781 -24.834 1.00 57.72 319 ALA A CA 1
ATOM 2536 C C . ALA A 1 319 ? 40.283 39.583 -24.451 1.00 57.72 319 ALA A C 1
ATOM 2538 O O . ALA A 1 319 ? 39.179 39.175 -24.827 1.00 57.72 319 ALA A O 1
ATOM 2539 N N . PRO A 1 320 ? 40.412 40.700 -23.712 1.00 54.91 320 PRO A N 1
ATOM 2540 C CA . PRO A 1 320 ? 39.271 41.546 -23.401 1.00 54.91 320 PRO A CA 1
ATOM 2541 C C . PRO A 1 320 ? 38.625 41.997 -24.712 1.00 54.91 320 PRO A C 1
ATOM 2543 O O . PRO A 1 320 ? 39.301 42.522 -25.601 1.00 54.91 320 PRO A O 1
ATOM 2546 N N . ILE A 1 321 ? 37.321 41.755 -24.843 1.00 55.00 321 ILE A N 1
ATOM 2547 C CA . ILE A 1 321 ? 36.542 42.129 -26.022 1.00 55.00 321 ILE A CA 1
ATOM 2548 C C . ILE A 1 321 ? 36.472 43.659 -26.058 1.00 55.00 321 ILE A C 1
ATOM 2550 O O . ILE A 1 321 ? 35.591 44.275 -25.465 1.00 55.00 321 ILE A O 1
ATOM 2554 N N . LYS A 1 322 ? 37.417 44.290 -26.756 1.00 51.34 322 LYS A N 1
ATOM 2555 C CA . LYS A 1 322 ? 37.225 45.648 -27.265 1.00 51.34 322 LYS A CA 1
ATOM 2556 C C . LYS A 1 322 ? 36.192 45.548 -28.387 1.00 51.34 322 LYS A C 1
ATOM 2558 O O . LYS A 1 322 ? 36.323 44.678 -29.249 1.00 51.34 322 LYS A O 1
ATOM 2563 N N . ARG A 1 323 ? 35.156 46.398 -28.363 1.00 53.03 323 ARG A N 1
ATOM 2564 C CA . ARG A 1 323 ? 34.240 46.574 -29.503 1.00 53.03 323 ARG A CA 1
ATOM 2565 C C . ARG A 1 323 ? 35.100 46.900 -30.723 1.00 53.03 323 ARG A C 1
ATOM 2567 O O . ARG A 1 323 ? 35.677 47.977 -30.790 1.00 53.03 323 ARG A O 1
ATOM 2574 N N . ALA A 1 324 ? 35.251 45.922 -31.606 1.00 41.88 324 ALA A N 1
ATOM 2575 C CA . ALA A 1 324 ? 35.944 46.085 -32.868 1.00 41.88 324 ALA A CA 1
ATOM 2576 C C . ALA A 1 324 ? 34.967 46.678 -33.883 1.00 41.88 324 ALA A C 1
ATOM 2578 O O . ALA A 1 324 ? 33.807 46.256 -33.937 1.00 41.88 324 ALA A O 1
ATOM 2579 N N . ASP A 1 325 ? 35.457 47.621 -34.683 1.00 53.84 325 ASP A N 1
ATOM 2580 C CA . ASP A 1 325 ? 34.788 48.094 -35.892 1.00 53.84 325 ASP A CA 1
ATOM 2581 C C . ASP A 1 325 ? 34.400 46.913 -36.801 1.00 53.84 325 ASP A C 1
ATOM 2583 O O . ASP A 1 325 ? 35.003 45.833 -36.697 1.00 53.84 325 ASP A O 1
ATOM 2587 N N . PRO A 1 326 ? 33.384 47.066 -37.676 1.00 47.66 326 PRO A N 1
ATOM 2588 C CA . PRO A 1 326 ? 32.851 45.970 -38.472 1.00 47.66 326 PRO A CA 1
ATOM 2589 C C . PRO A 1 326 ? 33.962 45.332 -39.305 1.00 47.66 326 PRO A C 1
ATOM 2591 O O . PRO A 1 326 ? 34.428 45.883 -40.297 1.00 47.66 326 PRO A O 1
ATOM 2594 N N . LYS A 1 327 ? 34.402 44.148 -38.881 1.00 44.84 327 LYS A N 1
ATOM 2595 C CA . LYS A 1 327 ? 35.397 43.364 -39.600 1.00 44.84 327 LYS A CA 1
ATOM 2596 C C . LYS A 1 327 ? 34.790 42.957 -40.938 1.00 44.84 327 LYS A C 1
ATOM 2598 O O . LYS A 1 327 ? 33.801 42.221 -40.959 1.00 44.84 327 LYS A O 1
ATOM 2603 N N . GLU A 1 328 ? 35.380 43.425 -42.035 1.00 50.69 328 GLU A N 1
ATOM 2604 C CA . GLU A 1 328 ? 35.032 42.964 -43.378 1.00 50.69 328 GLU A CA 1
ATOM 2605 C C . GLU A 1 328 ? 35.034 41.425 -43.408 1.00 50.69 328 GLU A C 1
ATOM 2607 O O . GLU A 1 328 ? 35.940 40.789 -42.846 1.00 50.69 328 GLU A O 1
ATOM 2612 N N . PRO A 1 329 ? 33.999 40.790 -43.987 1.00 47.56 329 PRO A N 1
ATOM 2613 C CA . PRO A 1 329 ? 33.845 39.349 -43.920 1.00 47.56 329 PRO A CA 1
ATOM 2614 C C . PRO A 1 329 ? 34.950 38.673 -44.731 1.00 47.56 329 PRO A C 1
ATOM 2616 O O . PRO A 1 329 ? 34.883 38.563 -45.952 1.00 47.56 329 PRO A O 1
ATOM 2619 N N . ARG A 1 330 ? 35.968 38.176 -44.028 1.00 44.69 330 ARG A N 1
ATOM 2620 C CA . ARG A 1 330 ? 36.975 37.271 -44.580 1.00 44.69 330 ARG A CA 1
ATOM 2621 C C . ARG A 1 330 ? 36.260 36.000 -45.047 1.00 44.69 330 ARG A C 1
ATOM 2623 O O . ARG A 1 330 ? 35.745 35.250 -44.218 1.00 44.69 330 ARG A O 1
ATOM 2630 N N . ALA A 1 331 ? 36.200 35.785 -46.361 1.00 49.94 331 ALA A N 1
ATOM 2631 C CA . ALA A 1 331 ? 35.639 34.580 -46.961 1.00 49.94 331 ALA A CA 1
ATOM 2632 C C . ALA A 1 331 ? 36.370 33.344 -46.408 1.00 49.94 331 ALA A C 1
ATOM 2634 O O . ALA A 1 331 ? 37.587 33.211 -46.545 1.00 49.94 331 ALA A O 1
ATOM 2635 N N . ALA A 1 332 ? 35.637 32.475 -45.711 1.00 50.31 332 ALA A N 1
ATOM 2636 C CA . ALA A 1 332 ? 36.152 31.181 -45.283 1.00 50.31 332 ALA A CA 1
ATOM 2637 C C . ALA A 1 332 ? 36.374 30.293 -46.522 1.00 50.31 332 ALA A C 1
ATOM 2639 O O . ALA A 1 332 ? 35.572 30.378 -47.452 1.00 50.31 332 ALA A O 1
ATOM 2640 N N . PRO A 1 333 ? 37.411 29.434 -46.546 1.00 47.94 333 PRO A N 1
ATOM 2641 C CA . PRO A 1 333 ? 37.641 28.527 -47.664 1.00 47.94 333 PRO A CA 1
ATOM 2642 C C . PRO A 1 333 ? 36.411 27.636 -47.868 1.00 47.94 333 PRO A C 1
ATOM 2644 O O . PRO A 1 333 ? 35.959 26.937 -46.955 1.00 47.94 333 PRO A O 1
ATOM 2647 N N . GLU A 1 334 ? 35.835 27.720 -49.061 1.00 55.47 334 GLU A N 1
ATOM 2648 C CA . GLU A 1 334 ? 34.574 27.085 -49.419 1.00 55.47 334 GLU A CA 1
ATOM 2649 C C . GLU A 1 334 ? 34.761 25.568 -49.476 1.00 55.47 334 GLU A C 1
ATOM 2651 O O . GLU A 1 334 ? 35.409 25.026 -50.368 1.00 55.47 334 GLU A O 1
ATOM 2656 N N . LYS A 1 335 ? 34.208 24.848 -48.494 1.00 71.44 335 LYS A N 1
ATOM 2657 C CA . LYS A 1 335 ? 34.185 23.385 -48.551 1.00 71.44 335 LYS A CA 1
ATOM 2658 C C . LYS A 1 335 ? 33.238 22.968 -49.689 1.00 71.44 335 LYS A C 1
ATOM 2660 O O . LYS A 1 335 ? 32.078 23.388 -49.658 1.00 71.44 335 LYS A O 1
ATOM 2665 N N . PRO A 1 336 ? 33.655 22.097 -50.626 1.00 72.50 336 PRO A N 1
ATOM 2666 C CA . PRO A 1 336 ? 32.832 21.685 -51.774 1.00 72.50 336 PRO A CA 1
ATOM 2667 C C . PRO A 1 336 ? 31.476 21.081 -51.358 1.00 72.50 336 PRO A C 1
ATOM 2669 O O . PRO A 1 336 ? 30.465 21.260 -52.031 1.00 72.50 336 PRO A O 1
ATOM 2672 N N . ALA A 1 337 ? 31.416 20.453 -50.180 1.00 72.12 337 ALA A N 1
ATOM 2673 C CA . ALA A 1 337 ? 30.184 19.917 -49.599 1.00 72.12 337 ALA A CA 1
ATOM 2674 C C . ALA A 1 337 ? 29.146 20.991 -49.214 1.00 72.12 337 ALA A C 1
ATOM 2676 O O . ALA A 1 337 ? 27.944 20.741 -49.278 1.00 72.12 337 ALA A O 1
ATOM 2677 N N . MET A 1 338 ? 29.592 22.191 -48.826 1.00 75.50 338 MET A N 1
ATOM 2678 C CA . MET A 1 338 ? 28.695 23.305 -48.494 1.00 75.50 338 MET A CA 1
ATOM 2679 C C . MET A 1 338 ? 28.101 23.936 -49.755 1.00 75.50 338 MET A C 1
ATOM 2681 O O . MET A 1 338 ? 26.919 24.272 -49.762 1.00 75.50 338 MET A O 1
ATOM 2685 N N . GLN A 1 339 ? 28.878 24.017 -50.840 1.00 78.25 339 GLN A N 1
ATOM 2686 C CA . GLN A 1 339 ? 28.374 24.455 -52.144 1.00 78.25 339 GLN A CA 1
ATOM 2687 C C . GLN A 1 339 ? 27.309 23.484 -52.682 1.00 78.25 339 GLN A C 1
ATOM 2689 O O . GLN A 1 339 ? 26.250 23.925 -53.130 1.00 78.25 339 GLN A O 1
ATOM 2694 N N . ALA A 1 340 ? 27.537 22.170 -52.564 1.00 80.31 340 ALA A N 1
ATOM 2695 C CA . ALA A 1 340 ? 26.544 21.150 -52.915 1.00 80.31 340 ALA A CA 1
ATOM 2696 C C . ALA A 1 340 ? 25.255 21.295 -52.083 1.00 80.31 340 ALA A C 1
ATOM 2698 O O . ALA A 1 340 ? 24.148 21.250 -52.617 1.00 80.31 340 ALA A O 1
ATOM 2699 N N . LEU A 1 341 ? 25.376 21.559 -50.777 1.00 81.75 341 LEU A N 1
ATOM 2700 C CA . LEU A 1 341 ? 24.223 21.800 -49.906 1.00 81.75 341 LEU A CA 1
ATOM 2701 C C . LEU A 1 341 ? 23.450 23.068 -50.299 1.00 81.75 341 LEU A C 1
ATOM 2703 O O . LEU A 1 341 ? 22.218 23.057 -50.307 1.00 81.75 341 LEU A O 1
ATOM 2707 N N . ALA A 1 342 ? 24.147 24.148 -50.661 1.00 79.19 342 ALA A N 1
ATOM 2708 C CA . ALA A 1 342 ? 23.513 25.372 -51.144 1.00 79.19 342 ALA A CA 1
ATOM 2709 C C . ALA A 1 342 ? 22.745 25.133 -52.458 1.00 79.19 342 ALA A C 1
ATOM 2711 O O . ALA A 1 342 ? 21.617 25.609 -52.604 1.00 79.19 342 ALA A O 1
ATOM 2712 N N . ARG A 1 343 ? 23.305 24.341 -53.385 1.00 81.44 343 ARG A N 1
ATOM 2713 C CA . ARG A 1 343 ? 22.636 23.942 -54.638 1.00 81.44 343 ARG A CA 1
ATOM 2714 C C . ARG A 1 343 ? 21.412 23.062 -54.390 1.00 81.44 343 ARG A C 1
ATOM 2716 O O . ARG A 1 343 ? 20.382 23.287 -55.026 1.00 81.44 343 ARG A O 1
ATOM 2723 N N . LEU A 1 344 ? 21.493 22.126 -53.442 1.00 81.12 344 LEU A N 1
ATOM 2724 C CA . LEU A 1 344 ? 20.365 21.286 -53.030 1.00 81.12 344 LEU A CA 1
ATOM 2725 C C . LEU A 1 344 ? 19.236 22.140 -52.451 1.00 81.12 344 LEU A C 1
ATOM 2727 O O . LEU A 1 344 ? 18.085 22.006 -52.857 1.00 81.12 344 LEU A O 1
ATOM 2731 N N . ALA A 1 345 ? 19.559 23.071 -51.554 1.00 79.69 345 ALA A N 1
ATOM 2732 C CA . ALA A 1 345 ? 18.583 23.990 -50.981 1.00 79.69 345 ALA A CA 1
ATOM 2733 C C . ALA A 1 345 ? 17.943 24.903 -52.049 1.00 79.69 345 ALA A C 1
ATOM 2735 O O . ALA A 1 345 ? 16.729 25.105 -52.030 1.00 79.69 345 ALA A O 1
ATOM 2736 N N . ALA A 1 346 ? 18.709 25.387 -53.035 1.00 80.25 346 ALA A N 1
ATOM 2737 C CA . ALA A 1 346 ? 18.166 26.134 -54.174 1.00 80.25 346 ALA A CA 1
ATOM 2738 C C . ALA A 1 346 ? 17.251 25.279 -55.069 1.00 80.25 346 ALA A C 1
ATOM 2740 O O . ALA A 1 346 ? 16.233 25.769 -55.557 1.00 80.25 346 ALA A O 1
ATOM 2741 N N . ALA A 1 347 ? 17.597 24.009 -55.298 1.00 79.81 347 ALA A N 1
ATOM 2742 C CA . ALA A 1 347 ? 16.761 23.067 -56.040 1.00 79.81 347 ALA A CA 1
ATOM 2743 C C . ALA A 1 347 ? 15.460 22.746 -55.286 1.00 79.81 347 ALA A C 1
ATOM 2745 O O . ALA A 1 347 ? 14.393 22.768 -55.889 1.00 79.81 347 ALA A O 1
ATOM 2746 N N . ALA A 1 348 ? 15.520 22.564 -53.964 1.00 77.31 348 ALA A N 1
ATOM 2747 C CA . ALA A 1 348 ? 14.338 22.356 -53.128 1.00 77.31 348 ALA A CA 1
ATOM 2748 C C . ALA A 1 348 ? 13.389 23.572 -53.141 1.00 77.31 348 ALA A C 1
ATOM 2750 O O . ALA A 1 348 ? 12.173 23.401 -53.170 1.00 77.31 348 ALA A O 1
ATOM 2751 N N . ILE A 1 349 ? 13.927 24.799 -53.169 1.00 77.62 349 ILE A N 1
ATOM 2752 C CA . ILE A 1 349 ? 13.128 26.034 -53.281 1.00 77.62 349 ILE A CA 1
ATOM 2753 C C . ILE A 1 349 ? 12.508 26.187 -54.676 1.00 77.62 349 ILE A C 1
ATOM 2755 O O . ILE A 1 349 ? 11.365 26.626 -54.774 1.00 77.62 349 ILE A O 1
ATOM 2759 N N . ARG A 1 350 ? 13.234 25.842 -55.749 1.00 78.25 350 ARG A N 1
ATOM 2760 C CA . ARG A 1 350 ? 12.696 25.860 -57.122 1.00 78.25 350 ARG A CA 1
ATOM 2761 C C . ARG A 1 350 ? 11.569 24.847 -57.292 1.00 78.25 350 ARG A C 1
ATOM 2763 O O . ARG A 1 350 ? 10.476 25.235 -57.688 1.00 78.25 350 ARG A O 1
ATOM 2770 N N . ASN A 1 351 ? 11.794 23.609 -56.858 1.00 76.94 351 ASN A N 1
ATOM 2771 C CA . ASN A 1 351 ? 10.782 22.561 -56.928 1.00 76.94 351 ASN A CA 1
ATOM 2772 C C . ASN A 1 351 ? 9.521 22.947 -56.152 1.00 76.94 351 ASN A C 1
ATOM 2774 O O . ASN A 1 351 ? 8.442 22.848 -56.712 1.00 76.94 351 ASN A O 1
ATOM 2778 N N . ALA A 1 352 ? 9.638 23.506 -54.942 1.00 72.56 352 ALA A N 1
ATOM 2779 C CA . ALA A 1 352 ? 8.474 23.954 -54.170 1.00 72.56 352 ALA A CA 1
ATOM 2780 C C . ALA A 1 352 ? 7.669 25.097 -54.824 1.00 72.56 352 ALA A C 1
ATOM 2782 O O . ALA A 1 352 ? 6.493 25.261 -54.506 1.00 72.56 352 ALA A O 1
ATOM 2783 N N . LYS A 1 353 ? 8.278 25.892 -55.717 1.00 68.81 353 LYS A N 1
ATOM 2784 C CA . LYS A 1 353 ? 7.577 26.932 -56.493 1.00 68.81 353 LYS A CA 1
ATOM 2785 C C . LYS A 1 353 ? 6.859 26.368 -57.719 1.00 68.81 353 LYS A C 1
ATOM 2787 O O . LYS A 1 353 ? 5.822 26.899 -58.096 1.00 68.81 353 LYS A O 1
ATOM 2792 N N . GLU A 1 354 ? 7.410 25.323 -58.331 1.00 71.19 354 GLU A N 1
ATOM 2793 C CA . GLU A 1 354 ? 6.881 24.690 -59.549 1.00 71.19 354 GLU A CA 1
ATOM 2794 C C . GLU A 1 354 ? 5.864 23.574 -59.239 1.00 71.19 354 GLU A C 1
ATOM 2796 O O . GLU A 1 354 ? 5.007 23.257 -60.061 1.00 71.19 354 GLU A O 1
ATOM 2801 N N . GLY A 1 355 ? 5.894 23.012 -58.028 1.00 62.47 355 GLY A N 1
ATOM 2802 C CA . GLY A 1 355 ? 4.907 22.059 -57.534 1.00 62.47 355 GLY A CA 1
ATOM 2803 C C . GLY A 1 355 ? 5.213 21.614 -56.106 1.00 62.47 355 GLY A C 1
ATOM 2804 O O . GLY A 1 355 ? 6.360 21.457 -55.713 1.00 62.47 355 GLY A O 1
ATOM 2805 N N . ASN A 1 356 ? 4.185 21.363 -55.298 1.00 64.81 356 ASN A N 1
ATOM 2806 C CA . ASN A 1 356 ? 4.311 21.115 -53.853 1.00 64.81 356 ASN A CA 1
ATOM 2807 C C . ASN A 1 356 ? 4.951 19.748 -53.477 1.00 64.81 356 ASN A C 1
ATOM 2809 O O . ASN A 1 356 ? 4.654 19.187 -52.423 1.00 64.81 356 ASN A O 1
ATOM 2813 N N . LYS A 1 357 ? 5.773 19.156 -54.355 1.00 71.56 357 LYS A N 1
ATOM 2814 C CA . LYS A 1 357 ? 6.369 17.829 -54.170 1.00 71.56 357 LYS A CA 1
ATOM 2815 C C . LYS A 1 357 ? 7.686 17.925 -53.384 1.00 71.56 357 LYS A C 1
ATOM 2817 O O . LYS A 1 357 ? 8.542 18.742 -53.728 1.00 71.56 357 LYS A O 1
ATOM 2822 N N . PRO A 1 358 ? 7.875 17.091 -52.347 1.00 76.94 358 PRO A N 1
ATOM 2823 C CA . PRO A 1 358 ? 9.134 17.026 -51.615 1.00 76.94 358 PRO A CA 1
ATOM 2824 C C . PRO A 1 358 ? 10.267 16.508 -52.510 1.00 76.94 358 PRO A C 1
ATOM 2826 O O . PRO A 1 358 ? 10.067 15.579 -53.290 1.00 76.94 358 PRO A O 1
ATOM 2829 N N . LEU A 1 359 ? 11.462 17.089 -52.378 1.00 81.00 359 LEU A N 1
ATOM 2830 C CA . LEU A 1 359 ? 12.638 16.664 -53.139 1.00 81.00 359 LEU A CA 1
ATOM 2831 C C . LEU A 1 359 ? 13.381 15.551 -52.389 1.00 81.00 359 LEU A C 1
ATOM 2833 O O . LEU A 1 359 ? 13.798 15.762 -51.247 1.00 81.00 359 LEU A O 1
ATOM 2837 N N . SER A 1 360 ? 13.572 14.403 -53.041 1.00 83.56 360 SER A N 1
ATOM 2838 C CA . SER A 1 360 ? 14.475 13.344 -52.574 1.00 83.56 360 SER A CA 1
ATOM 2839 C C . SER A 1 360 ? 15.931 13.811 -52.641 1.00 83.56 360 SER A C 1
ATOM 2841 O O . SER A 1 360 ? 16.405 14.305 -53.669 1.00 83.56 360 SER A O 1
ATOM 2843 N N . VAL A 1 361 ? 16.651 13.662 -51.528 1.00 82.19 361 VAL A N 1
ATOM 2844 C CA . VAL A 1 361 ? 18.076 14.009 -51.423 1.00 82.19 361 VAL A CA 1
ATOM 2845 C C . VAL A 1 361 ? 18.936 13.034 -52.224 1.00 82.19 361 VAL A C 1
ATOM 2847 O O . VAL A 1 361 ? 19.963 13.442 -52.777 1.00 82.19 361 VAL A O 1
ATOM 2850 N N . MET A 1 362 ? 18.533 11.764 -52.293 1.00 80.00 362 MET A N 1
ATOM 2851 C CA . MET A 1 362 ? 19.266 10.736 -53.028 1.00 80.00 362 MET A CA 1
ATOM 2852 C C . MET A 1 362 ? 19.097 10.871 -54.536 1.00 80.00 362 MET A C 1
ATOM 2854 O O . MET A 1 362 ? 20.103 10.827 -55.245 1.00 80.00 362 MET A O 1
ATOM 2858 N N . ASP A 1 363 ? 17.883 11.143 -55.015 1.00 83.00 363 ASP A N 1
ATOM 2859 C CA . ASP A 1 363 ? 17.640 11.369 -56.443 1.00 83.00 363 ASP A CA 1
ATOM 2860 C C . ASP A 1 363 ? 18.359 12.631 -56.929 1.00 83.00 363 ASP A C 1
ATOM 2862 O O . ASP A 1 363 ? 19.001 12.638 -57.981 1.00 83.00 363 ASP A O 1
ATOM 2866 N N . TRP A 1 364 ? 18.348 13.697 -56.119 1.00 83.94 364 TRP A N 1
ATOM 2867 C CA . TRP A 1 364 ? 19.073 14.925 -56.441 1.00 83.94 364 TRP A CA 1
ATOM 2868 C C . TRP A 1 364 ? 20.594 14.719 -56.476 1.00 83.94 364 TRP A C 1
ATOM 2870 O O . TRP A 1 364 ? 21.274 15.279 -57.338 1.00 83.94 364 TRP A O 1
ATOM 2880 N N . ARG A 1 365 ? 21.146 13.879 -55.587 1.00 82.56 365 ARG A N 1
ATOM 2881 C CA . ARG A 1 365 ? 22.586 13.562 -55.560 1.00 82.56 365 ARG A CA 1
ATOM 2882 C C . ARG A 1 365 ? 23.067 12.922 -56.861 1.00 82.56 365 ARG A C 1
ATOM 2884 O O . ARG A 1 365 ? 24.234 13.085 -57.213 1.00 82.56 365 ARG A O 1
ATOM 2891 N N . ILE A 1 366 ? 22.197 12.232 -57.599 1.00 80.50 366 ILE A N 1
ATOM 2892 C CA . ILE A 1 366 ? 22.553 11.695 -58.914 1.00 80.50 366 ILE A CA 1
ATOM 2893 C C . ILE A 1 366 ? 22.896 12.845 -59.877 1.00 80.50 366 ILE A C 1
ATOM 2895 O O . ILE A 1 366 ? 23.771 12.670 -60.711 1.00 80.50 366 ILE A O 1
ATOM 2899 N N . GLY A 1 367 ? 22.323 14.041 -59.743 1.00 76.25 367 GLY A N 1
ATOM 2900 C CA . GLY A 1 367 ? 22.582 15.166 -60.649 1.00 76.25 367 GLY A CA 1
ATOM 2901 C C . GLY A 1 367 ? 23.825 16.021 -60.357 1.00 76.25 367 GLY A C 1
ATOM 2902 O O . GLY A 1 367 ? 24.247 16.758 -61.244 1.00 76.25 367 GLY A O 1
ATOM 2903 N N . ASP A 1 368 ? 24.422 15.956 -59.158 1.00 82.06 368 ASP A N 1
ATOM 2904 C CA . ASP A 1 368 ? 25.487 16.890 -58.738 1.00 82.06 368 ASP A CA 1
ATOM 2905 C C . ASP A 1 368 ? 26.842 16.198 -58.504 1.00 82.06 368 ASP A C 1
ATOM 2907 O O . ASP A 1 368 ? 26.960 15.213 -57.771 1.00 82.06 368 ASP A O 1
ATOM 2911 N N . THR A 1 369 ? 27.904 16.736 -59.107 1.00 73.69 369 THR A N 1
ATOM 2912 C CA . THR A 1 369 ? 29.257 16.153 -59.068 1.00 73.69 369 THR A CA 1
ATOM 2913 C C . THR A 1 369 ? 29.900 16.260 -57.685 1.00 73.69 369 THR A C 1
ATOM 2915 O O . THR A 1 369 ? 30.590 15.337 -57.253 1.00 73.69 369 THR A O 1
ATOM 2918 N N . PHE A 1 370 ? 29.619 17.336 -56.944 1.00 75.56 370 PHE A N 1
ATOM 2919 C CA . PHE A 1 370 ? 30.170 17.559 -55.604 1.00 75.56 370 PHE A CA 1
ATOM 2920 C C . PHE A 1 370 ? 29.507 16.683 -54.530 1.00 75.56 370 PHE A C 1
ATOM 2922 O O . PHE A 1 370 ? 30.182 16.229 -53.607 1.00 75.56 370 PHE A O 1
ATOM 2929 N N . ALA A 1 371 ? 28.213 16.377 -54.671 1.00 73.50 371 ALA A N 1
ATOM 2930 C CA . ALA A 1 371 ? 27.494 15.467 -53.775 1.00 73.50 371 ALA A CA 1
ATOM 2931 C C . ALA A 1 371 ? 27.887 13.989 -53.980 1.00 73.50 371 ALA A C 1
ATOM 2933 O O . ALA A 1 371 ? 27.857 13.188 -53.039 1.00 73.50 371 ALA A O 1
ATOM 2934 N N . ARG A 1 372 ? 28.296 13.611 -55.200 1.00 77.94 372 ARG A N 1
ATOM 2935 C CA . ARG A 1 372 ? 28.819 12.268 -55.513 1.00 77.94 372 ARG A CA 1
ATOM 2936 C C . ARG A 1 372 ? 30.182 11.986 -54.874 1.00 77.94 372 ARG A C 1
ATOM 2938 O O . ARG A 1 372 ? 30.478 10.826 -54.611 1.00 77.94 372 ARG A O 1
ATOM 2945 N N . GLY A 1 373 ? 30.968 13.022 -54.571 1.00 78.06 373 GLY A N 1
ATOM 2946 C CA . GLY A 1 373 ? 32.281 12.886 -53.930 1.00 78.06 373 GLY A CA 1
ATOM 2947 C C . GLY A 1 373 ? 32.248 12.340 -52.494 1.00 78.06 373 GLY A C 1
ATOM 2948 O O . GLY A 1 373 ? 33.272 11.883 -51.997 1.00 78.06 373 GLY A O 1
ATOM 2949 N N . MET A 1 374 ? 31.092 12.353 -51.819 1.00 77.12 374 MET A N 1
ATOM 2950 C CA . MET A 1 374 ? 30.907 11.754 -50.489 1.00 77.12 374 MET A CA 1
ATOM 2951 C C . MET A 1 374 ? 30.181 10.412 -50.568 1.00 77.12 374 MET A C 1
ATOM 2953 O O . MET A 1 374 ? 29.323 10.218 -51.431 1.00 77.12 374 MET A O 1
ATOM 2957 N N . ALA A 1 375 ? 30.461 9.506 -49.624 1.00 81.62 375 ALA A N 1
ATOM 2958 C CA . ALA A 1 375 ? 29.725 8.248 -49.502 1.00 81.62 375 ALA A CA 1
ATOM 2959 C C . ALA A 1 375 ? 28.212 8.507 -49.285 1.00 81.62 375 ALA A C 1
ATOM 2961 O O . ALA A 1 375 ? 27.860 9.441 -48.558 1.00 81.62 375 ALA A O 1
ATOM 2962 N N . PRO A 1 376 ? 27.309 7.685 -49.860 1.00 78.12 376 PRO A N 1
ATOM 2963 C CA . PRO A 1 376 ? 25.861 7.925 -49.828 1.00 78.12 376 PRO A CA 1
ATOM 2964 C C . PRO A 1 376 ? 25.279 8.143 -48.424 1.00 78.12 376 PRO A C 1
ATOM 2966 O O . PRO A 1 376 ? 24.559 9.112 -48.189 1.00 78.12 376 PRO A O 1
ATOM 2969 N N . ALA A 1 377 ? 25.657 7.287 -47.472 1.00 76.44 377 ALA A N 1
ATOM 2970 C CA . ALA A 1 377 ? 25.191 7.365 -46.089 1.00 76.44 377 ALA A CA 1
ATOM 2971 C C . ALA A 1 377 ? 25.708 8.621 -45.361 1.00 76.44 377 ALA A C 1
ATOM 2973 O O . ALA A 1 377 ? 24.972 9.251 -44.600 1.00 76.44 377 ALA A O 1
ATOM 2974 N N . LEU A 1 378 ? 26.955 9.025 -45.635 1.00 77.81 378 LEU A N 1
ATOM 2975 C CA . LEU A 1 378 ? 27.549 10.237 -45.065 1.00 77.81 378 LEU A CA 1
ATOM 2976 C C . LEU A 1 378 ? 26.876 11.496 -45.616 1.00 77.81 378 LEU A C 1
ATOM 2978 O O . LEU A 1 378 ? 26.610 12.423 -44.854 1.00 77.81 378 LEU A O 1
ATOM 2982 N N . TRP A 1 379 ? 26.540 11.513 -46.909 1.00 80.50 379 TRP A N 1
ATOM 2983 C CA . TRP A 1 379 ? 25.805 12.617 -47.526 1.00 80.50 379 TRP A CA 1
ATOM 2984 C C . TRP A 1 379 ? 24.397 12.777 -46.940 1.00 80.50 379 TRP A C 1
ATOM 2986 O O . TRP A 1 379 ? 23.991 13.889 -46.596 1.00 80.50 379 TRP A O 1
ATOM 2996 N N . LEU A 1 380 ? 23.663 11.678 -46.758 1.00 80.50 380 LEU A N 1
ATOM 2997 C CA . LEU A 1 380 ? 22.337 11.689 -46.135 1.00 80.50 380 LEU A CA 1
ATOM 2998 C C . LEU A 1 380 ? 22.373 12.187 -44.684 1.00 80.50 380 LEU A C 1
ATOM 3000 O O . LEU A 1 380 ? 21.560 13.023 -44.289 1.00 80.50 380 LEU A O 1
ATOM 3004 N N . ALA A 1 381 ? 23.337 11.724 -43.884 1.00 79.00 381 ALA A N 1
ATOM 3005 C CA . ALA A 1 381 ? 23.502 12.188 -42.507 1.00 79.00 381 ALA A CA 1
ATOM 3006 C C . ALA A 1 381 ? 23.918 13.670 -42.442 1.00 79.00 381 ALA A C 1
ATOM 3008 O O . ALA A 1 381 ? 23.387 14.440 -41.631 1.00 79.00 381 ALA A O 1
ATOM 3009 N N . PHE A 1 382 ? 24.833 14.087 -43.322 1.00 80.75 382 PHE A N 1
ATOM 3010 C CA . PHE A 1 382 ? 25.297 15.468 -43.431 1.00 80.75 382 PHE A CA 1
ATOM 3011 C C . PHE A 1 382 ? 24.163 16.418 -43.825 1.00 80.75 382 PHE A C 1
ATOM 3013 O O . PHE A 1 382 ? 23.897 17.385 -43.120 1.00 80.75 382 PHE A O 1
ATOM 3020 N N . THR A 1 383 ? 23.422 16.122 -44.890 1.00 81.00 383 THR A N 1
ATOM 3021 C CA . THR A 1 383 ? 22.299 16.959 -45.345 1.00 81.00 383 THR A CA 1
ATOM 3022 C C . THR A 1 383 ? 21.157 17.007 -44.330 1.00 81.00 383 THR A C 1
ATOM 3024 O O . THR A 1 383 ? 20.652 18.090 -44.027 1.00 81.00 383 THR A O 1
ATOM 3027 N N . ALA A 1 384 ? 20.790 15.873 -43.723 1.00 79.69 384 ALA A N 1
ATOM 3028 C CA . ALA A 1 384 ? 19.720 15.821 -42.726 1.00 79.69 384 ALA A CA 1
ATOM 3029 C C . ALA A 1 384 ? 20.051 16.587 -41.434 1.00 79.69 384 ALA A C 1
ATOM 3031 O O . ALA A 1 384 ? 19.137 17.055 -40.751 1.00 79.69 384 ALA A O 1
ATOM 3032 N N . SER A 1 385 ? 21.335 16.703 -41.079 1.00 79.56 385 SER A N 1
ATOM 3033 C CA . SER A 1 385 ? 21.792 17.491 -39.928 1.00 79.56 385 SER A CA 1
ATOM 3034 C C . SER A 1 385 ? 21.984 18.964 -40.283 1.00 79.56 385 SER A C 1
ATOM 3036 O O . SER A 1 385 ? 21.527 19.829 -39.540 1.00 79.56 385 SER A O 1
ATOM 3038 N N . ALA A 1 386 ? 22.584 19.260 -41.436 1.00 79.50 386 ALA A N 1
ATOM 3039 C CA . ALA A 1 386 ? 22.947 20.612 -41.836 1.00 79.50 386 ALA A CA 1
ATOM 3040 C C . ALA A 1 386 ? 21.757 21.459 -42.319 1.00 79.50 386 ALA A C 1
ATOM 3042 O O . ALA A 1 386 ? 21.791 22.671 -42.148 1.00 79.50 386 ALA A O 1
ATOM 3043 N N . LEU A 1 387 ? 20.682 20.864 -42.855 1.00 78.56 387 LEU A N 1
ATOM 3044 C CA . LEU A 1 387 ? 19.494 21.604 -43.320 1.00 78.56 387 LEU A CA 1
ATOM 3045 C C . LEU A 1 387 ? 18.514 21.993 -42.195 1.00 78.56 387 LEU A C 1
ATOM 3047 O O . LEU A 1 387 ? 17.749 22.949 -42.347 1.00 78.56 387 LEU A O 1
ATOM 3051 N N . ARG A 1 388 ? 18.551 21.302 -41.046 1.00 77.25 388 ARG A N 1
ATOM 3052 C CA . ARG A 1 388 ? 17.676 21.582 -39.888 1.00 77.25 388 ARG A CA 1
ATOM 3053 C C . ARG A 1 388 ? 17.907 22.970 -39.266 1.00 77.25 388 ARG A C 1
ATOM 3055 O O . ARG A 1 388 ? 16.916 23.665 -39.046 1.00 77.25 388 ARG A O 1
ATOM 3062 N N . PRO A 1 389 ? 19.157 23.427 -39.027 1.00 78.31 389 PRO A N 1
ATOM 3063 C CA . PRO A 1 389 ? 19.434 24.793 -38.573 1.00 78.31 389 PRO A CA 1
ATOM 3064 C C . PRO A 1 389 ? 18.874 25.882 -39.496 1.00 78.31 389 PRO A C 1
ATOM 3066 O O . PRO A 1 389 ? 18.486 26.947 -39.025 1.00 78.31 389 PRO A O 1
ATOM 3069 N N . TYR A 1 390 ? 18.773 25.607 -40.801 1.00 73.81 390 TYR A N 1
ATOM 3070 C CA . TYR A 1 390 ? 18.203 26.526 -41.793 1.00 73.81 390 TYR A CA 1
ATOM 3071 C C . TYR A 1 390 ? 16.676 26.405 -41.931 1.00 73.81 390 TYR A C 1
ATOM 3073 O O . TYR A 1 390 ? 16.107 26.914 -42.893 1.00 73.81 390 TYR A O 1
ATOM 3081 N N . LYS A 1 391 ? 16.007 25.749 -40.972 1.00 78.56 391 LYS A N 1
ATOM 3082 C CA . LYS A 1 391 ? 14.548 25.565 -40.895 1.00 78.56 391 LYS A CA 1
ATOM 3083 C C . LYS A 1 391 ? 13.916 24.789 -42.062 1.00 78.56 391 LYS A C 1
ATOM 3085 O O . LYS A 1 391 ? 12.696 24.821 -42.224 1.00 78.56 391 LYS A O 1
ATOM 3090 N N . PHE A 1 392 ? 14.689 24.051 -42.860 1.00 80.00 392 PHE A N 1
ATOM 3091 C CA . PHE A 1 392 ? 14.107 23.134 -43.846 1.00 80.00 392 PHE A CA 1
ATOM 3092 C C . PHE A 1 392 ? 13.430 21.958 -43.135 1.00 80.00 392 PHE A C 1
ATOM 3094 O O . PHE A 1 392 ? 13.974 21.386 -42.185 1.00 80.00 392 PHE A O 1
ATOM 3101 N N . ARG A 1 393 ? 12.244 21.567 -43.608 1.00 78.44 393 ARG A N 1
ATOM 3102 C CA . ARG A 1 393 ? 11.546 20.381 -43.112 1.00 78.44 393 ARG A CA 1
ATOM 3103 C C . ARG A 1 393 ? 12.132 19.157 -43.809 1.00 78.44 393 ARG A C 1
ATOM 3105 O O . ARG A 1 393 ? 11.926 18.971 -45.002 1.00 78.44 393 ARG A O 1
ATOM 3112 N N . VAL A 1 394 ? 12.862 18.341 -43.053 1.00 79.44 394 VAL A N 1
ATOM 3113 C CA . VAL A 1 394 ? 13.479 17.100 -43.543 1.00 79.44 394 VAL A CA 1
ATOM 3114 C C . VAL A 1 394 ? 12.730 15.903 -42.962 1.00 79.44 394 VAL A C 1
ATOM 3116 O O . VAL A 1 394 ? 12.781 15.674 -41.751 1.00 79.44 394 VAL A O 1
ATOM 3119 N N . VAL A 1 395 ? 12.039 15.147 -43.813 1.00 81.12 395 VAL A N 1
ATOM 3120 C CA . VAL A 1 395 ? 11.325 13.913 -43.453 1.00 81.12 395 VAL A CA 1
ATOM 3121 C C . VAL A 1 395 ? 12.166 12.723 -43.903 1.00 81.12 395 VAL A C 1
ATOM 3123 O O . VAL A 1 395 ? 12.499 12.614 -45.075 1.00 81.12 395 VAL A O 1
ATOM 3126 N N . ARG A 1 396 ? 12.549 11.842 -42.976 1.00 80.75 396 ARG A N 1
ATOM 3127 C CA . ARG A 1 396 ? 13.308 10.624 -43.303 1.00 80.75 396 ARG A CA 1
ATOM 3128 C C . ARG A 1 396 ? 12.344 9.546 -43.793 1.00 80.75 396 ARG A C 1
ATOM 3130 O O . ARG A 1 396 ? 11.331 9.319 -43.134 1.00 80.75 396 ARG A O 1
ATOM 3137 N N . VAL A 1 397 ? 12.661 8.904 -44.913 1.00 79.44 397 VAL A N 1
ATOM 3138 C CA . VAL A 1 397 ? 11.908 7.765 -45.450 1.00 79.44 397 VAL A CA 1
ATOM 3139 C C . VAL A 1 397 ? 12.501 6.503 -44.838 1.00 79.44 397 VAL A C 1
ATOM 3141 O O . VAL A 1 397 ? 13.650 6.164 -45.107 1.00 79.44 397 VAL A O 1
ATOM 3144 N N . ALA A 1 398 ? 11.749 5.868 -43.943 1.00 72.12 398 ALA A N 1
ATOM 3145 C CA . ALA A 1 398 ? 12.186 4.651 -43.275 1.00 72.12 398 ALA A CA 1
ATOM 3146 C C . ALA A 1 398 ? 12.017 3.434 -44.195 1.00 72.12 398 ALA A C 1
ATOM 3148 O O . ALA A 1 398 ? 11.023 3.339 -44.916 1.00 72.12 398 ALA A O 1
ATOM 3149 N N . ASP A 1 399 ? 12.970 2.507 -44.145 1.00 73.38 399 ASP A N 1
ATOM 3150 C CA . ASP A 1 399 ? 12.878 1.235 -44.866 1.00 73.38 399 ASP A CA 1
ATOM 3151 C C . ASP A 1 399 ? 11.853 0.305 -44.193 1.00 73.38 399 ASP A C 1
ATOM 3153 O O . ASP A 1 399 ? 11.605 0.439 -42.992 1.00 73.38 399 ASP A O 1
ATOM 3157 N N . PRO A 1 400 ? 11.244 -0.655 -44.912 1.00 68.50 400 PRO A N 1
ATOM 3158 C CA . PRO A 1 400 ? 10.366 -1.637 -44.283 1.00 68.50 400 PRO A CA 1
ATOM 3159 C C . PRO A 1 400 ? 11.114 -2.440 -43.207 1.00 68.50 400 PRO A C 1
ATOM 3161 O O . PRO A 1 400 ? 12.270 -2.823 -43.389 1.00 68.50 400 PRO A O 1
ATOM 3164 N N . ALA A 1 401 ? 10.447 -2.697 -42.077 1.00 66.06 401 ALA A N 1
ATOM 3165 C CA . ALA A 1 401 ? 11.005 -3.513 -41.001 1.00 66.06 401 ALA A CA 1
ATOM 3166 C C . ALA A 1 401 ? 11.298 -4.936 -41.507 1.00 66.06 401 ALA A C 1
ATOM 3168 O O . ALA A 1 401 ? 10.479 -5.531 -42.214 1.00 66.06 401 ALA A O 1
ATOM 3169 N N . ALA A 1 402 ? 12.459 -5.485 -41.144 1.00 61.62 402 ALA A N 1
ATOM 3170 C CA . ALA A 1 402 ? 12.800 -6.865 -41.470 1.00 61.62 402 ALA A CA 1
ATOM 3171 C C . ALA A 1 402 ? 11.819 -7.841 -40.789 1.00 61.62 402 ALA A C 1
ATOM 3173 O O . ALA A 1 402 ? 11.241 -7.530 -39.742 1.00 61.62 402 ALA A O 1
ATOM 3174 N N . GLN A 1 403 ? 11.618 -9.031 -41.375 1.00 47.62 403 GLN A N 1
ATOM 3175 C CA . GLN A 1 403 ? 10.705 -10.037 -40.819 1.00 47.62 403 GLN A CA 1
ATOM 3176 C C . GLN A 1 403 ? 11.052 -10.339 -39.351 1.00 47.62 403 GLN A C 1
ATOM 3178 O O . GLN A 1 403 ? 12.140 -10.820 -39.045 1.00 47.62 403 GLN A O 1
ATOM 3183 N N . GLY A 1 404 ? 10.104 -10.053 -38.450 1.00 64.69 404 GLY A N 1
ATOM 3184 C CA . GLY A 1 404 ? 10.239 -10.258 -37.003 1.00 64.69 404 GLY A CA 1
ATOM 3185 C C . GLY A 1 404 ? 10.464 -8.989 -36.172 1.00 64.69 404 GLY A C 1
ATOM 3186 O O . GLY A 1 404 ? 10.402 -9.061 -34.945 1.00 64.69 404 GLY A O 1
ATOM 3187 N N . GLU A 1 405 ? 10.667 -7.822 -36.789 1.00 61.91 405 GLU A N 1
ATOM 3188 C CA . GLU A 1 405 ? 10.839 -6.550 -36.077 1.00 61.91 405 GLU A CA 1
ATOM 3189 C C . GLU A 1 405 ? 9.559 -5.698 -36.086 1.00 61.91 405 GLU A C 1
ATOM 3191 O O . GLU A 1 405 ? 8.805 -5.668 -37.055 1.00 61.91 405 GLU A O 1
ATOM 3196 N N . ARG A 1 406 ? 9.300 -4.981 -34.981 1.00 53.84 406 ARG A N 1
ATOM 3197 C CA . ARG A 1 406 ? 8.146 -4.067 -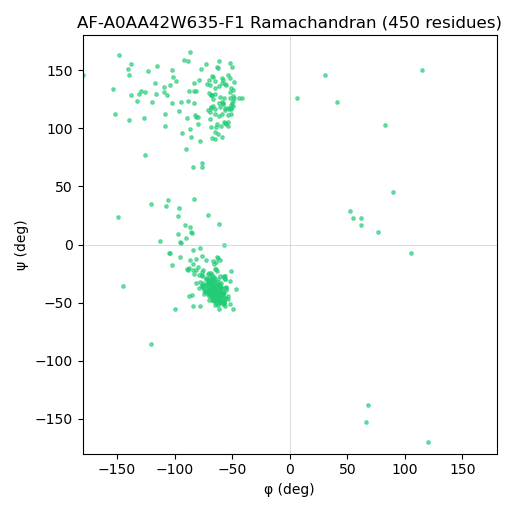34.853 1.00 53.84 406 ARG A CA 1
ATOM 3198 C C . ARG A 1 406 ? 8.425 -2.652 -35.373 1.00 53.84 406 ARG A C 1
ATOM 3200 O O . ARG A 1 406 ? 7.486 -1.874 -35.509 1.00 53.84 406 ARG A O 1
ATOM 3207 N N . PHE A 1 407 ? 9.688 -2.305 -35.626 1.00 50.22 407 PHE A N 1
ATOM 3208 C CA . PHE A 1 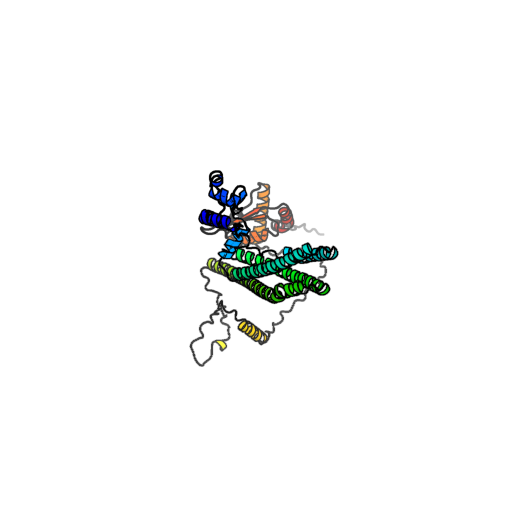407 ? 10.106 -0.956 -36.008 1.00 50.22 407 PHE A CA 1
ATOM 3209 C C . PHE A 1 407 ? 11.180 -0.997 -37.098 1.00 50.22 407 PHE A C 1
ATOM 3211 O O . PHE A 1 407 ? 12.024 -1.883 -37.114 1.00 50.22 407 PHE A O 1
ATOM 3218 N N . SER A 1 408 ? 11.157 -0.010 -37.990 1.00 57.28 408 SER A N 1
ATOM 3219 C CA . SER A 1 408 ? 12.161 0.206 -39.033 1.00 57.28 408 SER A CA 1
ATOM 3220 C C . SER A 1 408 ? 13.362 0.978 -38.483 1.00 57.28 408 SER A C 1
ATOM 3222 O O . SER A 1 408 ? 13.205 2.103 -37.995 1.00 57.28 408 SER A O 1
ATOM 3224 N N . HIS A 1 409 ? 14.561 0.403 -38.573 1.00 62.75 409 HIS A N 1
ATOM 3225 C CA . HIS A 1 409 ? 15.777 0.988 -37.995 1.00 62.75 409 HIS A CA 1
ATOM 3226 C C . HIS A 1 409 ? 16.724 1.632 -39.022 1.00 62.75 409 HIS A C 1
ATOM 3228 O O . HIS A 1 409 ? 17.662 2.327 -38.626 1.00 62.75 409 HIS A O 1
ATOM 3234 N N . THR A 1 410 ? 16.459 1.476 -40.321 1.00 65.56 410 THR A N 1
ATOM 3235 C CA . THR A 1 410 ? 17.225 2.085 -41.420 1.00 65.56 410 THR A CA 1
ATOM 3236 C C . THR A 1 410 ? 16.374 3.089 -42.205 1.00 65.56 410 THR A C 1
ATOM 3238 O O . THR A 1 410 ? 15.142 3.032 -42.201 1.00 65.56 410 THR A O 1
ATOM 3241 N N . PHE A 1 411 ? 17.032 4.072 -42.823 1.00 69.44 411 PHE A N 1
ATOM 3242 C CA . PHE A 1 411 ? 16.404 5.007 -43.754 1.00 69.44 411 PHE A CA 1
ATOM 3243 C C . PHE A 1 411 ? 17.280 5.115 -45.002 1.00 69.44 411 PHE A C 1
ATOM 3245 O O . PHE A 1 411 ? 18.466 5.440 -44.903 1.00 69.44 411 PHE A O 1
ATOM 3252 N N . SER A 1 412 ? 16.700 4.831 -46.162 1.00 68.75 412 SER A N 1
ATOM 3253 C CA . SER A 1 412 ? 17.386 4.881 -47.455 1.00 68.75 412 SER A CA 1
ATOM 3254 C C . SER A 1 412 ? 17.348 6.268 -48.095 1.00 68.75 412 SER A C 1
ATOM 3256 O O . SER A 1 412 ? 18.204 6.572 -48.926 1.00 68.75 412 SER A O 1
ATOM 3258 N N . ASP A 1 413 ? 16.415 7.135 -47.682 1.00 76.19 413 ASP A N 1
ATOM 3259 C CA . ASP A 1 413 ? 16.259 8.468 -48.263 1.00 76.19 413 ASP A CA 1
ATOM 3260 C C . ASP A 1 413 ? 15.746 9.526 -47.265 1.00 76.19 413 ASP A C 1
ATOM 3262 O O . ASP A 1 413 ? 15.210 9.234 -46.189 1.00 76.19 413 ASP A O 1
ATOM 3266 N N . ALA A 1 414 ? 15.923 10.796 -47.624 1.00 79.50 414 ALA A N 1
ATOM 3267 C CA . ALA A 1 414 ? 15.374 11.944 -46.924 1.00 79.50 414 ALA A CA 1
ATOM 3268 C C . ALA A 1 414 ? 14.688 12.894 -47.914 1.00 79.50 414 ALA A C 1
ATOM 3270 O O . ALA A 1 414 ? 15.271 13.328 -48.902 1.00 79.50 414 ALA A O 1
ATOM 3271 N N . LEU A 1 415 ? 13.454 13.264 -47.593 1.00 81.88 415 LEU A N 1
ATOM 3272 C CA . LEU A 1 415 ? 12.636 14.217 -48.326 1.00 81.88 415 LEU A CA 1
ATOM 3273 C C . LEU A 1 415 ? 12.797 15.613 -47.721 1.00 81.88 415 LEU A C 1
ATOM 3275 O O . LEU A 1 415 ? 12.537 15.819 -46.532 1.00 81.88 415 LEU A O 1
ATOM 3279 N N . VAL A 1 416 ? 13.209 16.584 -48.534 1.00 81.38 416 VAL A N 1
ATOM 3280 C CA . VAL A 1 416 ? 13.420 17.975 -48.112 1.00 81.38 416 VAL A CA 1
ATOM 3281 C C . VAL A 1 416 ? 12.309 18.860 -48.663 1.00 81.38 416 VAL A C 1
ATOM 3283 O O . VAL A 1 416 ? 12.046 18.878 -49.865 1.00 81.38 416 VAL A O 1
ATOM 3286 N N . MET A 1 417 ? 11.687 19.640 -47.777 1.00 80.25 417 MET A N 1
ATOM 3287 C CA . MET A 1 417 ? 10.729 20.689 -48.123 1.00 80.25 417 MET A CA 1
ATOM 3288 C C . MET A 1 417 ? 11.156 22.030 -47.509 1.00 80.25 417 MET A C 1
ATOM 3290 O O . MET A 1 417 ? 11.466 22.089 -46.312 1.00 80.25 417 MET A O 1
ATOM 3294 N N . PRO A 1 418 ? 11.176 23.123 -48.288 1.00 79.19 418 PRO A N 1
ATOM 3295 C CA . PRO A 1 418 ? 11.433 24.451 -47.749 1.00 79.19 418 PRO A CA 1
ATOM 3296 C C . PRO A 1 418 ? 10.230 24.946 -46.935 1.00 79.19 418 PRO A C 1
ATOM 3298 O O . PRO A 1 418 ? 9.080 24.786 -47.333 1.00 79.19 418 PRO A O 1
ATOM 3301 N N . THR A 1 419 ? 10.492 25.576 -45.792 1.00 79.50 419 THR A N 1
ATOM 3302 C CA . THR A 1 419 ? 9.500 26.391 -45.071 1.00 79.50 419 THR A CA 1
ATOM 3303 C C . THR A 1 419 ? 9.610 27.856 -45.520 1.00 79.50 419 THR A C 1
ATOM 3305 O O . THR A 1 419 ? 10.669 28.255 -46.016 1.00 79.50 419 THR A O 1
ATOM 3308 N N . PRO A 1 420 ? 8.569 28.694 -45.351 1.00 71.56 420 PRO A N 1
ATOM 3309 C CA . PRO A 1 420 ? 8.642 30.119 -45.702 1.00 71.56 420 PRO A CA 1
ATOM 3310 C C . PRO A 1 420 ? 9.810 30.838 -44.999 1.00 71.56 420 PRO A C 1
ATOM 3312 O O . PRO A 1 420 ? 10.530 31.619 -45.623 1.00 71.56 420 PRO A O 1
ATOM 3315 N N . ASP A 1 421 ? 10.088 30.477 -43.744 1.00 73.12 421 ASP A N 1
ATOM 3316 C CA . ASP A 1 421 ? 11.247 30.960 -42.986 1.00 73.12 421 ASP A CA 1
ATOM 3317 C C . ASP A 1 421 ? 12.593 30.502 -43.577 1.00 73.12 421 ASP A C 1
ATOM 3319 O O . ASP A 1 421 ? 13.572 31.256 -43.562 1.00 73.12 421 ASP A O 1
ATOM 3323 N N . ALA A 1 422 ? 12.660 29.272 -44.100 1.00 71.31 422 ALA A N 1
ATOM 3324 C CA . ALA A 1 422 ? 13.866 28.733 -44.724 1.00 71.31 422 ALA A CA 1
ATOM 3325 C C . ALA A 1 422 ? 14.237 29.498 -46.000 1.00 71.31 422 ALA A C 1
ATOM 3327 O O . ALA A 1 422 ? 15.419 29.724 -46.248 1.00 71.31 422 ALA A O 1
ATOM 3328 N N . ILE A 1 423 ? 13.252 29.966 -46.775 1.00 71.12 423 ILE A N 1
ATOM 3329 C CA . ILE A 1 423 ? 13.486 30.765 -47.989 1.00 71.12 423 ILE A CA 1
ATOM 3330 C C . ILE A 1 423 ? 14.148 32.106 -47.627 1.00 71.12 423 ILE A C 1
ATOM 3332 O O . ILE A 1 423 ? 15.129 32.504 -48.259 1.00 71.12 423 ILE A O 1
ATOM 3336 N N . ALA A 1 424 ? 13.677 32.775 -46.570 1.00 70.88 424 ALA A N 1
ATOM 3337 C CA . ALA A 1 424 ? 14.249 34.041 -46.104 1.00 70.88 424 ALA A CA 1
ATOM 3338 C C . ALA A 1 424 ? 15.673 33.879 -45.531 1.00 70.88 424 ALA A C 1
ATOM 3340 O O . ALA A 1 424 ? 16.554 34.706 -45.791 1.00 70.88 424 ALA A O 1
ATOM 3341 N N . LEU A 1 425 ? 15.925 32.804 -44.773 1.00 71.19 425 LEU A N 1
ATOM 3342 C CA . LEU A 1 425 ? 17.247 32.503 -44.210 1.00 71.19 425 LEU A CA 1
ATOM 3343 C C . LEU A 1 425 ? 18.245 32.030 -45.270 1.00 71.19 425 LEU A C 1
ATOM 3345 O O . LEU A 1 425 ? 19.424 32.390 -45.200 1.00 71.19 425 LEU A O 1
ATOM 3349 N N . PHE A 1 426 ? 17.779 31.284 -46.273 1.00 70.38 426 PHE A N 1
ATOM 3350 C CA . PHE A 1 426 ? 18.593 30.831 -47.394 1.00 70.38 426 PHE A CA 1
ATOM 3351 C C . PHE A 1 426 ? 19.177 32.018 -48.164 1.00 70.38 426 PHE A C 1
ATOM 3353 O O . PHE A 1 426 ? 20.392 32.087 -48.335 1.00 70.38 426 PHE A O 1
ATOM 3360 N N . VAL A 1 427 ? 18.358 33.013 -48.529 1.00 67.25 427 VAL A N 1
ATOM 3361 C CA . VAL A 1 427 ? 18.818 34.221 -49.246 1.00 67.25 427 VAL A CA 1
ATOM 3362 C C . VAL A 1 427 ? 19.870 35.005 -48.444 1.00 67.25 427 VAL A C 1
ATOM 3364 O O . VAL A 1 427 ? 20.792 35.581 -49.022 1.00 67.25 427 VAL A O 1
ATOM 3367 N N . ARG A 1 428 ? 19.779 35.002 -47.107 1.00 67.19 428 ARG A N 1
ATOM 3368 C CA . ARG A 1 428 ? 20.725 35.708 -46.226 1.00 67.19 428 ARG A CA 1
ATOM 3369 C C . ARG A 1 428 ? 22.055 34.974 -46.020 1.00 67.19 428 ARG A C 1
ATOM 3371 O O . ARG A 1 428 ? 23.051 35.640 -45.745 1.00 67.19 428 ARG A O 1
ATOM 3378 N N . THR A 1 429 ? 22.080 33.646 -46.143 1.00 71.06 429 THR A N 1
ATOM 3379 C CA . THR A 1 429 ? 23.223 32.801 -45.750 1.00 71.06 429 THR A CA 1
ATOM 3380 C C . THR A 1 429 ? 23.778 31.991 -46.925 1.00 71.06 429 THR A C 1
ATOM 3382 O O . THR A 1 429 ? 24.699 32.445 -47.600 1.00 71.06 429 THR A O 1
ATOM 3385 N N . LEU A 1 430 ? 23.205 30.817 -47.199 1.00 62.09 430 LEU A N 1
ATOM 3386 C CA . LEU A 1 430 ? 23.650 29.860 -48.217 1.00 62.09 430 LEU A CA 1
ATOM 3387 C C . LEU A 1 430 ? 23.512 30.398 -49.651 1.00 62.09 430 LEU A C 1
ATOM 3389 O O . LEU A 1 430 ? 24.324 30.073 -50.508 1.00 62.09 430 LEU A O 1
ATOM 3393 N N . GLY A 1 431 ? 22.552 31.287 -49.914 1.00 60.94 431 GLY A N 1
ATOM 3394 C CA . GLY A 1 431 ? 22.370 31.935 -51.216 1.00 60.94 431 GLY A CA 1
ATOM 3395 C C . GLY A 1 431 ? 23.528 32.856 -51.614 1.00 60.94 431 GLY A C 1
ATOM 3396 O O . GLY A 1 431 ? 23.738 33.093 -52.801 1.00 60.94 431 GLY A O 1
ATOM 3397 N N . ARG A 1 432 ? 24.331 33.332 -50.648 1.00 64.19 432 ARG A N 1
ATOM 3398 C CA . ARG A 1 432 ? 25.564 34.085 -50.940 1.00 64.19 432 ARG A CA 1
ATOM 3399 C C . ARG A 1 432 ? 26.650 33.200 -51.551 1.00 64.19 432 ARG A C 1
ATOM 3401 O O . ARG A 1 432 ? 27.438 33.709 -52.330 1.00 64.19 432 ARG A O 1
ATOM 3408 N N . GLN A 1 433 ? 26.642 31.900 -51.251 1.00 62.31 433 GLN A N 1
ATOM 3409 C CA . GLN A 1 433 ? 27.599 30.922 -51.786 1.00 62.31 433 GLN A CA 1
ATOM 3410 C C . GLN A 1 433 ? 27.303 30.531 -53.246 1.00 62.31 433 GLN A C 1
ATOM 3412 O O . GLN A 1 433 ? 28.102 29.846 -53.870 1.00 62.31 433 GLN A O 1
ATOM 3417 N N . LEU A 1 434 ? 26.149 30.942 -53.788 1.00 58.38 434 LEU A N 1
ATOM 3418 C CA . LEU A 1 434 ? 25.741 30.701 -55.179 1.00 58.38 434 LEU A CA 1
ATOM 3419 C C . LEU A 1 434 ? 25.867 31.942 -56.073 1.00 58.38 434 LEU A C 1
ATOM 3421 O O . LEU A 1 434 ? 25.648 31.837 -57.277 1.00 58.38 434 LEU A O 1
ATOM 3425 N N . ARG A 1 435 ? 26.168 33.122 -55.513 1.00 53.97 435 ARG A N 1
ATOM 3426 C CA . ARG A 1 435 ? 26.443 34.316 -56.320 1.00 53.97 435 ARG A CA 1
ATOM 3427 C C . ARG A 1 435 ? 27.893 34.258 -56.778 1.00 53.97 435 ARG A C 1
ATOM 3429 O O . ARG A 1 435 ? 28.793 34.398 -55.958 1.00 53.97 435 ARG A O 1
ATOM 3436 N N . GLU A 1 436 ? 28.096 34.076 -58.077 1.00 44.47 436 GLU A N 1
ATOM 3437 C CA . GLU A 1 436 ? 29.411 34.242 -58.694 1.00 44.47 436 GLU A CA 1
ATOM 3438 C C . GLU A 1 436 ? 29.994 35.629 -58.362 1.00 44.47 436 GLU A C 1
ATOM 3440 O O . GLU A 1 436 ? 29.241 36.610 -58.248 1.00 44.47 436 GLU A O 1
ATOM 3445 N N . PRO A 1 437 ? 31.324 35.745 -58.192 1.00 39.94 437 PRO A N 1
ATOM 3446 C CA . PRO A 1 437 ? 31.962 37.040 -58.035 1.00 39.94 437 PRO A CA 1
ATOM 3447 C C . PRO A 1 437 ? 31.706 37.875 -59.294 1.00 39.94 437 PRO A C 1
ATOM 3449 O O . PRO A 1 437 ? 31.965 37.443 -60.414 1.00 39.94 437 PRO A O 1
ATOM 3452 N N . LYS A 1 438 ? 31.177 39.087 -59.099 1.00 31.98 438 LYS A N 1
ATOM 3453 C CA . LYS A 1 438 ? 30.970 40.081 -60.161 1.00 31.98 438 LYS A CA 1
ATOM 3454 C C . LYS A 1 438 ? 32.278 40.220 -60.968 1.00 31.98 438 LYS A C 1
ATOM 3456 O O . LYS A 1 438 ? 33.309 40.463 -60.336 1.00 31.98 438 LYS A O 1
ATOM 3461 N N . PRO A 1 439 ? 32.277 40.107 -62.309 1.00 37.31 439 PRO A N 1
ATOM 3462 C CA . PRO A 1 439 ? 33.484 40.358 -63.084 1.00 37.31 439 PRO A CA 1
ATOM 3463 C C . PRO A 1 439 ? 33.907 41.814 -62.866 1.00 37.31 439 PRO A C 1
ATOM 3465 O O . PRO A 1 439 ? 33.127 42.742 -63.091 1.00 37.31 439 PRO A O 1
ATOM 3468 N N . GLN A 1 440 ? 35.131 42.010 -62.374 1.00 40.19 440 GLN A N 1
ATOM 3469 C CA . GLN A 1 440 ? 35.768 43.321 -62.327 1.00 40.19 440 GLN A CA 1
ATOM 3470 C C . GLN A 1 440 ? 35.889 43.833 -63.769 1.00 40.19 440 GLN A C 1
ATOM 3472 O O . GLN A 1 440 ? 36.497 43.191 -64.625 1.00 40.19 440 GLN A O 1
ATOM 3477 N N . GLY A 1 441 ? 35.245 44.963 -64.055 1.00 34.12 441 GLY A N 1
ATOM 3478 C CA . GLY A 1 441 ? 35.333 45.628 -65.348 1.00 34.12 441 GLY A CA 1
ATOM 3479 C C . GLY A 1 441 ? 36.756 46.126 -65.611 1.00 34.12 441 GLY A C 1
ATOM 3480 O O . GLY A 1 441 ? 37.212 47.015 -64.909 1.00 34.12 441 GLY A O 1
ATOM 3481 N N . LYS A 1 442 ? 37.387 45.486 -66.604 1.00 34.16 442 LYS A N 1
ATOM 3482 C CA . LYS A 1 442 ? 38.456 45.856 -67.561 1.00 34.16 442 LYS A CA 1
ATOM 3483 C C . LYS A 1 442 ? 39.576 46.880 -67.218 1.00 34.16 442 LYS A C 1
ATOM 3485 O O . LYS A 1 442 ? 39.328 47.893 -66.576 1.00 34.16 442 LYS A O 1
ATOM 3490 N N . PRO A 1 443 ? 40.798 46.650 -67.759 1.00 38.47 443 PRO A N 1
ATOM 3491 C CA . PRO A 1 443 ? 41.998 47.462 -67.546 1.00 38.47 443 PRO A CA 1
ATOM 3492 C C . PRO A 1 443 ? 42.124 48.648 -68.525 1.00 38.47 443 PRO A C 1
ATOM 3494 O O . PRO A 1 443 ? 41.438 48.710 -69.545 1.00 38.47 443 PRO A O 1
ATOM 3497 N N . ALA A 1 444 ? 43.024 49.571 -68.175 1.00 41.59 444 ALA A N 1
ATOM 3498 C CA . ALA A 1 444 ? 43.376 50.811 -68.867 1.00 41.59 444 ALA A CA 1
ATOM 3499 C C . ALA A 1 444 ? 43.972 50.625 -70.279 1.00 41.59 444 ALA A C 1
ATOM 3501 O O . ALA A 1 444 ? 44.656 49.635 -70.533 1.00 41.59 444 ALA A O 1
ATOM 3502 N N . ALA A 1 445 ? 43.774 51.627 -71.148 1.00 34.47 445 ALA A N 1
ATOM 3503 C CA . ALA A 1 445 ? 44.619 51.902 -72.313 1.00 34.47 445 ALA A CA 1
ATOM 3504 C C . ALA A 1 445 ? 44.594 53.407 -72.675 1.00 34.47 445 ALA A C 1
ATOM 3506 O O . ALA A 1 445 ? 43.554 53.945 -73.050 1.00 34.47 445 ALA A O 1
ATOM 3507 N N . ASP A 1 446 ? 45.752 54.040 -72.478 1.00 34.88 446 ASP A N 1
ATOM 3508 C CA . ASP A 1 446 ? 46.463 55.028 -73.303 1.00 34.88 446 ASP A CA 1
ATOM 3509 C C . ASP A 1 446 ? 45.725 56.163 -74.040 1.00 34.88 446 ASP A C 1
ATOM 3511 O O . ASP A 1 446 ? 44.983 55.951 -74.997 1.00 34.88 446 ASP A O 1
ATOM 3515 N N . GLN A 1 447 ? 46.140 57.400 -73.729 1.00 33.66 447 GLN A N 1
ATOM 3516 C CA . GLN A 1 447 ? 46.389 58.424 -74.748 1.00 33.66 447 GLN A CA 1
ATOM 3517 C C . GLN A 1 447 ? 47.773 59.049 -74.550 1.00 33.66 447 GLN A C 1
ATOM 3519 O O . GLN A 1 447 ? 48.184 59.393 -73.442 1.00 33.66 447 GLN A O 1
ATOM 3524 N N . ALA A 1 448 ? 48.479 59.121 -75.673 1.00 35.38 448 ALA A N 1
ATOM 3525 C CA . ALA A 1 448 ? 49.867 59.488 -75.846 1.00 35.38 448 ALA A CA 1
ATOM 3526 C C . ALA A 1 448 ? 50.131 61.003 -75.767 1.00 35.38 448 ALA A C 1
ATOM 3528 O O . ALA A 1 448 ? 49.307 61.831 -76.143 1.00 35.38 448 ALA A O 1
ATOM 3529 N N . THR A 1 449 ? 51.346 61.305 -75.313 1.00 37.50 449 THR A N 1
ATOM 3530 C CA . THR A 1 449 ? 52.302 62.324 -75.777 1.00 37.50 449 THR A CA 1
ATOM 3531 C C . THR A 1 449 ? 51.850 63.319 -76.860 1.00 37.50 449 THR A C 1
ATOM 3533 O O . THR A 1 449 ? 51.563 62.937 -77.990 1.00 37.50 449 THR A O 1
ATOM 3536 N N . THR A 1 450 ? 51.997 64.621 -76.589 1.00 34.91 450 THR A N 1
ATOM 3537 C CA . THR A 1 450 ? 52.663 65.568 -77.511 1.00 34.91 450 THR A CA 1
ATOM 3538 C C . THR A 1 450 ? 53.253 66.752 -76.740 1.00 34.91 450 THR A C 1
ATOM 3540 O O . THR A 1 450 ? 52.628 67.309 -75.843 1.00 34.91 450 THR A O 1
ATOM 3543 N N . VAL A 1 451 ? 54.499 67.054 -77.096 1.00 39.16 451 VAL A N 1
ATOM 3544 C CA . VAL A 1 451 ? 55.410 68.113 -76.622 1.00 39.16 451 VAL A CA 1
ATOM 3545 C C . VAL A 1 451 ? 55.158 69.369 -77.491 1.00 39.16 451 VAL A C 1
ATOM 3547 O O . VAL A 1 451 ? 54.570 69.222 -78.571 1.00 39.16 451 VAL A O 1
ATOM 3550 N N . PRO A 1 452 ? 55.490 70.593 -77.043 1.00 49.31 452 PRO A N 1
ATOM 3551 C CA . PRO A 1 452 ? 56.825 71.168 -77.305 1.00 49.31 452 PRO A CA 1
ATOM 3552 C C . PRO A 1 452 ? 57.645 71.495 -76.050 1.00 49.31 452 PRO A C 1
ATOM 3554 O O . PRO A 1 452 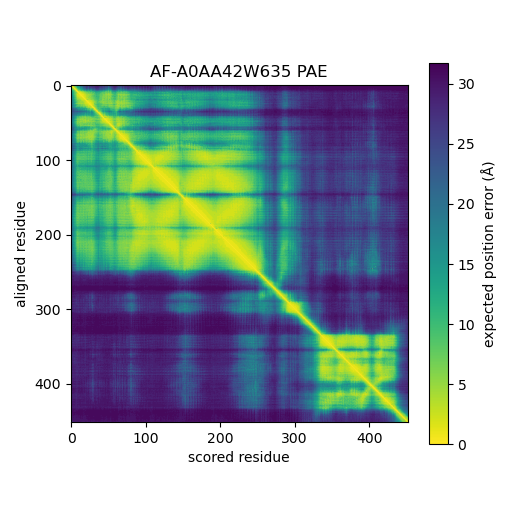? 57.040 71.914 -75.038 1.00 49.31 452 PRO A O 1
#